Protein AF-A0AA96QR15-F1 (afdb_monomer_lite)

Structure (mmCIF, N/CA/C/O backbone):
data_AF-A0AA96QR15-F1
#
_entry.id   AF-A0AA96QR15-F1
#
loop_
_atom_site.group_PDB
_atom_site.id
_atom_site.type_symbol
_atom_site.label_atom_id
_atom_site.label_alt_id
_atom_site.label_comp_id
_atom_site.label_asym_id
_atom_site.label_entity_id
_atom_site.label_seq_id
_atom_site.pdbx_PDB_ins_code
_atom_site.Cartn_x
_atom_site.Cartn_y
_atom_site.Cartn_z
_atom_site.occupancy
_atom_site.B_iso_or_equiv
_atom_site.auth_seq_id
_atom_site.auth_comp_id
_atom_site.auth_asym_id
_atom_site.auth_atom_id
_atom_site.pdbx_PDB_model_num
ATOM 1 N N . MET A 1 1 ? -64.045 -25.469 -33.399 1.00 43.81 1 MET A N 1
ATOM 2 C CA . MET A 1 1 ? -62.619 -25.113 -33.548 1.00 43.81 1 MET A CA 1
ATOM 3 C C . MET A 1 1 ? -62.369 -23.952 -32.608 1.00 43.81 1 MET A C 1
ATOM 5 O O . MET A 1 1 ? -62.993 -22.914 -32.775 1.00 43.81 1 MET A O 1
ATOM 9 N N . SER A 1 2 ? -61.617 -24.225 -31.542 1.00 41.34 2 SER A N 1
ATOM 10 C CA . SER A 1 2 ? -61.449 -23.378 -30.359 1.00 41.34 2 SER A CA 1
ATOM 11 C C . SER A 1 2 ? -60.577 -22.158 -30.627 1.00 41.34 2 SER A C 1
ATOM 13 O O . SER A 1 2 ? -59.470 -22.295 -31.142 1.00 41.34 2 SER A O 1
ATOM 15 N N . THR A 1 3 ? -61.043 -20.997 -30.179 1.00 45.19 3 THR A N 1
ATOM 16 C CA . THR A 1 3 ? -60.231 -19.795 -29.979 1.00 45.19 3 THR A CA 1
ATOM 17 C C . THR A 1 3 ? -60.023 -19.659 -28.475 1.00 45.19 3 THR A C 1
ATOM 19 O O . THR A 1 3 ? -60.975 -19.420 -27.737 1.00 45.19 3 THR A O 1
ATOM 22 N N . ALA A 1 4 ? -58.798 -19.917 -28.018 1.00 49.50 4 ALA A N 1
ATOM 23 C CA . ALA A 1 4 ? -58.418 -19.807 -26.617 1.00 49.50 4 ALA A CA 1
ATOM 24 C C . ALA A 1 4 ? -58.207 -18.330 -26.252 1.00 49.50 4 ALA A C 1
ATOM 26 O O . ALA A 1 4 ? -57.402 -17.646 -26.884 1.00 49.50 4 ALA A O 1
ATOM 27 N N . MET A 1 5 ? -58.945 -17.859 -25.244 1.00 45.00 5 MET A N 1
ATOM 28 C CA . MET A 1 5 ? -58.654 -16.615 -24.536 1.00 45.00 5 MET A CA 1
ATOM 29 C C . MET A 1 5 ? -57.461 -16.846 -23.607 1.00 45.00 5 MET A C 1
ATOM 31 O O . MET A 1 5 ? -57.441 -17.823 -22.861 1.00 45.00 5 MET A O 1
ATOM 35 N N . ILE A 1 6 ? -56.475 -15.958 -23.684 1.00 54.94 6 ILE A N 1
ATOM 36 C CA . ILE A 1 6 ? -55.331 -15.893 -22.776 1.00 54.94 6 ILE A CA 1
ATOM 37 C C . ILE A 1 6 ? -55.622 -14.740 -21.813 1.00 54.94 6 ILE A C 1
ATOM 39 O O . ILE A 1 6 ? -55.658 -13.585 -22.236 1.00 54.94 6 ILE A O 1
ATOM 43 N N . GLU A 1 7 ? -55.876 -15.069 -20.548 1.00 52.03 7 GLU A N 1
ATOM 44 C CA . GLU A 1 7 ? -55.855 -14.118 -19.430 1.00 52.03 7 GLU A CA 1
ATOM 45 C C . GLU A 1 7 ? -54.404 -13.690 -19.146 1.00 52.03 7 GLU A C 1
ATOM 47 O O . GLU A 1 7 ? -53.515 -14.548 -19.127 1.00 52.03 7 GLU A O 1
ATOM 52 N N . PRO A 1 8 ? -54.131 -12.393 -18.921 1.00 57.28 8 PRO A N 1
ATOM 53 C CA . PRO A 1 8 ? -52.851 -11.955 -18.392 1.00 57.28 8 PRO A CA 1
ATOM 54 C C . PRO A 1 8 ? -52.806 -12.209 -16.878 1.00 57.28 8 PRO A C 1
ATOM 56 O O . PRO A 1 8 ? -53.729 -11.854 -16.152 1.00 57.28 8 PRO A O 1
ATOM 59 N N . ALA A 1 9 ? -51.730 -12.845 -16.420 1.00 51.06 9 ALA A N 1
ATOM 60 C CA . ALA A 1 9 ? -51.421 -12.986 -15.005 1.00 51.06 9 ALA A CA 1
ATOM 61 C C . ALA A 1 9 ? -50.842 -11.664 -14.483 1.00 51.06 9 ALA A C 1
ATOM 63 O O . ALA A 1 9 ? -49.773 -11.240 -14.926 1.00 51.06 9 ALA A O 1
ATOM 64 N N . ASP A 1 10 ? -51.559 -11.035 -13.556 1.00 51.72 10 ASP A N 1
ATOM 65 C CA . ASP A 1 10 ? -51.067 -9.933 -12.737 1.00 51.72 10 ASP A CA 1
ATOM 66 C C . ASP A 1 10 ? -50.041 -10.487 -11.734 1.00 51.72 10 ASP A C 1
ATOM 68 O O . ASP A 1 10 ? -50.391 -11.003 -10.674 1.00 51.72 10 ASP A O 1
ATOM 72 N N . ASP A 1 11 ? -48.763 -10.428 -12.109 1.00 50.53 11 ASP A N 1
ATOM 73 C CA . ASP A 1 11 ? -47.623 -10.677 -11.224 1.00 50.53 11 ASP A CA 1
ATOM 74 C C . ASP A 1 11 ? -47.085 -9.314 -10.756 1.00 50.53 11 ASP A C 1
ATOM 76 O O . ASP A 1 11 ? -46.098 -8.784 -11.275 1.00 50.53 11 ASP A O 1
ATOM 80 N N . GLU A 1 12 ? -47.805 -8.687 -9.817 1.00 45.00 12 GLU A N 1
ATOM 81 C CA . GLU A 1 12 ? -47.299 -7.559 -9.027 1.00 45.00 12 GLU A CA 1
ATOM 82 C C . GLU A 1 12 ? -46.214 -8.087 -8.080 1.00 45.00 12 GLU A C 1
ATOM 84 O O . GLU A 1 12 ? -46.440 -8.388 -6.909 1.00 45.00 12 GLU A O 1
ATOM 89 N N . GLY A 1 13 ? -45.010 -8.234 -8.633 1.00 45.34 13 GLY A N 1
ATOM 90 C CA . GLY A 1 13 ? -43.799 -8.478 -7.873 1.00 45.34 13 GLY A CA 1
ATOM 91 C C . GLY A 1 13 ? -43.554 -7.329 -6.898 1.00 45.34 13 GLY A C 1
ATOM 92 O O . GLY A 1 13 ? -43.353 -6.183 -7.293 1.00 45.34 13 GLY A O 1
ATOM 93 N N . ASP A 1 14 ? -43.567 -7.675 -5.621 1.00 48.81 14 ASP A N 1
ATOM 94 C CA . ASP A 1 14 ? -43.223 -6.859 -4.466 1.00 48.81 14 ASP A CA 1
ATOM 95 C C . ASP A 1 14 ? -41.731 -6.442 -4.531 1.00 48.81 14 ASP A C 1
ATOM 97 O O . ASP A 1 14 ? -40.835 -7.192 -4.138 1.00 48.81 14 ASP A O 1
ATOM 101 N N . ILE A 1 15 ? -41.440 -5.266 -5.112 1.00 52.59 15 ILE A N 1
ATOM 102 C CA . ILE A 1 15 ? -40.080 -4.686 -5.247 1.00 52.59 15 ILE A CA 1
ATOM 103 C C . ILE A 1 15 ? -39.716 -3.817 -4.020 1.00 52.59 15 ILE A C 1
ATOM 105 O O . ILE A 1 15 ? -38.732 -3.085 -4.050 1.00 52.59 15 ILE A O 1
ATOM 109 N N . ASP A 1 16 ? -40.458 -3.900 -2.913 1.00 45.34 16 ASP A N 1
ATOM 110 C CA . ASP A 1 16 ? -40.247 -3.039 -1.736 1.00 45.34 16 ASP A CA 1
ATOM 111 C C . ASP A 1 16 ? -39.676 -3.789 -0.521 1.00 45.34 16 ASP A C 1
ATOM 113 O O . ASP A 1 16 ? -39.853 -3.393 0.630 1.00 45.34 16 ASP A O 1
ATOM 117 N N . SER A 1 17 ? -38.910 -4.860 -0.760 1.00 48.03 17 SER A N 1
ATOM 118 C CA . SER A 1 17 ? -37.979 -5.357 0.258 1.00 48.03 17 SER A CA 1
ATOM 119 C C . SER A 1 17 ? -36.866 -4.319 0.438 1.00 48.03 17 SER A C 1
ATOM 121 O O . SER A 1 17 ? -36.048 -4.161 -0.476 1.00 48.03 17 SER A O 1
ATOM 123 N N . PRO A 1 18 ? -36.780 -3.608 1.582 1.00 46.84 18 PRO A N 1
ATOM 124 C CA . PRO A 1 18 ? -35.690 -2.678 1.811 1.00 46.84 18 PRO A CA 1
ATOM 125 C C . PRO A 1 18 ? -34.397 -3.480 1.729 1.00 46.84 18 PRO A C 1
ATOM 127 O O . PRO A 1 18 ? -34.187 -4.408 2.511 1.00 46.84 18 PRO A O 1
ATOM 130 N N . MET A 1 19 ? -33.547 -3.143 0.755 1.00 35.56 19 MET A N 1
ATOM 131 C CA . MET A 1 19 ? -32.158 -3.585 0.712 1.00 35.56 19 MET A CA 1
ATOM 132 C C . MET A 1 19 ? -31.576 -3.320 2.099 1.00 35.56 19 MET A C 1
ATOM 134 O O . MET A 1 19 ? -31.261 -2.176 2.431 1.00 35.56 19 MET A O 1
ATOM 138 N N . ALA A 1 20 ? -31.483 -4.365 2.926 1.00 39.91 20 ALA A N 1
ATOM 139 C CA . ALA A 1 20 ? -30.780 -4.286 4.188 1.00 39.91 20 ALA A CA 1
ATOM 140 C C . ALA A 1 20 ? -29.396 -3.737 3.837 1.00 39.91 20 ALA A C 1
ATOM 142 O O . ALA A 1 20 ? -28.738 -4.308 2.955 1.00 39.91 20 ALA A O 1
ATOM 143 N N . PRO A 1 21 ? -28.979 -2.595 4.412 1.00 44.75 21 PRO A N 1
ATOM 144 C CA . PRO A 1 21 ? -27.665 -2.074 4.116 1.00 44.75 21 PRO A CA 1
ATOM 145 C C . PRO A 1 21 ? -26.697 -3.199 4.449 1.00 44.75 21 PRO A C 1
ATOM 147 O O . PRO A 1 21 ? -26.709 -3.728 5.561 1.00 44.75 21 PRO A O 1
ATOM 150 N N . ILE A 1 22 ? -25.899 -3.605 3.462 1.00 45.91 22 ILE A N 1
ATOM 151 C CA . ILE A 1 22 ? -24.750 -4.482 3.672 1.00 45.91 22 ILE A CA 1
ATOM 152 C C . ILE A 1 22 ? -23.745 -3.625 4.450 1.00 45.91 22 ILE A C 1
ATOM 154 O O . ILE A 1 22 ? -22.787 -3.085 3.905 1.00 45.91 22 ILE A O 1
ATOM 158 N N . GLY A 1 23 ? -24.063 -3.370 5.717 1.00 57.09 23 GLY A N 1
ATOM 159 C CA . GLY A 1 23 ? -23.261 -2.599 6.637 1.00 57.09 23 GLY A CA 1
ATOM 160 C C . GLY A 1 23 ? -22.073 -3.466 6.980 1.00 57.09 23 GLY A C 1
ATOM 161 O O . GLY A 1 23 ? -22.205 -4.475 7.668 1.00 57.09 23 GLY A O 1
ATOM 162 N N . HIS A 1 24 ? -20.915 -3.118 6.435 1.00 72.25 24 HIS A N 1
ATOM 163 C CA . HIS A 1 24 ? -19.677 -3.756 6.839 1.00 72.25 24 HIS A CA 1
ATOM 164 C C . HIS A 1 24 ? -19.451 -3.463 8.323 1.00 72.25 24 HIS A C 1
ATOM 166 O O . HIS A 1 24 ? -19.281 -2.309 8.707 1.00 72.25 24 HIS A O 1
ATOM 172 N N . LEU A 1 25 ? -19.467 -4.513 9.144 1.00 84.25 25 LEU A N 1
ATOM 173 C CA . LEU A 1 25 ? -19.167 -4.412 10.567 1.00 84.25 25 LEU A CA 1
ATOM 174 C C . LEU A 1 25 ? -17.692 -4.034 10.732 1.00 84.25 25 LEU A C 1
ATOM 176 O O . LEU A 1 25 ? -16.810 -4.726 10.220 1.00 84.25 25 LEU A O 1
ATOM 180 N N . VAL A 1 26 ? -17.437 -2.920 11.415 1.00 87.88 26 VAL A N 1
ATOM 181 C CA . VAL A 1 26 ? -16.088 -2.406 11.671 1.00 87.88 26 VAL A CA 1
ATOM 182 C C . VAL A 1 26 ? -15.587 -3.002 12.979 1.00 87.88 26 VAL A C 1
ATOM 184 O O . VAL A 1 26 ? -16.239 -2.870 14.008 1.00 87.88 26 VAL A O 1
ATOM 187 N N . THR A 1 27 ? -14.428 -3.650 12.966 1.00 90.38 27 THR A N 1
ATOM 188 C CA . THR A 1 27 ? -13.789 -4.183 14.177 1.00 90.38 27 THR A CA 1
ATOM 189 C C . THR A 1 27 ? -12.746 -3.218 14.742 1.00 90.38 27 THR A C 1
ATOM 191 O O . THR A 1 27 ? -12.292 -2.281 14.085 1.00 90.38 27 THR A O 1
ATOM 194 N N . ILE A 1 28 ? -12.277 -3.452 15.965 1.00 89.44 28 ILE A N 1
ATOM 195 C CA . ILE A 1 28 ? -11.157 -2.672 16.526 1.00 89.44 28 ILE A CA 1
ATOM 196 C C . ILE A 1 28 ? -9.883 -2.866 15.697 1.00 89.44 28 ILE A C 1
ATOM 198 O O . ILE A 1 28 ? -9.112 -1.924 15.497 1.00 89.44 28 ILE A O 1
ATOM 202 N N . ARG A 1 29 ? -9.672 -4.078 15.177 1.00 86.56 29 ARG A N 1
ATOM 203 C CA . ARG A 1 29 ? -8.572 -4.393 14.268 1.00 86.56 29 ARG A CA 1
ATOM 204 C C . ARG A 1 29 ? -8.642 -3.547 12.995 1.00 86.56 29 ARG A C 1
ATOM 206 O O . ARG A 1 29 ? -7.602 -3.037 12.583 1.00 86.56 29 ARG A O 1
ATOM 213 N N . ASP A 1 30 ? -9.834 -3.348 12.422 1.00 84.12 30 ASP A N 1
ATOM 214 C CA . ASP A 1 30 ? -10.054 -2.434 11.286 1.00 84.12 30 ASP A CA 1
ATOM 215 C C . ASP A 1 30 ? -9.619 -1.004 11.614 1.00 84.12 30 ASP A C 1
ATOM 217 O O . ASP A 1 30 ? -8.902 -0.358 10.844 1.00 84.12 30 ASP A O 1
ATOM 221 N N . LEU A 1 31 ? -10.045 -0.504 12.777 1.00 87.25 31 LEU A N 1
ATOM 222 C CA . LEU A 1 31 ? -9.738 0.858 13.198 1.00 87.25 31 LEU A CA 1
ATOM 223 C C . LEU A 1 31 ? -8.225 1.041 13.343 1.00 87.25 31 LEU A C 1
ATOM 225 O O . LEU A 1 31 ? -7.659 1.922 12.708 1.00 87.25 31 LEU A O 1
ATOM 229 N N . ILE A 1 32 ? -7.532 0.168 14.072 1.00 87.00 32 ILE A N 1
ATOM 230 C CA . ILE A 1 32 ? -6.074 0.287 14.268 1.00 87.00 32 ILE A CA 1
ATOM 231 C C . ILE A 1 32 ? -5.307 0.182 12.937 1.00 87.00 32 ILE A C 1
ATOM 233 O O . ILE A 1 32 ? -4.270 0.821 12.762 1.00 87.00 32 ILE A O 1
ATOM 237 N N . ALA A 1 33 ? -5.817 -0.594 11.976 1.00 79.69 33 ALA A N 1
ATOM 238 C CA . ALA A 1 33 ? -5.214 -0.722 10.651 1.00 79.69 33 ALA A CA 1
ATOM 239 C C . ALA A 1 33 ? -5.336 0.550 9.795 1.00 79.69 33 ALA A C 1
ATOM 241 O O . ALA A 1 33 ? -4.602 0.714 8.817 1.00 79.69 33 ALA A O 1
ATOM 242 N N . THR A 1 34 ? -6.257 1.454 10.135 1.00 79.19 34 THR A N 1
ATOM 243 C CA . THR A 1 34 ? -6.535 2.637 9.324 1.00 79.19 34 THR A CA 1
ATOM 244 C C . THR A 1 34 ? -5.449 3.704 9.537 1.00 79.19 34 THR A C 1
ATOM 246 O O . THR A 1 34 ? -5.151 4.058 10.677 1.00 79.19 34 THR A O 1
ATOM 249 N N . PRO A 1 35 ? -4.902 4.325 8.473 1.00 74.44 35 PRO A N 1
ATOM 250 C CA . PRO A 1 35 ? -3.808 5.299 8.581 1.00 74.44 35 PRO A CA 1
ATOM 251 C C . PRO A 1 35 ? -4.074 6.484 9.515 1.00 74.44 35 PRO A C 1
ATOM 253 O O . PRO A 1 35 ? -3.149 7.000 10.133 1.00 74.44 35 PRO A O 1
ATOM 256 N N . GLN A 1 36 ? -5.334 6.907 9.634 1.00 77.25 36 GLN A N 1
ATOM 257 C CA . GLN A 1 36 ? -5.750 8.002 10.518 1.00 77.25 36 GLN A CA 1
ATOM 258 C C . GLN A 1 36 ? -5.653 7.656 12.016 1.00 77.25 36 GLN A C 1
ATOM 260 O O . GLN A 1 36 ? -5.742 8.541 12.858 1.00 77.25 36 GLN A O 1
ATOM 265 N N . PHE A 1 37 ? -5.464 6.375 12.337 1.00 82.94 37 PHE A N 1
ATOM 266 C CA . PHE A 1 37 ? -5.372 5.830 13.688 1.00 82.94 37 PHE A CA 1
ATOM 267 C C . PHE A 1 37 ? -4.008 5.175 13.949 1.00 82.94 37 PHE A C 1
ATOM 269 O O . PHE A 1 37 ? -3.857 4.406 14.892 1.00 82.94 37 PHE A O 1
ATOM 276 N N . ARG A 1 38 ? -2.988 5.499 13.140 1.00 77.06 38 ARG A N 1
ATOM 277 C CA . ARG A 1 38 ? -1.636 4.928 13.251 1.00 77.06 38 ARG A CA 1
ATOM 278 C C . ARG A 1 38 ? -0.976 5.168 14.611 1.00 77.06 38 ARG A C 1
ATOM 280 O O . ARG A 1 38 ? -0.174 4.349 15.047 1.00 77.06 38 ARG A O 1
ATOM 287 N N . ASP A 1 39 ? -1.318 6.278 15.255 1.00 86.25 39 ASP A N 1
ATOM 288 C CA . ASP A 1 39 ? -0.763 6.669 16.551 1.00 86.25 39 ASP A CA 1
ATOM 289 C C . ASP A 1 39 ? -1.523 6.039 17.734 1.00 86.25 39 ASP A C 1
ATOM 291 O O . ASP A 1 39 ? -1.179 6.276 18.892 1.00 86.25 39 ASP A O 1
ATOM 295 N N . VAL A 1 40 ? -2.548 5.218 17.463 1.00 90.00 40 VAL A N 1
ATOM 296 C CA . VAL A 1 40 ? -3.265 4.464 18.494 1.00 90.00 40 VAL A CA 1
ATOM 297 C C . VAL A 1 40 ? -2.386 3.318 18.990 1.00 90.00 40 VAL A C 1
ATOM 299 O O . VAL A 1 40 ? -2.000 2.419 18.243 1.00 90.00 40 VAL A O 1
ATOM 302 N N . VAL A 1 41 ? -2.113 3.317 20.290 1.00 91.06 41 VAL A N 1
ATOM 303 C CA . VAL A 1 41 ? -1.384 2.258 20.985 1.00 91.06 41 VAL A CA 1
ATOM 304 C C . VAL A 1 41 ? -2.376 1.349 21.700 1.00 91.06 41 VAL A C 1
ATOM 306 O O . VAL A 1 41 ? -3.221 1.815 22.464 1.00 91.06 41 VAL A O 1
ATOM 309 N N . VAL A 1 42 ? -2.250 0.039 21.489 1.00 91.88 42 VAL A N 1
ATOM 310 C CA . VAL A 1 42 ? -2.995 -0.977 22.245 1.00 91.88 42 VAL A CA 1
ATOM 311 C C . VAL A 1 42 ? -2.204 -1.326 23.501 1.00 91.88 42 VAL A C 1
ATOM 313 O O . VAL A 1 42 ? -1.073 -1.801 23.405 1.00 91.88 42 VAL A O 1
ATOM 316 N N . PHE A 1 43 ? -2.785 -1.101 24.675 1.00 92.19 43 PHE A N 1
ATOM 317 C CA . PHE A 1 43 ? -2.176 -1.472 25.952 1.00 92.19 43 PHE A CA 1
ATOM 318 C C . PHE A 1 43 ? -2.638 -2.841 26.451 1.00 92.19 43 PHE A C 1
ATOM 320 O O . PHE A 1 43 ? -1.828 -3.560 27.027 1.00 92.19 43 PHE A O 1
ATOM 327 N N . ALA A 1 44 ? -3.907 -3.192 26.238 1.00 92.06 44 ALA A N 1
ATOM 328 C CA . ALA A 1 44 ? -4.517 -4.432 26.723 1.00 92.06 44 ALA A CA 1
ATOM 329 C C . ALA A 1 44 ? -5.568 -4.968 25.741 1.00 92.06 44 ALA A C 1
ATOM 331 O O . ALA A 1 44 ? -6.022 -4.246 24.851 1.00 92.06 44 ALA A O 1
ATOM 332 N N . GLY A 1 45 ? -5.990 -6.215 25.942 1.00 86.06 45 GLY A N 1
ATOM 333 C CA . GLY A 1 45 ? -7.136 -6.847 25.290 1.00 86.06 45 GLY A CA 1
ATOM 334 C C . GLY A 1 45 ? -6.903 -7.194 23.824 1.00 86.06 45 GLY A C 1
ATOM 335 O O . GLY A 1 45 ? -7.841 -7.228 23.037 1.00 86.06 45 GLY A O 1
ATOM 336 N N . GLN A 1 46 ? -5.662 -7.464 23.426 1.00 83.62 46 GLN A N 1
ATOM 337 C CA . GLN A 1 46 ? -5.304 -7.694 22.021 1.00 83.62 46 GLN A CA 1
ATOM 338 C C . GLN A 1 46 ? -6.016 -8.915 21.402 1.00 83.62 46 GLN A C 1
ATOM 340 O O . GLN A 1 46 ? -6.306 -8.929 20.202 1.00 83.62 46 GLN A O 1
ATOM 345 N N . SER A 1 47 ? -6.374 -9.897 22.237 1.00 84.00 47 SER A N 1
ATOM 346 C CA . SER A 1 47 ? -7.211 -11.054 21.889 1.00 84.00 47 SER A CA 1
ATOM 347 C C . SER A 1 47 ? -8.649 -10.691 21.508 1.00 84.00 47 SER A C 1
ATOM 349 O O . SER A 1 47 ? -9.300 -11.464 20.818 1.00 84.00 47 SER A O 1
ATOM 351 N N . CYS A 1 48 ? -9.135 -9.517 21.916 1.00 85.69 48 CYS A N 1
ATOM 352 C CA . CYS A 1 48 ? -10.484 -9.017 21.644 1.00 85.6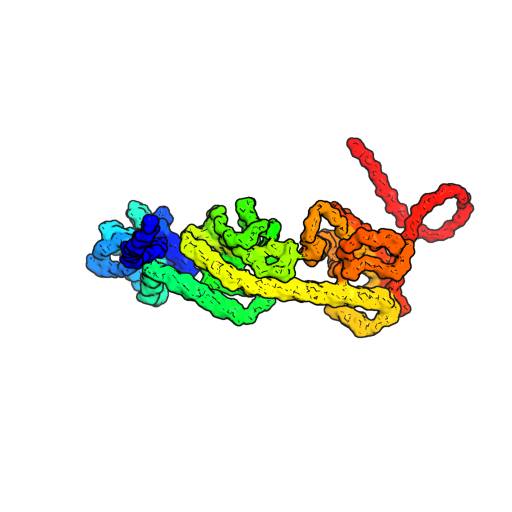9 48 CYS A CA 1
ATOM 353 C C . CYS A 1 48 ? -10.482 -7.939 20.543 1.00 85.69 48 CYS A C 1
ATOM 355 O O . CYS A 1 48 ? -11.390 -7.119 20.451 1.00 85.69 48 CYS A O 1
ATOM 357 N N . SER A 1 49 ? -9.447 -7.921 19.695 1.00 84.69 49 SER A N 1
ATOM 358 C CA . SER A 1 49 ? -9.337 -6.977 18.572 1.00 84.69 49 SER A CA 1
ATOM 359 C C . SER A 1 49 ? -10.388 -7.197 17.476 1.00 84.69 49 SER A C 1
ATOM 361 O O . SER A 1 49 ? -10.620 -6.296 16.675 1.00 84.69 49 SER A O 1
ATOM 363 N N . ASP A 1 50 ? -11.047 -8.355 17.466 1.00 88.44 50 ASP A N 1
ATOM 364 C CA . ASP A 1 50 ? -12.124 -8.688 16.528 1.00 88.44 50 ASP A CA 1
ATOM 365 C C . ASP A 1 50 ? -13.517 -8.254 17.023 1.00 88.44 50 ASP A C 1
ATOM 367 O O . ASP A 1 50 ? -14.509 -8.499 16.340 1.00 88.44 50 ASP A O 1
ATOM 371 N N . ASN A 1 51 ? -13.612 -7.587 18.183 1.00 91.06 51 ASN A N 1
ATOM 372 C CA . ASN A 1 51 ? -14.878 -7.016 18.643 1.00 91.06 51 ASN A CA 1
ATOM 373 C C . ASN A 1 51 ? -15.377 -5.975 17.636 1.00 91.06 51 ASN A C 1
ATOM 375 O O . ASN A 1 51 ? -14.622 -5.090 17.213 1.00 91.06 51 ASN A O 1
ATOM 379 N N . VAL A 1 52 ? -16.657 -6.084 17.288 1.00 91.75 52 VAL A N 1
ATOM 380 C CA . VAL A 1 52 ? -17.352 -5.128 16.430 1.00 91.75 52 VAL A CA 1
ATOM 381 C C . VAL A 1 52 ? -17.594 -3.844 17.211 1.00 91.75 52 VAL A C 1
ATOM 383 O O . VAL A 1 52 ? -17.996 -3.878 18.372 1.00 91.75 52 VAL A O 1
ATOM 386 N N . VAL A 1 53 ? -17.319 -2.720 16.562 1.00 93.19 53 VAL A N 1
ATOM 387 C CA . VAL A 1 53 ? -17.576 -1.379 17.063 1.00 93.19 53 VAL A CA 1
ATOM 388 C C . VAL A 1 53 ? -18.686 -0.776 16.219 1.00 93.19 53 VAL A C 1
ATOM 390 O O . VAL A 1 53 ? -18.522 -0.599 15.014 1.00 93.19 53 VAL A O 1
ATOM 393 N N . GLU A 1 54 ? -19.801 -0.441 16.853 1.00 92.69 54 GLU A N 1
ATOM 394 C CA . GLU A 1 54 ? -20.977 0.113 16.170 1.00 92.69 54 GLU A CA 1
ATOM 395 C C . GLU A 1 54 ? -21.087 1.627 16.354 1.00 92.69 54 GLU A C 1
ATOM 397 O O . GLU A 1 54 ? -21.575 2.359 15.487 1.00 92.69 54 GLU A O 1
ATOM 402 N N . GLU A 1 55 ? -20.582 2.130 17.478 1.00 93.06 55 GLU A N 1
ATOM 403 C CA . GLU A 1 55 ? -20.651 3.544 17.793 1.00 93.06 55 GLU A CA 1
ATOM 404 C C . GLU A 1 55 ? -19.543 4.026 18.725 1.00 93.06 55 GLU A C 1
ATOM 406 O O . GLU A 1 55 ? -18.677 3.278 19.178 1.00 93.06 55 GLU A O 1
ATOM 411 N N . VAL A 1 56 ? -19.574 5.330 18.983 1.00 94.00 56 VAL A N 1
ATOM 412 C CA . VAL A 1 56 ? -18.606 6.046 19.802 1.00 94.00 56 VAL A CA 1
ATOM 413 C C . VAL A 1 56 ? -19.362 6.748 20.907 1.00 94.00 56 VAL A C 1
ATOM 415 O O . VAL A 1 56 ? -20.208 7.599 20.628 1.00 94.00 56 VAL A O 1
ATOM 418 N N . VAL A 1 57 ? -19.027 6.427 22.151 1.00 94.50 57 VAL A N 1
ATOM 419 C CA . VAL A 1 57 ? -19.693 6.994 23.325 1.00 94.50 57 VAL A CA 1
ATOM 420 C C . VAL A 1 57 ? -18.664 7.678 24.202 1.00 94.50 57 VAL A C 1
ATOM 422 O O . VAL A 1 57 ? -17.598 7.140 24.476 1.00 94.50 57 VAL A O 1
ATOM 425 N N . TRP A 1 58 ? -18.977 8.886 24.651 1.00 92.62 58 TRP A N 1
ATOM 426 C CA . TRP A 1 58 ? -18.124 9.620 25.573 1.00 92.62 58 TRP A CA 1
ATOM 427 C C . TRP A 1 58 ? -18.424 9.221 27.011 1.00 92.62 58 TRP A C 1
ATOM 429 O O . TRP A 1 58 ? -19.579 9.227 27.440 1.00 92.62 58 TRP A O 1
ATOM 439 N N . TRP A 1 59 ? -17.372 8.923 27.764 1.00 89.38 59 TRP A N 1
ATOM 440 C CA . TRP A 1 59 ? -17.468 8.778 29.204 1.00 89.38 59 TRP A CA 1
ATOM 441 C C . TRP A 1 59 ? -17.788 10.129 29.848 1.00 89.38 59 TRP A C 1
ATOM 443 O O . TRP A 1 59 ? -17.150 11.138 29.540 1.00 89.38 59 TRP A O 1
ATOM 453 N N . ASN A 1 60 ? -18.752 10.150 30.768 1.00 84.62 60 ASN A N 1
ATOM 454 C CA . ASN A 1 60 ? -19.093 11.336 31.548 1.00 84.62 60 ASN A CA 1
ATOM 455 C C . ASN A 1 60 ? -18.930 11.074 33.059 1.00 84.62 60 ASN A C 1
ATOM 457 O O . ASN A 1 60 ? -18.719 9.945 33.494 1.00 84.62 60 ASN A O 1
ATOM 461 N N . GLU A 1 61 ? -19.007 12.120 33.884 1.00 74.12 61 GLU A N 1
ATOM 462 C CA . GLU A 1 61 ? -18.815 12.003 35.343 1.00 74.12 61 GLU A CA 1
ATOM 463 C C . GLU A 1 61 ? -19.843 11.092 36.038 1.00 74.12 61 GLU A C 1
ATOM 465 O O . GLU A 1 61 ? -19.563 10.558 37.108 1.00 74.12 61 GLU A O 1
ATOM 470 N N . HIS A 1 62 ? -21.000 10.868 35.412 1.00 75.75 62 HIS A N 1
ATOM 471 C CA . HIS A 1 62 ? -22.059 9.979 35.893 1.00 75.75 62 HIS A CA 1
ATOM 472 C C . HIS A 1 62 ? -21.895 8.536 35.381 1.00 75.75 62 HIS A C 1
ATOM 474 O O . HIS A 1 62 ? -22.737 7.684 35.661 1.00 75.75 62 HIS A O 1
ATOM 480 N N . GLY A 1 63 ? -20.813 8.250 34.652 1.00 76.56 63 GLY A N 1
ATOM 481 C CA . GLY A 1 63 ? -20.516 6.954 34.060 1.00 76.56 63 GLY A CA 1
ATOM 482 C C . GLY A 1 63 ? -20.832 6.882 32.567 1.00 76.56 63 GLY A C 1
ATOM 483 O O . GLY A 1 63 ? -20.921 7.885 31.860 1.00 76.56 63 GLY A O 1
ATOM 484 N N . VAL A 1 64 ? -20.986 5.656 32.077 1.00 79.56 64 VAL A N 1
ATOM 485 C CA . VAL A 1 64 ? -21.489 5.365 30.732 1.00 79.56 64 VAL A CA 1
ATOM 486 C C . VAL A 1 64 ? -22.760 4.549 30.906 1.00 79.56 64 VAL A C 1
ATOM 488 O O . VAL A 1 64 ? -22.801 3.643 31.738 1.00 79.56 64 VAL A O 1
ATOM 491 N N . GLY A 1 65 ? -23.814 4.920 30.177 1.00 80.00 65 GLY A N 1
ATOM 492 C CA . GLY A 1 65 ? -25.057 4.152 30.146 1.00 80.00 65 GLY A CA 1
ATOM 493 C C . GLY A 1 65 ? -24.879 2.800 29.445 1.00 80.00 65 GLY A C 1
ATOM 494 O O . GLY A 1 65 ? -23.768 2.292 29.298 1.00 80.00 65 GLY A O 1
ATOM 495 N N . ALA A 1 66 ? -25.981 2.221 28.968 1.00 84.94 66 ALA A N 1
ATOM 496 C CA . ALA A 1 66 ? -25.890 1.098 28.038 1.00 84.94 66 ALA A CA 1
ATOM 497 C C . ALA A 1 66 ? -25.073 1.528 26.805 1.00 84.94 66 ALA A C 1
ATOM 499 O O . ALA A 1 66 ? -25.335 2.583 26.229 1.00 84.94 66 ALA A O 1
ATOM 500 N N . CYS A 1 67 ? -24.050 0.749 26.465 1.00 89.75 67 CYS A N 1
ATOM 501 C CA . CYS A 1 67 ? -23.064 1.050 25.428 1.00 89.75 67 CYS A CA 1
ATOM 502 C C . CYS A 1 67 ? -22.651 -0.237 24.700 1.00 89.75 67 CYS A C 1
ATOM 504 O O . CYS A 1 67 ? -21.468 -0.475 24.451 1.00 89.75 67 CYS A O 1
ATOM 506 N N . ASP A 1 68 ? -23.639 -1.086 24.409 1.00 92.19 68 ASP A N 1
ATOM 507 C CA . ASP A 1 68 ? -23.436 -2.373 23.750 1.00 92.19 68 ASP A CA 1
ATOM 508 C C . ASP A 1 68 ? -22.747 -2.168 22.395 1.00 92.19 68 ASP A C 1
ATOM 510 O O . ASP A 1 68 ? -23.190 -1.360 21.580 1.00 92.19 68 ASP A O 1
ATOM 514 N N . GLY A 1 69 ? -21.596 -2.810 22.195 1.00 91.62 69 GLY A N 1
ATOM 515 C CA . GLY A 1 69 ? -20.809 -2.660 20.968 1.00 91.62 69 GLY A CA 1
ATOM 516 C C . GLY A 1 69 ? -20.136 -1.289 20.778 1.00 91.62 69 GLY A C 1
ATOM 517 O O . GLY A 1 69 ? -19.582 -1.021 19.710 1.00 91.62 69 GLY A O 1
ATOM 518 N N . ALA A 1 70 ? -20.136 -0.399 21.775 1.00 94.81 70 ALA A N 1
ATOM 519 C CA . ALA A 1 70 ? -19.556 0.938 21.633 1.00 94.81 70 ALA A CA 1
ATOM 520 C C . ALA A 1 70 ? -18.048 0.985 21.938 1.00 94.81 70 ALA A C 1
ATOM 522 O O . ALA A 1 70 ? -17.538 0.288 22.821 1.00 94.81 70 ALA A O 1
ATOM 523 N N . LEU A 1 71 ? -17.337 1.895 21.268 1.00 95.56 71 LEU A N 1
ATOM 524 C CA . LEU A 1 71 ? -16.012 2.354 21.676 1.00 95.56 71 LEU A CA 1
ATOM 525 C C . LEU A 1 71 ? -16.161 3.538 22.636 1.00 95.56 71 LEU A C 1
ATOM 527 O O . LEU A 1 71 ? -16.535 4.645 22.238 1.00 95.56 71 LEU A O 1
ATOM 531 N N . VAL A 1 72 ? -15.856 3.301 23.910 1.00 95.06 72 VAL A N 1
ATOM 532 C CA . VAL A 1 72 ? -15.982 4.304 24.970 1.00 95.06 72 VAL A CA 1
ATOM 533 C C . VAL A 1 72 ? -14.740 5.193 25.009 1.00 95.06 72 VAL A C 1
ATOM 535 O O . VAL A 1 72 ? -13.631 4.708 25.223 1.00 95.06 72 VAL A O 1
ATOM 538 N N . ILE A 1 73 ? -14.919 6.501 24.837 1.00 93.69 73 ILE A N 1
ATOM 539 C CA . ILE A 1 73 ? -13.854 7.505 24.892 1.00 93.69 73 ILE A CA 1
ATOM 540 C C . ILE A 1 73 ? -13.761 8.091 26.297 1.00 93.69 73 ILE A C 1
ATOM 542 O O . ILE A 1 73 ? -14.699 8.718 26.789 1.00 93.69 73 ILE A O 1
ATOM 546 N N . LEU A 1 74 ? -12.588 7.951 26.903 1.00 90.38 74 LEU A N 1
ATOM 547 C CA . LEU A 1 74 ? -12.174 8.650 28.113 1.00 90.38 74 LEU A CA 1
ATOM 548 C C . LEU A 1 74 ? -11.219 9.777 27.701 1.00 90.38 74 LEU A C 1
ATOM 550 O O . LEU A 1 74 ? -10.042 9.524 27.436 1.00 90.38 74 LEU A O 1
ATOM 554 N N . GLU A 1 75 ? -11.713 11.016 27.620 1.00 87.38 75 GLU A N 1
ATOM 555 C CA . GLU A 1 75 ? -10.829 12.176 27.443 1.00 87.38 75 GLU A CA 1
ATOM 556 C C . GLU A 1 75 ? -10.078 12.444 28.738 1.00 87.38 75 GLU A C 1
ATOM 558 O O . GLU A 1 75 ? -10.670 12.522 29.817 1.00 87.38 75 GLU A O 1
ATOM 563 N N . SER A 1 76 ? -8.768 12.628 28.617 1.00 77.81 76 SER A N 1
ATOM 564 C CA . SER A 1 76 ? -7.950 13.029 29.741 1.00 77.81 76 SER A CA 1
ATOM 565 C C . SER A 1 76 ? -6.943 14.098 29.368 1.00 77.81 76 SER A C 1
ATOM 567 O O . SER A 1 76 ? -6.045 13.886 28.556 1.00 77.81 76 SER A O 1
ATOM 569 N N . ARG A 1 77 ? -7.088 15.257 30.011 1.00 69.69 77 ARG A N 1
ATOM 570 C CA . ARG A 1 77 ? -6.166 16.396 29.887 1.00 69.69 77 ARG A CA 1
ATOM 571 C C . ARG A 1 77 ? -5.042 16.369 30.925 1.00 69.69 77 ARG A C 1
ATOM 573 O O . ARG A 1 77 ? -4.039 17.048 30.759 1.00 69.69 77 ARG A O 1
ATOM 580 N N . GLU A 1 78 ? -5.210 15.560 31.966 1.00 72.69 78 GLU A N 1
ATOM 581 C CA . GLU A 1 78 ? -4.261 15.326 33.059 1.00 72.69 78 GLU A CA 1
ATOM 582 C C . GLU A 1 78 ? -4.014 13.813 33.201 1.00 72.69 78 GLU A C 1
ATOM 584 O O . GLU A 1 78 ? -4.737 13.022 32.597 1.00 72.69 78 GLU A O 1
ATOM 589 N N . PRO A 1 79 ? -3.010 13.330 33.948 1.00 72.00 79 PRO A N 1
ATOM 590 C CA . PRO A 1 79 ? -2.917 11.899 34.234 1.00 72.00 79 PRO A CA 1
ATOM 591 C C . PRO A 1 79 ? -4.150 11.428 35.030 1.00 72.00 79 PRO A C 1
ATOM 593 O O . PRO A 1 79 ? -4.326 11.806 36.189 1.00 72.00 79 PRO A O 1
ATOM 596 N N . VAL A 1 80 ? -5.003 10.591 34.417 1.00 74.25 80 VAL A N 1
ATOM 597 C CA . VAL A 1 80 ? -6.167 9.997 35.101 1.00 74.25 80 VAL A CA 1
ATOM 598 C C . VAL A 1 80 ? -5.667 9.178 36.295 1.00 74.25 80 VAL A C 1
ATOM 600 O O . VAL A 1 80 ? -4.854 8.268 36.103 1.00 74.25 80 VAL A O 1
ATOM 603 N N . PRO A 1 81 ? -6.162 9.424 37.520 1.00 83.62 81 PRO A N 1
ATOM 604 C CA . PRO A 1 81 ? -5.873 8.550 38.647 1.00 83.62 81 PRO A CA 1
ATOM 605 C C . PRO A 1 81 ? -6.294 7.109 38.334 1.00 83.62 81 PRO A C 1
ATOM 607 O O . PRO A 1 81 ? -7.416 6.884 37.878 1.00 83.62 81 PRO A O 1
ATOM 610 N N . ALA A 1 82 ? -5.433 6.130 38.627 1.00 86.62 82 ALA A N 1
ATOM 611 C CA . ALA A 1 82 ? -5.657 4.723 38.274 1.00 86.62 82 ALA A CA 1
ATOM 612 C C . ALA A 1 82 ? -7.043 4.198 38.694 1.00 86.62 82 ALA A C 1
ATOM 614 O O . ALA A 1 82 ? -7.716 3.541 37.908 1.00 86.62 82 ALA A O 1
ATOM 615 N N . TYR A 1 83 ? -7.525 4.573 39.884 1.00 88.25 83 TYR A N 1
ATOM 616 C CA . TYR A 1 83 ? -8.836 4.137 40.374 1.00 88.25 83 TYR A CA 1
ATOM 617 C C . TYR A 1 83 ? -10.010 4.611 39.495 1.00 88.25 83 TYR A C 1
ATOM 619 O O . TYR A 1 83 ? -10.996 3.890 39.360 1.00 88.25 83 TYR A O 1
ATOM 627 N N . ARG A 1 84 ? -9.925 5.801 38.876 1.00 86.75 84 ARG A N 1
ATOM 628 C CA . ARG A 1 84 ? -10.973 6.303 37.965 1.00 86.75 84 ARG A CA 1
ATOM 629 C C . ARG A 1 84 ? -10.964 5.537 36.653 1.00 86.75 84 ARG A C 1
ATOM 631 O O . ARG A 1 84 ? -12.025 5.221 36.129 1.00 86.75 84 ARG A O 1
ATOM 638 N N . LEU A 1 85 ? -9.771 5.223 36.153 1.00 89.19 85 LEU A N 1
ATOM 639 C CA . LEU A 1 85 ? -9.589 4.409 34.957 1.00 89.19 85 LEU A CA 1
ATOM 640 C C . LEU A 1 85 ? -10.169 3.002 35.168 1.00 89.19 85 LEU A C 1
ATOM 642 O O . LEU A 1 85 ? -10.921 2.507 34.336 1.00 89.19 85 LEU A O 1
ATOM 646 N N . GLU A 1 86 ? -9.873 2.385 36.312 1.00 92.12 86 GLU A N 1
ATOM 647 C CA . GLU A 1 86 ? -10.362 1.052 36.680 1.00 92.12 86 GLU A CA 1
ATOM 648 C C . GLU A 1 86 ? -11.885 1.028 36.881 1.00 92.12 86 GLU A C 1
ATOM 650 O O . GLU A 1 86 ? -12.557 0.139 36.354 1.00 92.12 86 GLU A O 1
ATOM 655 N N . ALA A 1 87 ? -12.454 2.035 37.553 1.00 90.75 87 ALA A N 1
ATOM 656 C CA . ALA A 1 87 ? -13.907 2.203 37.639 1.00 90.75 87 ALA A CA 1
ATOM 657 C C . ALA A 1 87 ? -14.543 2.387 36.248 1.00 90.75 87 ALA A C 1
ATOM 659 O O . ALA A 1 87 ? -15.577 1.785 35.954 1.00 90.75 87 ALA A O 1
ATOM 660 N N . GLY A 1 88 ? -13.882 3.157 35.377 1.00 91.00 88 GLY A N 1
ATOM 661 C CA . GLY A 1 88 ? -14.268 3.356 33.983 1.00 91.00 88 GLY A CA 1
ATOM 662 C C . GLY A 1 88 ? -14.346 2.053 33.194 1.00 91.00 88 GLY A C 1
ATOM 663 O O . GLY A 1 88 ? -15.351 1.773 32.543 1.00 91.00 88 GLY A O 1
ATOM 664 N N . LEU A 1 89 ? -13.319 1.209 33.313 1.00 93.56 89 LEU A N 1
ATOM 665 C CA . LEU A 1 89 ? -13.276 -0.108 32.675 1.00 93.56 89 LEU A CA 1
ATOM 666 C C . LEU A 1 89 ? -14.402 -1.028 33.158 1.00 93.56 89 LEU A C 1
ATOM 668 O O . LEU A 1 89 ? -15.027 -1.705 32.344 1.00 93.56 89 LEU A O 1
ATOM 672 N N . HIS A 1 90 ? -14.680 -1.053 34.464 1.00 94.25 90 HIS A N 1
ATOM 673 C CA . HIS A 1 90 ? -15.759 -1.874 35.016 1.00 94.25 90 HIS A CA 1
ATOM 674 C C . HIS A 1 90 ? -17.134 -1.449 34.506 1.00 94.25 90 HIS A C 1
ATOM 676 O O . HIS A 1 90 ? -17.939 -2.299 34.122 1.00 94.25 90 HIS A O 1
ATOM 682 N N . ALA A 1 91 ? -17.401 -0.148 34.478 1.00 93.25 91 ALA A N 1
ATOM 683 C CA . ALA A 1 91 ? -18.658 0.381 33.972 1.00 93.25 91 ALA A CA 1
ATOM 684 C C . ALA A 1 91 ? -18.799 0.182 32.459 1.00 93.25 91 ALA A C 1
ATOM 686 O O . ALA A 1 91 ? -19.845 -0.283 32.019 1.00 93.25 91 ALA A O 1
ATOM 687 N N . ALA A 1 92 ? -17.742 0.425 31.675 1.00 94.25 92 ALA A N 1
ATOM 688 C CA . ALA A 1 92 ? -17.738 0.142 30.240 1.00 94.25 92 ALA A CA 1
ATOM 689 C C . ALA A 1 92 ? -18.016 -1.346 29.971 1.00 94.25 92 ALA A C 1
ATOM 691 O O . ALA A 1 92 ? -18.878 -1.680 29.162 1.00 94.25 92 ALA A O 1
ATOM 692 N N . LYS A 1 93 ? -17.368 -2.254 30.716 1.00 94.75 93 LYS A N 1
ATOM 693 C CA . LYS A 1 93 ? -17.634 -3.693 30.603 1.00 94.75 93 LYS A CA 1
ATOM 694 C C . LYS A 1 93 ? -19.075 -4.051 30.970 1.00 94.75 93 LYS A C 1
ATOM 696 O O . LYS A 1 93 ? -19.684 -4.864 30.284 1.00 94.75 93 LYS A O 1
ATOM 701 N N . SER A 1 94 ? -19.605 -3.461 32.039 1.00 93.94 94 SER A N 1
ATOM 702 C CA . SER A 1 94 ? -20.978 -3.711 32.499 1.00 93.94 94 SER A CA 1
ATOM 703 C C . SER A 1 94 ? -22.023 -3.172 31.521 1.00 93.94 94 SER A C 1
ATOM 705 O O . SER A 1 94 ? -23.100 -3.744 31.407 1.00 93.94 94 SER A O 1
ATOM 707 N N . GLY A 1 95 ? -21.697 -2.094 30.805 1.00 92.75 95 GLY A N 1
ATOM 708 C CA . GLY A 1 95 ? -22.541 -1.499 29.774 1.00 92.75 95 GLY A CA 1
ATOM 709 C C . GLY A 1 95 ? -22.463 -2.182 28.406 1.00 92.75 95 GLY A C 1
ATOM 710 O O . GLY A 1 95 ? -23.233 -1.798 27.533 1.00 92.75 95 GLY A O 1
ATOM 711 N N . GLY A 1 96 ? -21.580 -3.172 28.218 1.00 94.25 96 GLY A N 1
ATOM 712 C CA . GLY A 1 96 ? -21.429 -3.906 26.954 1.00 94.25 96 GLY A CA 1
ATOM 713 C C . GLY A 1 96 ? -20.421 -3.308 25.965 1.00 94.25 96 GLY A C 1
ATOM 714 O O . GLY A 1 96 ? -20.425 -3.686 24.797 1.00 94.25 96 GLY A O 1
ATOM 715 N N . ALA A 1 97 ? -19.538 -2.405 26.404 1.00 96.00 97 ALA A N 1
ATOM 716 C CA . ALA A 1 97 ? -18.573 -1.756 25.519 1.00 96.00 97 ALA A CA 1
ATOM 717 C C . ALA A 1 97 ? -17.697 -2.763 24.756 1.00 96.00 97 ALA A C 1
ATOM 719 O O . ALA A 1 97 ? -17.177 -3.729 25.327 1.00 96.00 97 ALA A O 1
ATOM 720 N N . ALA A 1 98 ? -17.456 -2.475 23.477 1.00 95.69 98 ALA A N 1
ATOM 721 C CA . ALA A 1 98 ? -16.537 -3.229 22.633 1.00 95.69 98 ALA A CA 1
ATOM 722 C C . ALA A 1 98 ? -15.074 -2.959 23.005 1.00 95.69 98 ALA A C 1
ATOM 724 O O . ALA A 1 98 ? -14.250 -3.876 22.953 1.00 95.69 98 ALA A O 1
ATOM 725 N N . ALA A 1 99 ? -14.756 -1.711 23.375 1.00 96.06 99 ALA A N 1
ATOM 726 C CA . ALA A 1 99 ? -13.433 -1.269 23.810 1.00 96.06 99 ALA A CA 1
ATOM 727 C C . ALA A 1 99 ? -13.458 0.095 24.504 1.00 96.06 99 ALA A C 1
ATOM 729 O O . ALA A 1 99 ? -14.465 0.804 24.511 1.00 96.06 99 ALA A O 1
ATOM 730 N N . VAL A 1 100 ? -12.308 0.468 25.068 1.00 94.94 100 VAL A N 1
ATOM 731 C CA . VAL A 1 100 ? -12.082 1.750 25.736 1.00 94.94 100 VAL A CA 1
ATOM 732 C C . VAL A 1 100 ? -10.879 2.456 25.114 1.00 94.94 100 VAL A C 1
ATOM 734 O O . VAL A 1 100 ? -9.801 1.876 25.000 1.00 94.94 100 VAL A O 1
ATOM 737 N N . LEU A 1 101 ? -11.054 3.722 24.734 1.00 94.31 101 LEU A N 1
ATOM 738 C CA . LEU A 1 101 ? -10.020 4.594 24.185 1.00 94.31 101 LEU A CA 1
ATOM 739 C C . LEU A 1 101 ? -9.695 5.729 25.157 1.00 94.31 101 LEU A C 1
ATOM 741 O O . LEU A 1 101 ? -10.558 6.536 25.496 1.00 94.31 101 LEU A O 1
ATOM 745 N N . LEU A 1 102 ? -8.425 5.836 25.534 1.00 92.19 102 LEU A N 1
ATOM 746 C CA . LEU A 1 102 ? -7.877 6.967 26.277 1.00 92.19 102 LEU A CA 1
ATOM 747 C C . LEU A 1 102 ? -7.424 8.041 25.292 1.00 92.19 102 LEU A C 1
ATOM 749 O O . LEU A 1 102 ? -6.493 7.818 24.517 1.00 92.19 102 LEU A O 1
ATOM 753 N N . LEU A 1 103 ? -8.090 9.191 25.313 1.00 89.62 103 LEU A N 1
ATOM 754 C CA . LEU A 1 103 ? -7.873 10.267 24.354 1.00 89.62 103 LEU A CA 1
ATOM 755 C C . LEU A 1 103 ? -7.232 11.479 25.040 1.00 89.62 103 LEU A C 1
ATOM 757 O O . LEU A 1 103 ? -7.850 12.109 25.899 1.00 89.62 103 LEU A O 1
ATOM 761 N N . GLY A 1 104 ? -6.005 11.812 24.641 1.00 82.12 104 GLY A N 1
ATOM 762 C CA . GLY A 1 104 ? -5.224 12.930 25.181 1.00 82.12 104 GLY A CA 1
ATOM 763 C C . GLY A 1 104 ? -3.904 12.497 25.823 1.00 82.12 104 GLY A C 1
ATOM 764 O O . GLY A 1 104 ? -3.598 11.310 25.911 1.00 82.12 104 GLY A O 1
ATOM 765 N N . SER A 1 105 ? -3.121 13.471 26.295 1.00 65.38 105 SER A N 1
ATOM 766 C CA . SER A 1 105 ? -1.742 13.280 26.777 1.00 65.38 105 SER A CA 1
ATOM 767 C C . SER A 1 105 ? -1.636 12.647 28.173 1.00 65.38 105 SER A C 1
ATOM 769 O O . SER A 1 105 ? -0.657 12.860 28.895 1.00 65.38 105 SER A O 1
ATOM 771 N N . ALA A 1 106 ? -2.635 11.865 28.589 1.00 61.72 106 ALA A N 1
ATOM 772 C CA . ALA A 1 106 ? -2.499 11.034 29.773 1.00 61.72 106 ALA A CA 1
ATOM 773 C C . ALA A 1 106 ? -1.401 10.006 29.496 1.00 61.72 106 ALA A C 1
ATOM 775 O O . ALA A 1 106 ? -1.493 9.209 28.565 1.00 61.72 106 ALA A O 1
ATOM 776 N N . GLY A 1 107 ? -0.328 10.058 30.287 1.00 67.44 107 GLY A N 1
ATOM 777 C CA . GLY A 1 107 ? 0.772 9.106 30.190 1.00 67.44 107 GLY A CA 1
ATOM 778 C C . GLY A 1 107 ? 0.296 7.649 30.233 1.00 67.44 107 GLY A C 1
ATOM 779 O O . GLY A 1 107 ? -0.854 7.352 30.555 1.00 67.44 107 GLY A O 1
ATOM 780 N N . ARG A 1 108 ? 1.206 6.722 29.909 1.00 81.62 108 ARG A N 1
ATOM 781 C CA . ARG A 1 108 ? 0.895 5.285 29.849 1.00 81.62 108 ARG A CA 1
ATOM 782 C C . ARG A 1 108 ? 0.092 4.831 31.081 1.00 81.62 108 ARG A C 1
ATOM 784 O O . ARG A 1 108 ? 0.522 5.128 32.200 1.00 81.62 108 ARG A O 1
ATOM 791 N N . PRO A 1 109 ? -1.019 4.089 30.899 1.00 86.44 109 PRO A N 1
ATOM 792 C CA . PRO A 1 109 ? -1.775 3.556 32.020 1.00 86.44 109 PRO A CA 1
ATOM 793 C C . PRO A 1 109 ? -0.875 2.674 32.888 1.00 86.44 109 PRO A C 1
ATOM 795 O O . PRO A 1 109 ? 0.050 2.014 32.401 1.00 86.44 109 PRO A O 1
ATOM 798 N N . VAL A 1 110 ? -1.134 2.681 34.195 1.00 90.25 110 VAL A N 1
ATOM 799 C CA . VAL A 1 110 ? -0.386 1.845 35.137 1.00 90.25 110 VAL A CA 1
ATOM 800 C C . VAL A 1 110 ? -0.625 0.363 34.841 1.00 90.25 110 VAL A C 1
ATOM 802 O O . VAL A 1 110 ? -1.702 -0.044 34.405 1.00 90.25 110 VAL A O 1
ATOM 805 N N . VAL A 1 111 ? 0.381 -0.470 35.123 1.00 92.38 111 VAL A N 1
ATOM 806 C CA . VAL A 1 111 ? 0.366 -1.909 34.799 1.00 92.38 111 VAL A CA 1
ATOM 807 C C . VAL A 1 111 ? -0.822 -2.645 35.434 1.00 92.38 111 VAL A C 1
ATOM 809 O O . VAL A 1 111 ? -1.333 -3.598 34.844 1.00 92.38 111 VAL A O 1
ATOM 812 N N . SER A 1 112 ? -1.282 -2.218 36.619 1.00 94.19 112 SER A N 1
ATOM 813 C CA . SER A 1 112 ? -2.468 -2.798 37.266 1.00 94.19 112 SER A CA 1
ATOM 814 C C . SER A 1 112 ? -3.714 -2.639 36.401 1.00 94.19 112 SER A C 1
ATOM 816 O O . SER A 1 112 ? -4.449 -3.606 36.209 1.00 94.19 112 SER A O 1
ATOM 818 N N . THR A 1 113 ? -3.903 -1.460 35.810 1.00 93.06 113 THR A N 1
ATOM 819 C CA . THR A 1 113 ? -5.078 -1.167 34.999 1.00 93.06 113 THR A CA 1
ATOM 820 C C . THR A 1 113 ? -5.035 -1.881 33.653 1.00 93.06 113 THR A C 1
ATOM 822 O O . THR A 1 113 ? -6.053 -2.406 33.211 1.00 93.06 113 THR A O 1
ATOM 825 N N . THR A 1 114 ? -3.854 -2.009 33.041 1.00 94.31 114 THR A N 1
ATOM 826 C CA . THR A 1 114 ? -3.666 -2.841 31.842 1.00 94.31 114 THR A CA 1
ATOM 827 C C . THR A 1 114 ? -4.073 -4.295 32.103 1.00 94.31 114 THR A C 1
ATOM 829 O O . THR A 1 114 ? -4.854 -4.869 31.349 1.00 94.31 114 THR A O 1
ATOM 832 N N . ARG A 1 115 ? -3.621 -4.878 33.224 1.00 95.00 115 ARG A N 1
ATOM 833 C CA . ARG A 1 115 ? -3.992 -6.249 33.620 1.00 95.00 115 ARG A CA 1
ATOM 834 C C . ARG A 1 115 ? -5.480 -6.397 33.926 1.00 95.00 115 ARG A C 1
ATOM 836 O O . ARG A 1 115 ? -6.043 -7.464 33.687 1.00 95.00 115 ARG A O 1
ATOM 843 N N . LEU A 1 116 ? -6.108 -5.363 34.486 1.00 95.69 116 LEU A N 1
ATOM 844 C CA . LEU A 1 116 ? -7.550 -5.357 34.708 1.00 95.69 116 LEU A CA 1
ATOM 845 C C . LEU A 1 116 ? -8.303 -5.387 33.375 1.00 95.69 116 LEU A C 1
ATOM 847 O O . LEU A 1 116 ? -9.190 -6.219 33.212 1.00 95.69 116 LEU A O 1
ATOM 851 N N . ALA A 1 117 ? -7.922 -4.537 32.419 1.00 95.38 117 ALA A N 1
ATOM 852 C CA . ALA A 1 117 ? -8.515 -4.511 31.084 1.00 95.38 117 ALA A CA 1
ATOM 853 C C . ALA A 1 117 ? -8.392 -5.875 30.375 1.00 95.38 117 ALA A C 1
ATOM 855 O O . ALA A 1 117 ? -9.390 -6.392 29.870 1.00 95.38 117 ALA A O 1
ATOM 856 N N . ASP A 1 118 ? -7.219 -6.520 30.446 1.00 95.19 118 ASP A N 1
ATOM 857 C CA . ASP A 1 118 ? -7.019 -7.889 29.942 1.00 95.19 118 ASP A CA 1
ATOM 858 C C . ASP A 1 118 ? -7.963 -8.897 30.607 1.00 95.19 118 ASP A C 1
ATOM 860 O O . ASP A 1 118 ? -8.605 -9.696 29.928 1.00 95.19 118 ASP A O 1
ATOM 864 N N . ARG A 1 119 ? -8.088 -8.852 31.941 1.00 95.75 119 ARG A N 1
ATOM 865 C CA . ARG A 1 119 ? -8.971 -9.756 32.694 1.00 95.75 119 ARG A CA 1
ATOM 866 C C . ARG A 1 119 ? -10.445 -9.560 32.339 1.00 95.75 119 ARG A C 1
ATOM 868 O O . ARG A 1 119 ? -11.198 -10.529 32.336 1.00 95.75 119 ARG A O 1
ATOM 875 N N . LEU A 1 120 ? -10.856 -8.327 32.054 1.00 95.50 120 LEU A N 1
ATOM 876 C CA . LEU A 1 120 ? -12.213 -8.009 31.608 1.00 95.50 120 LEU A CA 1
ATOM 877 C C . LEU A 1 120 ? -12.447 -8.368 30.129 1.00 95.50 120 LEU A C 1
ATOM 879 O O . LEU A 1 120 ? -13.593 -8.323 29.668 1.00 95.50 120 LEU A O 1
ATOM 883 N N . GLY A 1 121 ? -11.391 -8.725 29.389 1.00 94.56 121 GLY A N 1
ATOM 884 C CA . GLY A 1 121 ? -11.446 -8.941 27.945 1.00 94.56 121 GLY A CA 1
ATOM 885 C C . GLY A 1 121 ? -11.877 -7.675 27.207 1.00 94.56 121 GLY A C 1
ATOM 886 O O . GLY A 1 121 ? -12.695 -7.750 26.296 1.00 94.56 121 GLY A O 1
ATOM 887 N N . LEU A 1 122 ? -11.411 -6.510 27.663 1.00 95.12 122 LEU A N 1
ATOM 888 C CA . LEU A 1 122 ? -11.787 -5.213 27.112 1.00 95.12 122 LEU A CA 1
ATOM 889 C C . LEU A 1 122 ? -10.536 -4.529 26.545 1.00 95.12 122 LEU A C 1
ATOM 891 O O . LEU A 1 122 ? -9.639 -4.185 27.319 1.00 95.12 122 LEU A O 1
ATOM 895 N N . PRO A 1 123 ? -10.439 -4.338 25.218 1.00 95.69 123 PRO A N 1
ATOM 896 C CA . PRO A 1 123 ? -9.306 -3.653 24.614 1.00 95.69 123 PRO A CA 1
ATOM 897 C C . PRO A 1 123 ? -9.153 -2.239 25.168 1.00 95.69 123 PRO A C 1
ATOM 899 O O . PRO A 1 123 ? -10.098 -1.447 25.148 1.00 95.69 123 PRO A O 1
ATOM 902 N N . LEU A 1 124 ? -7.949 -1.939 25.654 1.00 94.44 124 LEU A N 1
ATOM 903 C CA . LEU A 1 124 ? -7.578 -0.619 26.148 1.00 94.44 124 LEU A CA 1
ATOM 904 C C . LEU A 1 124 ? -6.638 0.031 25.143 1.00 94.44 124 LEU A C 1
ATOM 906 O O . LEU A 1 124 ? -5.488 -0.386 24.988 1.00 94.44 124 LEU A O 1
ATOM 910 N N . LEU A 1 125 ? -7.148 1.047 24.464 1.00 93.94 125 LEU A N 1
ATOM 911 C CA . LEU A 1 125 ? -6.458 1.822 23.447 1.00 93.94 125 LEU A CA 1
ATOM 912 C C . LEU A 1 125 ? -6.066 3.180 24.018 1.00 93.94 125 LEU A C 1
ATOM 914 O O . LEU A 1 125 ? -6.718 3.696 24.924 1.00 93.94 125 LEU A O 1
ATOM 918 N N . SER A 1 126 ? -5.039 3.802 23.461 1.00 92.19 126 SER A N 1
ATOM 919 C CA . SER A 1 126 ? -4.684 5.178 23.790 1.00 92.19 126 SER A CA 1
ATOM 920 C C . SER A 1 126 ? -4.146 5.900 22.579 1.00 92.19 126 SER A C 1
ATOM 922 O O . SER A 1 126 ? -3.426 5.315 21.773 1.00 92.19 126 SER A O 1
ATOM 924 N N . VAL A 1 127 ? -4.486 7.176 22.469 1.00 91.69 127 VAL A N 1
ATOM 925 C CA . VAL A 1 127 ? -3.962 8.052 21.433 1.00 91.69 127 VAL A CA 1
ATOM 926 C C . VAL A 1 127 ? -3.783 9.452 21.993 1.00 91.69 127 VAL A C 1
ATOM 928 O O . VAL A 1 127 ? -4.677 10.010 22.636 1.00 91.69 127 VAL A O 1
ATOM 931 N N . ASP A 1 128 ? -2.612 10.017 21.729 1.00 89.69 128 ASP A N 1
ATOM 932 C CA . ASP A 1 128 ? -2.339 11.418 22.004 1.00 89.69 128 ASP A CA 1
ATOM 933 C C . ASP A 1 128 ? -2.700 12.222 20.753 1.00 89.69 128 ASP A C 1
ATOM 935 O O . ASP A 1 128 ? -2.057 12.093 19.711 1.00 89.69 128 ASP A O 1
ATOM 939 N N . HIS A 1 129 ? -3.787 12.993 20.825 1.00 88.31 129 HIS A N 1
ATOM 940 C CA . HIS A 1 129 ? -4.274 13.788 19.703 1.00 88.31 129 HIS A CA 1
ATOM 941 C C . HIS A 1 129 ? -4.568 15.223 20.162 1.00 88.31 129 HIS A C 1
ATOM 943 O O . HIS A 1 129 ? -5.288 15.403 21.148 1.00 88.31 129 HIS A O 1
ATOM 949 N N . PRO A 1 130 ? -4.073 16.255 19.448 1.00 86.38 130 PRO A N 1
ATOM 950 C CA . PRO A 1 130 ? -4.187 17.653 19.879 1.00 86.38 130 PRO A CA 1
ATOM 951 C C . PRO A 1 130 ? -5.632 18.168 19.916 1.00 86.38 130 PRO A C 1
ATOM 953 O O . PRO A 1 130 ? -5.933 19.111 20.642 1.00 86.38 130 PRO A O 1
ATOM 956 N N . ASP A 1 131 ? -6.530 17.551 19.144 1.00 89.00 131 ASP A N 1
ATOM 957 C CA . ASP A 1 131 ? -7.964 17.851 19.146 1.00 89.00 131 ASP A CA 1
ATOM 958 C C . ASP A 1 131 ? -8.792 16.571 19.377 1.00 89.00 131 ASP A C 1
ATOM 960 O O . ASP A 1 131 ? -9.105 15.854 18.417 1.00 89.00 131 ASP A O 1
ATOM 964 N N . PRO A 1 132 ? -9.139 16.256 20.639 1.00 87.69 132 PRO A N 1
ATOM 965 C CA . PRO A 1 132 ? -9.953 15.095 20.997 1.00 87.69 132 PRO A CA 1
ATOM 966 C C . PRO A 1 132 ? -11.324 15.064 20.309 1.00 87.69 132 PRO A C 1
ATOM 968 O O . PRO A 1 132 ? -11.821 14.009 19.911 1.00 87.69 132 PRO A O 1
ATOM 971 N N . ARG A 1 133 ? -11.960 16.225 20.128 1.00 89.38 133 ARG A N 1
ATOM 972 C CA . ARG A 1 133 ? -13.320 16.290 19.579 1.00 89.38 133 ARG A CA 1
ATOM 973 C C . ARG A 1 133 ? -13.314 15.982 18.092 1.00 89.38 133 ARG A C 1
ATOM 975 O O . ARG A 1 133 ? -14.080 15.123 17.654 1.00 89.38 133 ARG A O 1
ATOM 982 N N . SER A 1 134 ? -12.414 16.608 17.336 1.00 90.31 134 SER A N 1
ATOM 983 C CA . SER A 1 134 ? -12.239 16.313 15.908 1.00 90.31 134 SER A CA 1
ATOM 984 C C . SER A 1 134 ? -11.841 14.853 15.668 1.00 90.31 134 SER A C 1
ATOM 986 O O . SER A 1 134 ? -12.377 14.202 14.764 1.00 90.31 134 SER A O 1
ATOM 988 N N . PHE A 1 135 ? -10.984 14.294 16.530 1.00 90.31 135 PHE A N 1
ATOM 989 C CA . PHE A 1 135 ? -10.627 12.877 16.479 1.00 90.31 135 PHE A CA 1
ATOM 990 C C . PHE A 1 135 ? -11.843 11.969 16.707 1.00 90.31 135 PHE A C 1
ATOM 992 O O . PHE A 1 135 ? -12.108 11.088 15.892 1.00 90.31 135 PHE A O 1
ATOM 999 N N . SER A 1 136 ? -12.636 12.221 17.755 1.00 90.81 136 SER A N 1
ATOM 1000 C CA . SER A 1 136 ? -13.845 11.434 18.046 1.00 90.81 136 SER A CA 1
ATOM 1001 C C . SER A 1 136 ? -14.876 11.490 16.919 1.00 90.81 136 SER A C 1
ATOM 1003 O O . SER A 1 136 ? -15.491 10.479 16.591 1.00 90.81 136 SER A O 1
ATOM 1005 N N . HIS A 1 137 ? -15.034 12.654 16.282 1.00 90.69 137 HIS A N 1
ATOM 1006 C CA . HIS A 1 137 ? -15.931 12.813 15.146 1.00 90.69 137 HIS A CA 1
ATOM 1007 C C . HIS A 1 137 ? -15.430 12.012 13.941 1.00 90.69 137 HIS A C 1
ATOM 1009 O O . HIS A 1 137 ? -16.203 11.307 13.296 1.00 90.69 137 HIS A O 1
ATOM 1015 N N . SER A 1 138 ? -14.124 12.061 13.673 1.00 89.12 138 SER A N 1
ATOM 1016 C CA . SER A 1 138 ? -13.495 11.268 12.612 1.00 89.12 138 SER A CA 1
ATOM 1017 C C . SER A 1 138 ? -13.649 9.765 12.858 1.00 89.12 138 SER A C 1
ATOM 1019 O O . SER A 1 138 ? -13.917 9.018 11.919 1.00 89.12 138 SER A O 1
ATOM 1021 N N . LEU A 1 139 ? -13.548 9.335 14.117 1.00 90.69 139 LEU A N 1
ATOM 1022 C CA . LEU A 1 139 ? -13.766 7.959 14.555 1.00 90.69 139 LEU A CA 1
ATOM 1023 C C . LEU A 1 139 ? -15.228 7.527 14.385 1.00 90.69 139 LEU A C 1
ATOM 1025 O O . LEU A 1 139 ? -15.481 6.486 13.785 1.00 90.69 139 LEU A O 1
ATOM 1029 N N . ALA A 1 140 ? -16.190 8.364 14.777 1.00 91.25 140 ALA A N 1
ATOM 1030 C CA . ALA A 1 140 ? -17.610 8.092 14.561 1.00 91.25 140 ALA A CA 1
ATOM 1031 C C . ALA A 1 140 ? -17.959 7.958 13.070 1.00 91.25 140 ALA A C 1
ATOM 1033 O O . ALA A 1 140 ? -18.702 7.056 12.691 1.00 91.25 140 ALA A O 1
ATOM 1034 N N . VAL A 1 141 ? -17.386 8.809 12.210 1.00 89.38 141 VAL A N 1
ATOM 1035 C CA . VAL A 1 141 ? -17.551 8.704 10.750 1.00 89.38 141 VAL A CA 1
ATOM 1036 C C . VAL A 1 141 ? -16.892 7.438 10.204 1.00 89.38 141 VAL A C 1
ATOM 1038 O O . VAL A 1 141 ? -17.463 6.794 9.334 1.00 89.38 141 VAL A O 1
ATOM 1041 N N . ALA A 1 142 ? -15.711 7.063 10.699 1.00 86.62 142 ALA A N 1
ATOM 1042 C CA . ALA A 1 142 ? -15.021 5.853 10.257 1.00 86.62 142 ALA A CA 1
ATOM 1043 C C . ALA A 1 142 ? -15.795 4.572 10.602 1.00 86.62 142 ALA A C 1
ATOM 1045 O O . ALA A 1 142 ? -15.777 3.630 9.818 1.00 86.62 142 ALA A O 1
ATOM 1046 N N . ILE A 1 143 ? -16.477 4.565 11.750 1.00 89.25 143 ILE A N 1
ATOM 1047 C CA . ILE A 1 143 ? -17.295 3.442 12.216 1.00 89.25 143 ILE A CA 1
ATOM 1048 C C . ILE A 1 143 ? -18.628 3.380 11.463 1.00 89.25 143 ILE A C 1
ATOM 1050 O O . ILE A 1 143 ? -18.981 2.337 10.926 1.00 89.25 143 ILE A O 1
ATOM 1054 N N . ARG A 1 144 ? -19.361 4.499 11.384 1.00 89.00 144 ARG A N 1
ATOM 1055 C CA . ARG A 1 144 ? -20.712 4.527 10.792 1.00 89.00 144 ARG A CA 1
ATOM 1056 C C . ARG A 1 144 ? -20.726 4.592 9.266 1.00 89.00 144 ARG A C 1
ATOM 1058 O O . ARG A 1 144 ? -21.745 4.282 8.658 1.00 89.00 144 ARG A O 1
ATOM 1065 N N . SER A 1 145 ? -19.641 5.056 8.653 1.00 88.00 145 SER A N 1
ATOM 1066 C CA . SER A 1 145 ? -19.558 5.307 7.209 1.00 88.00 145 SER A CA 1
ATOM 1067 C C . SER A 1 145 ? -18.154 4.990 6.665 1.00 88.00 145 SER A C 1
ATOM 1069 O O . SER A 1 145 ? -17.449 5.889 6.176 1.00 88.00 145 SER A O 1
ATOM 1071 N N . PRO A 1 146 ? -17.694 3.726 6.760 1.00 83.06 146 PRO A N 1
ATOM 1072 C CA . PRO A 1 146 ? -16.354 3.321 6.324 1.00 83.06 146 PRO A CA 1
ATOM 1073 C C . PRO A 1 146 ? -16.084 3.623 4.838 1.00 83.06 146 PRO A C 1
ATOM 1075 O O . PRO A 1 146 ? -14.961 3.969 4.451 1.00 83.06 146 PRO A O 1
ATOM 1078 N N . GLU A 1 147 ? -17.115 3.593 3.994 1.00 85.12 147 GLU A N 1
ATOM 1079 C CA . GLU A 1 147 ? -17.062 3.952 2.576 1.00 85.12 147 GLU A CA 1
ATOM 1080 C C . GLU A 1 147 ? -16.625 5.403 2.340 1.00 85.12 147 GLU A C 1
ATOM 1082 O O . GLU A 1 147 ? -15.932 5.691 1.360 1.00 85.12 147 GLU A O 1
ATOM 1087 N N . VAL A 1 148 ? -16.935 6.321 3.262 1.00 87.44 148 VAL A N 1
ATOM 1088 C CA . VAL A 1 148 ? -16.482 7.716 3.187 1.00 87.44 148 VAL A CA 1
ATOM 1089 C C . VAL A 1 148 ? -14.971 7.797 3.410 1.00 87.44 148 VAL A C 1
ATOM 1091 O O . VAL A 1 148 ? -14.285 8.566 2.728 1.00 87.44 148 VAL A O 1
ATOM 1094 N N . GLY A 1 149 ? -14.428 6.989 4.325 1.00 82.25 149 GLY A N 1
ATOM 1095 C CA . GLY A 1 149 ? -12.985 6.847 4.537 1.00 82.25 149 GLY A CA 1
ATOM 1096 C C . GLY A 1 149 ? -12.276 6.345 3.278 1.00 82.25 149 GLY A C 1
ATOM 1097 O O . GLY A 1 149 ? -11.350 7.000 2.787 1.00 82.25 149 GLY A O 1
ATOM 1098 N N . ARG A 1 150 ? -12.785 5.254 2.689 1.00 85.88 150 ARG A N 1
ATOM 1099 C CA . ARG A 1 150 ? -12.297 4.691 1.415 1.00 85.88 150 ARG A CA 1
ATOM 1100 C C . ARG A 1 150 ? -12.345 5.725 0.290 1.00 85.88 150 ARG A C 1
ATOM 1102 O O . ARG A 1 150 ? -11.332 5.977 -0.360 1.00 85.88 150 ARG A O 1
ATOM 1109 N N . ALA A 1 151 ? -13.473 6.409 0.100 1.00 90.50 151 ALA A N 1
ATOM 1110 C CA . ALA A 1 151 ? -13.627 7.434 -0.933 1.00 90.50 151 ALA A CA 1
ATOM 1111 C C . ALA A 1 151 ? -12.639 8.602 -0.759 1.00 90.50 151 ALA A C 1
ATOM 1113 O O . ALA A 1 151 ? -12.072 9.098 -1.738 1.00 90.50 151 ALA A O 1
ATOM 1114 N N . ARG A 1 152 ? -12.384 9.038 0.484 1.00 89.62 152 ARG A N 1
ATOM 1115 C CA . ARG A 1 152 ? -11.372 10.065 0.777 1.00 89.62 152 ARG A CA 1
ATOM 1116 C C . ARG A 1 152 ? -9.967 9.585 0.424 1.00 89.62 152 ARG A C 1
ATOM 1118 O O . ARG A 1 152 ? -9.236 10.356 -0.193 1.00 89.62 152 ARG A O 1
ATOM 1125 N N . GLN A 1 153 ? -9.602 8.347 0.758 1.00 88.25 153 GLN A N 1
ATOM 1126 C CA . GLN A 1 153 ? -8.298 7.770 0.407 1.00 88.25 153 GLN A CA 1
ATOM 1127 C C . GLN A 1 153 ? -8.110 7.659 -1.108 1.00 88.25 153 GLN A C 1
ATOM 1129 O O . GLN A 1 153 ? -7.106 8.150 -1.625 1.00 88.25 153 GLN A O 1
ATOM 1134 N N . LEU A 1 154 ? -9.098 7.118 -1.830 1.00 93.38 154 LEU A N 1
ATOM 1135 C CA . LEU A 1 154 ? -9.078 7.038 -3.296 1.00 93.38 154 LEU A CA 1
ATOM 1136 C C . LEU A 1 154 ? -8.904 8.435 -3.909 1.00 93.38 154 LEU A C 1
ATOM 1138 O O . LEU A 1 154 ? -8.031 8.655 -4.750 1.00 93.38 154 LEU A O 1
ATOM 1142 N N . ARG A 1 155 ? -9.670 9.425 -3.433 1.00 94.75 155 ARG A N 1
ATOM 1143 C CA . ARG A 1 155 ? -9.565 10.817 -3.895 1.00 94.75 155 ARG A CA 1
ATOM 1144 C C . ARG A 1 155 ? -8.193 11.427 -3.603 1.00 94.75 155 ARG A C 1
ATOM 1146 O O . ARG A 1 155 ? -7.663 12.146 -4.452 1.00 94.75 155 ARG A O 1
ATOM 1153 N N . SER A 1 156 ? -7.629 11.178 -2.423 1.00 93.38 156 SER A N 1
ATOM 1154 C CA . SER A 1 156 ? -6.291 11.646 -2.047 1.00 93.38 156 SER A CA 1
ATOM 1155 C C . SER A 1 156 ? -5.214 11.024 -2.930 1.00 93.38 156 SER A C 1
ATOM 1157 O O . SER A 1 156 ? -4.354 11.755 -3.420 1.00 93.38 156 SER A O 1
ATOM 1159 N N . LEU A 1 157 ? -5.303 9.722 -3.218 1.00 95.38 157 LEU A N 1
ATOM 1160 C CA . LEU A 1 157 ? -4.373 9.036 -4.112 1.00 95.38 157 LEU A CA 1
ATOM 1161 C C . LEU A 1 157 ? -4.453 9.611 -5.527 1.00 95.38 157 LEU A C 1
ATOM 1163 O O . LEU A 1 157 ? -3.433 10.024 -6.067 1.00 95.38 157 LEU A O 1
ATOM 1167 N N . VAL A 1 158 ? -5.655 9.746 -6.097 1.00 95.88 158 VAL A N 1
ATOM 1168 C CA . VAL A 1 158 ? -5.844 10.346 -7.431 1.00 95.88 158 VAL A CA 1
ATOM 1169 C C . VAL A 1 158 ? -5.264 11.761 -7.489 1.00 95.88 158 VAL A C 1
ATOM 1171 O O . VAL A 1 158 ? -4.582 12.112 -8.451 1.00 95.88 158 VAL A O 1
ATOM 1174 N N . ARG A 1 159 ? -5.495 12.591 -6.464 1.00 95.00 159 ARG A N 1
ATOM 1175 C CA . ARG A 1 159 ? -4.920 13.945 -6.398 1.00 95.00 159 ARG A CA 1
ATOM 1176 C C . ARG A 1 159 ? -3.395 13.918 -6.335 1.00 95.00 159 ARG A C 1
ATOM 1178 O O . ARG A 1 159 ? -2.763 14.716 -7.019 1.00 95.00 159 ARG A O 1
ATOM 1185 N N . ALA A 1 160 ? -2.815 13.010 -5.557 1.00 94.38 160 ALA A N 1
ATOM 1186 C CA . ALA A 1 160 ? -1.370 12.891 -5.421 1.00 94.38 160 ALA A CA 1
ATOM 1187 C C . ALA A 1 160 ? -0.703 12.324 -6.692 1.00 94.38 160 ALA A C 1
ATOM 1189 O O . ALA A 1 160 ? 0.382 12.761 -7.073 1.00 94.38 160 ALA A O 1
ATOM 1190 N N . LEU A 1 161 ? -1.372 11.415 -7.408 1.00 94.25 161 LEU A N 1
ATOM 1191 C CA . LEU A 1 161 ? -0.900 10.857 -8.680 1.00 94.25 161 LEU A CA 1
ATOM 1192 C C . LEU A 1 161 ? -0.979 11.848 -9.849 1.00 94.25 161 LEU A C 1
ATOM 1194 O O . LEU A 1 161 ? -0.236 11.702 -10.812 1.00 94.25 161 LEU A O 1
ATOM 1198 N N . ARG A 1 162 ? -1.819 12.890 -9.766 1.00 91.62 162 ARG A N 1
ATOM 1199 C CA . ARG A 1 162 ? -1.848 13.976 -10.768 1.00 91.62 162 ARG A CA 1
ATOM 1200 C C . ARG A 1 162 ? -0.571 14.820 -10.790 1.00 91.62 162 ARG A C 1
ATOM 1202 O O . ARG A 1 162 ? -0.340 15.531 -11.768 1.00 91.62 162 ARG A O 1
ATOM 1209 N N . ALA A 1 163 ? 0.240 14.787 -9.732 1.00 86.50 163 ALA A N 1
ATOM 1210 C CA . ALA A 1 163 ? 1.559 15.406 -9.764 1.00 86.50 163 ALA A CA 1
ATOM 1211 C C . ALA A 1 163 ? 2.445 14.710 -10.815 1.00 86.50 163 ALA A C 1
ATOM 1213 O O . ALA A 1 163 ? 2.316 13.515 -11.062 1.00 86.50 163 ALA A O 1
ATOM 1214 N N . ARG A 1 164 ? 3.362 15.449 -11.455 1.00 79.25 164 ARG A N 1
ATOM 1215 C CA . ARG A 1 164 ? 4.292 14.848 -12.424 1.00 79.25 164 ARG A CA 1
ATOM 1216 C C . ARG A 1 164 ? 5.301 13.948 -11.710 1.00 79.25 164 ARG A C 1
ATOM 1218 O O . ARG A 1 164 ? 6.303 14.435 -11.187 1.00 79.25 164 ARG A O 1
ATOM 1225 N N . HIS A 1 165 ? 5.056 12.645 -11.760 1.00 83.25 165 HIS A N 1
ATOM 1226 C CA . HIS A 1 165 ? 5.990 11.611 -11.325 1.00 83.25 165 HIS A CA 1
ATOM 1227 C C . HIS A 1 165 ? 6.967 11.281 -12.450 1.00 83.25 165 HIS A C 1
ATOM 1229 O O . HIS A 1 165 ? 6.570 11.164 -13.607 1.00 83.25 165 HIS A O 1
ATOM 1235 N N . ARG A 1 166 ? 8.259 11.184 -12.123 1.00 81.25 166 ARG A N 1
ATOM 1236 C CA . ARG A 1 166 ? 9.315 10.894 -13.113 1.00 81.25 166 ARG A CA 1
ATOM 1237 C C . ARG A 1 166 ? 9.816 9.456 -13.058 1.00 81.25 166 ARG A C 1
ATOM 1239 O O . ARG A 1 166 ? 10.465 9.032 -14.003 1.00 81.25 166 ARG A O 1
ATOM 1246 N N . THR A 1 167 ? 9.558 8.737 -11.966 1.00 91.88 167 THR A N 1
ATOM 1247 C CA . THR A 1 167 ? 10.051 7.366 -11.767 1.00 91.88 167 THR A CA 1
ATOM 1248 C C . THR A 1 167 ? 8.996 6.494 -11.090 1.00 91.88 167 THR A C 1
ATOM 1250 O O . THR A 1 167 ? 8.159 7.005 -10.336 1.00 91.88 167 THR A O 1
ATOM 1253 N N . GLY A 1 168 ? 9.055 5.179 -11.296 1.00 91.75 168 GLY A N 1
ATOM 1254 C CA . GLY A 1 168 ? 8.163 4.232 -10.624 1.00 91.75 168 GLY A CA 1
ATOM 1255 C C . GLY A 1 168 ? 8.280 4.285 -9.094 1.00 91.75 168 GLY A C 1
ATOM 1256 O O . GLY A 1 168 ? 7.268 4.251 -8.400 1.00 91.75 168 GLY A O 1
ATOM 1257 N N . GLU A 1 169 ? 9.478 4.496 -8.539 1.00 94.38 169 GLU A N 1
ATOM 1258 C CA . GLU A 1 169 ? 9.682 4.648 -7.090 1.00 94.38 169 GLU A CA 1
ATOM 1259 C C . GLU A 1 169 ? 8.947 5.864 -6.526 1.00 94.38 169 GLU A C 1
ATOM 1261 O O . GLU A 1 169 ? 8.457 5.815 -5.399 1.00 94.38 169 GLU A O 1
ATOM 1266 N N . SER A 1 170 ? 8.875 6.966 -7.284 1.00 95.06 170 SER A N 1
ATOM 1267 C CA . SER A 1 170 ? 8.129 8.151 -6.847 1.00 95.06 170 SER A CA 1
ATOM 1268 C C . SER A 1 170 ? 6.628 7.867 -6.748 1.00 95.06 170 SER A C 1
ATOM 1270 O O . SER A 1 170 ? 6.005 8.248 -5.758 1.00 95.06 170 SER A O 1
ATOM 1272 N N . VAL A 1 171 ? 6.089 7.084 -7.688 1.00 96.06 171 VAL A N 1
ATOM 1273 C CA . VAL A 1 171 ? 4.690 6.639 -7.697 1.00 96.06 171 VAL A CA 1
ATOM 1274 C C . VAL A 1 171 ? 4.393 5.724 -6.502 1.00 96.06 171 VAL A C 1
ATOM 1276 O O . VAL A 1 171 ? 3.448 5.979 -5.753 1.00 96.06 171 VAL A O 1
ATOM 1279 N N . LEU A 1 172 ? 5.231 4.708 -6.254 1.00 96.94 172 LEU A N 1
ATOM 1280 C CA . LEU A 1 172 ? 5.073 3.795 -5.109 1.00 96.94 172 LEU A CA 1
ATOM 1281 C C . LEU A 1 172 ? 5.230 4.517 -3.763 1.00 96.94 172 LEU A C 1
ATOM 1283 O O . LEU A 1 172 ? 4.521 4.219 -2.802 1.00 96.94 172 LEU A O 1
ATOM 1287 N N . ARG A 1 173 ? 6.120 5.512 -3.684 1.00 95.75 173 ARG A N 1
ATOM 1288 C CA . ARG A 1 173 ? 6.278 6.348 -2.487 1.00 95.75 173 ARG A CA 1
ATOM 1289 C C . ARG A 1 173 ? 5.032 7.182 -2.219 1.00 95.75 173 ARG A C 1
ATOM 1291 O O . ARG A 1 173 ? 4.613 7.272 -1.070 1.00 95.75 173 ARG A O 1
ATOM 1298 N N . THR A 1 174 ? 4.431 7.771 -3.251 1.00 95.69 174 THR A N 1
ATOM 1299 C CA . THR A 1 174 ? 3.161 8.495 -3.120 1.00 95.69 174 THR A CA 1
ATOM 1300 C C . THR A 1 174 ? 2.039 7.573 -2.651 1.00 95.69 174 THR A C 1
ATOM 1302 O O . THR A 1 174 ? 1.300 7.944 -1.741 1.00 95.69 174 THR A O 1
ATOM 1305 N N . PHE A 1 175 ? 1.951 6.356 -3.195 1.00 95.81 175 PHE A N 1
ATOM 1306 C CA . PHE A 1 175 ? 1.020 5.345 -2.696 1.00 95.81 175 PHE A CA 1
ATOM 1307 C C . PHE A 1 175 ? 1.238 5.072 -1.201 1.00 95.81 175 PHE A C 1
ATOM 1309 O O . PHE A 1 175 ? 0.287 5.148 -0.423 1.00 95.81 175 PHE A O 1
ATOM 1316 N N . ALA A 1 176 ? 2.484 4.855 -0.776 1.00 94.81 176 ALA A N 1
ATOM 1317 C CA . ALA A 1 176 ? 2.805 4.600 0.626 1.00 94.81 176 ALA A CA 1
ATOM 1318 C C . ALA A 1 176 ? 2.517 5.783 1.555 1.00 94.81 176 ALA A C 1
ATOM 1320 O O . ALA A 1 176 ? 2.085 5.584 2.687 1.00 94.81 176 ALA A O 1
ATOM 1321 N N . GLN A 1 177 ? 2.701 7.016 1.086 1.00 92.50 177 GLN A N 1
ATOM 1322 C CA . GLN A 1 177 ? 2.365 8.217 1.853 1.00 92.50 177 GLN A CA 1
ATOM 1323 C C . GLN A 1 177 ? 0.857 8.372 2.068 1.00 92.50 177 GLN A C 1
ATOM 1325 O O . GLN A 1 177 ? 0.441 8.792 3.143 1.00 92.50 177 GLN A O 1
ATOM 1330 N N . VAL A 1 178 ? 0.042 8.040 1.064 1.00 91.50 178 VAL A N 1
ATOM 1331 C CA . VAL A 1 178 ? -1.421 8.178 1.147 1.00 91.50 178 VAL A CA 1
ATOM 1332 C C . VAL A 1 178 ? -2.057 7.033 1.932 1.00 91.50 178 VAL A C 1
ATOM 1334 O O . VAL A 1 178 ? -3.003 7.254 2.684 1.00 91.50 178 VAL A O 1
ATOM 1337 N N . THR A 1 179 ? -1.563 5.812 1.741 1.00 89.94 179 THR A N 1
ATOM 1338 C CA . THR A 1 179 ? -2.209 4.594 2.254 1.00 89.94 179 THR A CA 1
ATOM 1339 C C . THR A 1 179 ? -1.551 4.041 3.512 1.00 89.94 179 THR A C 1
ATOM 1341 O O . THR A 1 179 ? -2.134 3.195 4.176 1.00 89.94 179 THR A O 1
ATOM 1344 N N . GLY A 1 180 ? -0.324 4.464 3.831 1.00 89.50 180 GLY A N 1
ATOM 1345 C CA . GLY A 1 180 ? 0.504 3.826 4.856 1.00 89.50 180 GLY A CA 1
ATOM 1346 C C . GLY A 1 180 ? 1.036 2.441 4.461 1.00 89.50 180 GLY A C 1
ATOM 1347 O O . GLY A 1 180 ? 1.820 1.867 5.216 1.00 89.50 180 GLY A O 1
ATOM 1348 N N . LEU A 1 181 ? 0.657 1.915 3.290 1.00 91.94 181 LEU A N 1
ATOM 1349 C CA . LEU A 1 181 ? 1.028 0.590 2.801 1.00 91.94 181 LEU A CA 1
ATOM 1350 C C . LEU A 1 181 ? 2.148 0.678 1.772 1.00 91.94 181 LEU A C 1
ATOM 1352 O O . LEU A 1 181 ? 2.184 1.566 0.925 1.00 91.94 181 LEU A O 1
ATOM 1356 N N . ARG A 1 182 ? 3.065 -0.284 1.804 1.00 94.00 182 ARG A N 1
ATOM 1357 C CA . ARG A 1 182 ? 4.108 -0.389 0.783 1.00 94.00 182 ARG A CA 1
ATOM 1358 C C . ARG A 1 182 ? 3.593 -1.232 -0.374 1.00 94.00 182 ARG A C 1
ATOM 1360 O O . ARG A 1 182 ? 3.008 -2.291 -0.157 1.00 94.00 182 ARG A O 1
ATOM 1367 N N . ALA A 1 183 ? 3.830 -0.742 -1.586 1.00 96.88 183 ALA A N 1
ATOM 1368 C CA . ALA A 1 183 ? 3.583 -1.477 -2.812 1.00 96.88 183 ALA A CA 1
ATOM 1369 C C . ALA A 1 183 ? 4.901 -1.711 -3.553 1.00 96.88 183 ALA A C 1
ATOM 1371 O O . ALA A 1 183 ? 5.808 -0.876 -3.516 1.00 96.88 183 ALA A O 1
ATOM 1372 N N . THR A 1 184 ? 4.963 -2.838 -4.245 1.00 97.69 184 THR A N 1
ATOM 1373 C CA . THR A 1 184 ? 6.112 -3.322 -5.003 1.00 97.69 184 THR A CA 1
ATOM 1374 C C . THR A 1 184 ? 5.647 -3.742 -6.394 1.00 97.69 184 THR A C 1
ATOM 1376 O O . THR A 1 184 ? 4.532 -4.233 -6.564 1.00 97.69 184 THR A O 1
ATOM 1379 N N . VAL A 1 185 ? 6.501 -3.545 -7.397 1.00 96.12 185 VAL A N 1
ATOM 1380 C CA . VAL A 1 185 ? 6.281 -4.009 -8.769 1.00 96.12 185 VAL A CA 1
ATOM 1381 C C . VAL A 1 185 ? 7.143 -5.241 -9.013 1.00 96.12 185 VAL A C 1
ATOM 1383 O O . VAL A 1 185 ? 8.364 -5.191 -8.835 1.00 96.12 185 VAL A O 1
ATOM 1386 N N . VAL A 1 186 ? 6.526 -6.331 -9.459 1.00 93.94 186 VAL A N 1
ATOM 1387 C CA . VAL A 1 186 ? 7.199 -7.601 -9.762 1.00 93.94 186 VAL A CA 1
ATOM 1388 C C . VAL A 1 186 ? 6.851 -8.082 -11.169 1.00 93.94 186 VAL A C 1
ATOM 1390 O O . VAL A 1 186 ? 5.808 -7.729 -11.718 1.00 93.94 186 VAL A O 1
ATOM 1393 N N . ALA A 1 187 ? 7.735 -8.864 -11.778 1.00 90.56 187 ALA A N 1
ATOM 1394 C CA . ALA A 1 187 ? 7.475 -9.528 -13.051 1.00 90.56 187 ALA A CA 1
ATOM 1395 C C . ALA A 1 187 ? 6.675 -10.832 -12.851 1.00 90.56 187 ALA A C 1
ATOM 1397 O O . ALA A 1 187 ? 6.478 -11.290 -11.728 1.00 90.56 187 ALA A O 1
ATOM 1398 N N . GLY A 1 188 ? 6.240 -11.458 -13.947 1.00 88.50 188 GLY A N 1
ATOM 1399 C CA . GLY A 1 188 ? 5.450 -12.696 -13.944 1.00 88.50 188 GLY A CA 1
ATOM 1400 C C . GLY A 1 188 ? 6.178 -13.919 -13.386 1.00 88.50 188 GLY A C 1
ATOM 1401 O O . GLY A 1 188 ? 5.545 -14.895 -13.008 1.00 88.50 188 GLY A O 1
ATOM 1402 N N . ASP A 1 189 ? 7.507 -13.868 -13.281 1.00 85.75 189 ASP A N 1
ATOM 1403 C CA . ASP A 1 189 ? 8.310 -14.879 -12.582 1.00 85.75 189 ASP A CA 1
ATOM 1404 C C . ASP A 1 189 ? 8.512 -14.562 -11.088 1.00 85.75 189 ASP A C 1
ATOM 1406 O O . ASP A 1 189 ? 9.252 -15.261 -10.398 1.00 85.75 189 ASP A O 1
ATOM 1410 N N . GLY A 1 190 ? 7.879 -13.495 -10.595 1.00 87.88 190 GLY A N 1
ATOM 1411 C CA . GLY A 1 190 ? 8.003 -12.992 -9.233 1.00 87.88 190 GLY A CA 1
ATOM 1412 C C . GLY A 1 190 ? 9.269 -12.177 -8.974 1.00 87.88 190 GLY A C 1
ATOM 1413 O O . GLY A 1 190 ? 9.499 -11.751 -7.842 1.00 87.88 190 GLY A O 1
ATOM 1414 N N . SER A 1 191 ? 10.106 -11.934 -9.988 1.00 87.56 191 SER A N 1
ATOM 1415 C CA . SER A 1 191 ? 11.304 -11.117 -9.807 1.00 87.56 191 SER A CA 1
ATOM 1416 C C . SER A 1 191 ? 10.955 -9.654 -9.528 1.00 87.56 191 SER A C 1
ATOM 1418 O O . SER A 1 191 ? 10.071 -9.064 -10.150 1.00 87.56 191 SER A O 1
ATOM 1420 N N . LEU A 1 192 ? 11.673 -9.061 -8.574 1.00 89.25 192 LEU A N 1
ATOM 1421 C CA . LEU A 1 192 ? 11.509 -7.662 -8.192 1.00 89.25 192 LEU A CA 1
ATOM 1422 C C . LEU A 1 192 ? 11.920 -6.733 -9.342 1.00 89.25 192 LEU A C 1
ATOM 1424 O O . LEU A 1 192 ? 13.063 -6.784 -9.801 1.00 89.25 192 LEU A O 1
ATOM 1428 N N . LEU A 1 193 ? 11.006 -5.851 -9.754 1.00 89.56 193 LEU A N 1
ATOM 1429 C CA . LEU A 1 193 ? 11.287 -4.766 -10.695 1.00 89.56 193 LEU A CA 1
ATOM 1430 C C . LEU A 1 193 ? 11.547 -3.452 -9.955 1.00 89.56 193 LEU A C 1
ATOM 1432 O O . LEU A 1 193 ? 12.552 -2.798 -10.221 1.00 89.56 193 LEU A O 1
ATOM 1436 N N . ILE A 1 194 ? 10.664 -3.075 -9.023 1.00 92.38 194 ILE A N 1
ATOM 1437 C CA . ILE A 1 194 ? 10.785 -1.851 -8.216 1.00 92.38 194 ILE A CA 1
ATOM 1438 C C . ILE A 1 194 ? 10.168 -2.066 -6.842 1.00 92.38 194 ILE A C 1
ATOM 1440 O O . ILE A 1 194 ? 9.130 -2.711 -6.727 1.00 92.38 194 ILE A O 1
ATOM 1444 N N . GLY A 1 195 ? 10.730 -1.416 -5.830 1.00 93.75 195 GLY A N 1
ATOM 1445 C CA . GLY A 1 195 ? 10.190 -1.394 -4.478 1.00 93.75 195 GLY A CA 1
ATOM 1446 C C . GLY A 1 195 ? 10.999 -2.290 -3.561 1.00 93.75 195 GLY A C 1
ATOM 1447 O O . GLY A 1 195 ? 12.182 -2.540 -3.794 1.00 93.75 195 GLY A O 1
ATOM 1448 N N . GLU A 1 196 ? 10.361 -2.745 -2.494 1.00 91.88 196 GLU A N 1
ATOM 1449 C CA . GLU A 1 196 ? 11.002 -3.623 -1.523 1.00 91.88 196 GLU A CA 1
ATOM 1450 C C . GLU A 1 196 ? 10.750 -5.088 -1.892 1.00 91.88 196 GLU A C 1
ATOM 1452 O O . GLU A 1 196 ? 9.667 -5.404 -2.393 1.00 91.88 196 GLU A O 1
ATOM 1457 N N . PRO A 1 197 ? 11.721 -5.993 -1.666 1.00 91.62 197 PRO A N 1
ATOM 1458 C CA . PRO A 1 197 ? 11.510 -7.417 -1.875 1.00 91.62 197 PRO A CA 1
ATOM 1459 C C . PRO A 1 197 ? 10.320 -7.916 -1.052 1.00 91.62 197 PRO A C 1
ATOM 1461 O O . PRO A 1 197 ? 10.261 -7.694 0.156 1.00 91.62 197 PRO A O 1
ATOM 1464 N N . VAL A 1 198 ? 9.398 -8.610 -1.712 1.00 92.94 198 VAL A N 1
ATOM 1465 C CA . VAL A 1 198 ? 8.258 -9.283 -1.085 1.00 92.94 198 VAL A CA 1
ATOM 1466 C C . VAL A 1 198 ? 8.346 -10.757 -1.447 1.00 92.94 198 VAL A C 1
ATOM 1468 O O . VAL A 1 198 ? 8.603 -11.087 -2.605 1.00 92.94 198 VAL A O 1
ATOM 1471 N N . ASP A 1 199 ? 8.163 -11.634 -0.462 1.00 92.75 199 ASP A N 1
ATOM 1472 C CA . ASP A 1 199 ? 8.095 -13.069 -0.719 1.00 92.75 199 ASP A CA 1
ATOM 1473 C C . ASP A 1 199 ? 6.741 -13.407 -1.349 1.00 92.75 199 ASP A C 1
ATOM 1475 O O . ASP A 1 199 ? 5.689 -13.110 -0.779 1.00 92.75 199 ASP A O 1
ATOM 1479 N N . ILE A 1 200 ? 6.764 -13.974 -2.555 1.00 93.38 200 ILE A N 1
ATOM 1480 C CA . ILE A 1 200 ? 5.553 -14.317 -3.302 1.00 93.38 200 ILE A CA 1
ATOM 1481 C C . ILE A 1 200 ? 5.283 -15.811 -3.104 1.00 93.38 200 ILE A C 1
ATOM 1483 O O . ILE A 1 200 ? 6.048 -16.643 -3.604 1.00 93.38 200 ILE A O 1
ATOM 1487 N N . PRO A 1 201 ? 4.186 -16.185 -2.420 1.00 93.62 201 PRO A N 1
ATOM 1488 C CA . PRO A 1 201 ? 3.849 -17.583 -2.202 1.00 93.62 201 PRO A CA 1
ATOM 1489 C C . PRO A 1 201 ? 3.629 -18.323 -3.520 1.00 93.62 201 PRO A C 1
ATOM 1491 O O . PRO A 1 201 ? 3.069 -17.779 -4.468 1.00 93.62 201 PRO A O 1
ATOM 1494 N N . ARG A 1 202 ? 3.934 -19.624 -3.546 1.00 90.00 202 ARG A N 1
ATOM 1495 C CA . ARG A 1 202 ? 3.664 -20.494 -4.711 1.00 90.00 202 ARG A CA 1
ATOM 1496 C C . ARG A 1 202 ? 2.183 -20.590 -5.090 1.00 90.00 202 ARG A C 1
ATOM 1498 O O . ARG A 1 202 ? 1.870 -21.010 -6.197 1.00 90.00 202 ARG A O 1
ATOM 1505 N N . ALA A 1 203 ? 1.286 -20.244 -4.166 1.00 92.38 203 ALA A N 1
ATOM 1506 C CA . ALA A 1 203 ? -0.145 -20.158 -4.431 1.00 92.38 203 ALA A CA 1
ATOM 1507 C C . ALA A 1 203 ? -0.504 -18.996 -5.378 1.00 92.38 203 ALA A C 1
ATOM 1509 O O . ALA A 1 203 ? -1.571 -19.030 -5.986 1.00 92.38 203 ALA A O 1
ATOM 1510 N N . ALA A 1 204 ? 0.373 -17.993 -5.524 1.00 93.25 204 ALA A N 1
ATOM 1511 C CA . ALA A 1 204 ? 0.169 -16.880 -6.439 1.00 93.25 204 ALA A CA 1
ATOM 1512 C C . ALA A 1 204 ? 0.291 -17.335 -7.893 1.00 93.25 204 ALA A C 1
ATOM 1514 O O . ALA A 1 204 ? 1.328 -17.838 -8.329 1.00 93.25 204 ALA A O 1
ATOM 1515 N N . ARG A 1 205 ? -0.782 -17.131 -8.655 1.00 93.44 205 ARG A N 1
ATOM 1516 C CA . ARG A 1 205 ? -0.867 -17.460 -10.078 1.00 93.44 205 ARG A CA 1
ATOM 1517 C C . ARG A 1 205 ? -0.535 -16.229 -10.901 1.00 93.44 205 ARG A C 1
ATOM 1519 O O . ARG A 1 205 ? -1.429 -15.548 -11.394 1.00 93.44 205 ARG A O 1
ATOM 1526 N N . LEU A 1 206 ? 0.753 -15.905 -10.999 1.00 90.81 206 LEU A N 1
ATOM 1527 C CA . LEU A 1 206 ? 1.216 -14.743 -11.771 1.00 90.81 206 LEU A CA 1
ATOM 1528 C C . LEU A 1 206 ? 0.966 -14.892 -13.283 1.00 90.81 206 LEU A C 1
ATOM 1530 O O . LEU A 1 206 ? 0.920 -13.885 -13.983 1.00 90.81 206 LEU A O 1
ATOM 1534 N N . ASP A 1 207 ? 0.718 -16.125 -13.734 1.00 88.69 207 ASP A N 1
ATOM 1535 C CA . ASP A 1 207 ? 0.303 -16.512 -15.086 1.00 88.69 207 ASP A CA 1
ATOM 1536 C C . ASP A 1 207 ? -1.158 -16.157 -15.415 1.00 88.69 207 ASP A C 1
ATOM 1538 O O . ASP A 1 207 ? -1.588 -16.220 -16.566 1.00 88.69 207 ASP A O 1
ATOM 1542 N N . HIS A 1 208 ? -1.963 -15.806 -14.409 1.00 89.50 208 HIS A N 1
ATOM 1543 C CA . HIS A 1 208 ? -3.368 -15.449 -14.576 1.00 89.50 208 HIS A CA 1
ATOM 1544 C C . HIS A 1 208 ? -3.558 -13.970 -14.263 1.00 89.50 208 HIS A C 1
ATOM 1546 O O . HIS A 1 208 ? -3.599 -13.613 -13.095 1.00 89.50 208 HIS A O 1
ATOM 1552 N N . GLN A 1 209 ? -3.727 -13.113 -15.276 1.00 89.31 209 GLN A N 1
ATOM 1553 C CA . GLN A 1 209 ? -3.856 -11.653 -15.120 1.00 89.31 209 GLN A CA 1
ATOM 1554 C C . GLN A 1 209 ? -5.199 -11.197 -14.515 1.00 89.31 209 GLN A C 1
ATOM 1556 O O . GLN A 1 209 ? -5.953 -10.431 -15.116 1.00 89.31 209 GLN A O 1
ATOM 1561 N N . VAL A 1 210 ? -5.489 -11.656 -13.303 1.00 92.50 210 VAL A N 1
ATOM 1562 C CA . VAL A 1 210 ? -6.674 -11.326 -12.511 1.00 92.50 210 VAL A CA 1
ATOM 1563 C C . VAL A 1 210 ? -6.211 -10.909 -11.113 1.00 92.50 210 VAL A C 1
ATOM 1565 O O . VAL A 1 210 ? -5.278 -11.527 -10.591 1.00 92.50 210 VAL A O 1
ATOM 1568 N N . PRO A 1 211 ? -6.822 -9.885 -10.486 1.00 95.94 211 PRO A N 1
ATOM 1569 C CA . PRO A 1 211 ? -6.518 -9.539 -9.104 1.00 95.94 211 PRO A CA 1
ATOM 1570 C C . PRO A 1 211 ? -6.632 -10.751 -8.172 1.00 95.94 211 PRO A C 1
ATOM 1572 O O . PRO A 1 211 ? -7.580 -11.531 -8.263 1.00 95.94 211 PRO A O 1
ATOM 1575 N N . GLN A 1 212 ? -5.661 -10.908 -7.276 1.00 96.00 212 GLN A N 1
ATOM 1576 C CA . GLN A 1 212 ? -5.574 -12.028 -6.339 1.00 96.00 212 GLN A CA 1
ATOM 1577 C C . GLN A 1 212 ? -5.385 -11.510 -4.916 1.00 96.00 212 GLN A C 1
ATOM 1579 O O . GLN A 1 212 ? -4.721 -10.502 -4.683 1.00 96.00 212 GLN A O 1
ATOM 1584 N N . GLN A 1 213 ? -5.971 -12.220 -3.957 1.00 95.81 213 GLN A N 1
ATOM 1585 C CA . GLN A 1 213 ? -5.835 -11.954 -2.530 1.00 95.81 213 GLN A CA 1
ATOM 1586 C C . GLN A 1 213 ? -5.380 -13.258 -1.878 1.00 95.81 213 GLN A C 1
ATOM 1588 O O . GLN A 1 213 ? -6.087 -14.263 -1.956 1.00 95.81 213 GLN A O 1
ATOM 1593 N N . ILE A 1 214 ? -4.185 -13.267 -1.296 1.00 95.06 214 ILE A N 1
ATOM 1594 C CA . ILE A 1 214 ? -3.544 -14.489 -0.805 1.00 95.06 214 ILE A CA 1
ATOM 1595 C C . ILE A 1 214 ? -3.163 -14.294 0.662 1.00 95.06 214 ILE A C 1
ATOM 1597 O O . ILE A 1 214 ? -2.374 -13.397 0.960 1.00 95.06 214 ILE A O 1
ATOM 1601 N N . PRO A 1 215 ? -3.691 -15.112 1.586 1.00 93.12 215 PRO A N 1
ATOM 1602 C CA . PRO A 1 215 ? -3.247 -15.102 2.974 1.00 93.12 215 PRO A CA 1
ATOM 1603 C C . PRO A 1 215 ? -1.754 -15.436 3.085 1.00 93.12 215 PRO A C 1
ATOM 1605 O O . PRO A 1 215 ? -1.274 -16.389 2.471 1.00 93.12 215 PRO A O 1
ATOM 1608 N N . VAL A 1 216 ? -1.030 -14.655 3.880 1.00 93.00 216 VAL A N 1
ATOM 1609 C CA . VAL A 1 216 ? 0.394 -14.820 4.200 1.00 93.00 216 VAL A CA 1
ATOM 1610 C C . VAL A 1 216 ? 0.606 -14.619 5.702 1.00 93.00 216 VAL A C 1
ATOM 1612 O O . VAL A 1 216 ? -0.257 -14.078 6.388 1.00 93.00 216 VAL A O 1
ATOM 1615 N N . GLU A 1 217 ? 1.758 -15.019 6.244 1.00 87.19 217 GLU A N 1
ATOM 1616 C CA . GLU A 1 217 ? 2.037 -14.871 7.687 1.00 87.19 217 GLU A CA 1
ATOM 1617 C C . GLU A 1 217 ? 1.920 -13.417 8.169 1.00 87.19 217 GLU A C 1
ATOM 1619 O O . GLU A 1 217 ? 1.477 -13.148 9.281 1.00 87.19 217 GLU A O 1
ATOM 1624 N N . GLN A 1 218 ? 2.284 -12.470 7.303 1.00 84.75 218 GLN A N 1
ATOM 1625 C CA . GLN A 1 218 ? 2.266 -11.036 7.580 1.00 84.75 218 GLN A CA 1
ATOM 1626 C C . GLN A 1 218 ? 0.931 -10.365 7.218 1.00 84.75 218 GLN A C 1
ATOM 1628 O O . GLN A 1 218 ? 0.902 -9.145 7.117 1.00 84.75 218 GLN A O 1
ATOM 1633 N N . GLY A 1 219 ? -0.148 -11.120 6.974 1.00 90.50 219 GLY A N 1
ATOM 1634 C CA . GLY A 1 219 ? -1.475 -10.589 6.648 1.00 90.50 219 GLY A CA 1
ATOM 1635 C C . GLY A 1 219 ? -2.022 -11.105 5.315 1.00 90.50 219 GLY A C 1
ATOM 1636 O O . GLY A 1 219 ? -2.063 -12.308 5.082 1.00 90.50 219 GLY A O 1
ATOM 1637 N N . VAL A 1 220 ? -2.481 -10.224 4.426 1.00 94.06 220 VAL A N 1
ATOM 1638 C CA . VAL A 1 220 ? -2.951 -10.623 3.085 1.00 94.06 220 VAL A CA 1
ATOM 1639 C C . VAL A 1 220 ? -2.150 -9.915 2.008 1.00 94.06 220 VAL A C 1
ATOM 1641 O O . VAL A 1 220 ? -2.034 -8.691 1.991 1.00 94.06 220 VAL A O 1
ATOM 1644 N N . LEU A 1 221 ? -1.609 -10.708 1.091 1.00 96.06 221 LEU A N 1
ATOM 1645 C CA . LEU A 1 221 ? -0.954 -10.251 -0.119 1.00 96.06 221 LEU A CA 1
ATOM 1646 C C . LEU A 1 221 ? -2.025 -9.923 -1.162 1.00 96.06 221 LEU A C 1
ATOM 1648 O O . LEU A 1 221 ? -2.751 -10.809 -1.613 1.00 96.06 221 LEU A O 1
ATOM 1652 N N . VAL A 1 222 ? -2.125 -8.654 -1.545 1.00 97.31 222 VAL A N 1
ATOM 1653 C CA . VAL A 1 222 ? -3.009 -8.194 -2.618 1.00 97.31 222 VAL A CA 1
ATOM 1654 C C . VAL A 1 222 ? -2.170 -8.007 -3.871 1.00 97.31 222 VAL A C 1
ATOM 1656 O O . VAL A 1 222 ? -1.268 -7.167 -3.902 1.00 97.31 222 VAL A O 1
ATOM 1659 N N . LEU A 1 223 ? -2.466 -8.801 -4.896 1.00 97.50 223 LEU A N 1
ATOM 1660 C CA . LEU A 1 223 ? -1.828 -8.729 -6.202 1.00 97.50 223 LEU A CA 1
ATOM 1661 C C . LEU A 1 223 ? -2.802 -8.121 -7.206 1.00 97.50 223 LEU A C 1
ATOM 1663 O O . LEU A 1 223 ? -3.948 -8.559 -7.318 1.00 97.50 223 LEU A O 1
ATOM 1667 N N . HIS A 1 224 ? -2.332 -7.139 -7.964 1.00 97.50 224 HIS A N 1
ATOM 1668 C CA . HIS A 1 224 ? -3.089 -6.498 -9.027 1.00 97.50 224 HIS A CA 1
ATOM 1669 C C . HIS A 1 224 ? -2.277 -6.522 -10.332 1.00 97.50 224 HIS A C 1
ATOM 1671 O O . HIS A 1 224 ? -1.147 -6.024 -10.348 1.00 97.50 224 HIS A O 1
ATOM 1677 N N . PRO A 1 225 ? -2.799 -7.112 -11.420 1.00 96.06 225 PRO A N 1
ATOM 1678 C CA . PRO A 1 225 ? -2.074 -7.199 -12.681 1.00 96.06 225 PRO A CA 1
ATOM 1679 C C . PRO A 1 225 ? -1.966 -5.819 -13.336 1.00 96.06 225 PRO A C 1
ATOM 1681 O O . PRO A 1 225 ? -2.935 -5.067 -13.365 1.00 96.06 225 PRO A O 1
ATOM 1684 N N . VAL A 1 226 ? -0.806 -5.505 -13.907 1.00 94.94 226 VAL A N 1
ATOM 1685 C CA . VAL A 1 226 ? -0.599 -4.291 -14.704 1.00 94.94 226 VAL A CA 1
ATOM 1686 C C . VAL A 1 226 ? -0.946 -4.591 -16.159 1.00 94.94 226 VAL A C 1
ATOM 1688 O O . VAL A 1 226 ? -0.255 -5.342 -16.853 1.00 94.94 226 VAL A O 1
ATOM 1691 N N . GLN A 1 227 ? -2.047 -4.010 -16.621 1.00 88.44 227 GLN A N 1
ATOM 1692 C CA . GLN A 1 227 ? -2.690 -4.287 -17.895 1.00 88.44 227 GLN A CA 1
ATOM 1693 C C . GLN A 1 227 ? -2.111 -3.385 -18.981 1.00 88.44 227 GLN A C 1
ATOM 1695 O O . GLN A 1 227 ? -2.662 -2.347 -19.344 1.00 88.44 227 GLN A O 1
ATOM 1700 N N . THR A 1 228 ? -0.993 -3.7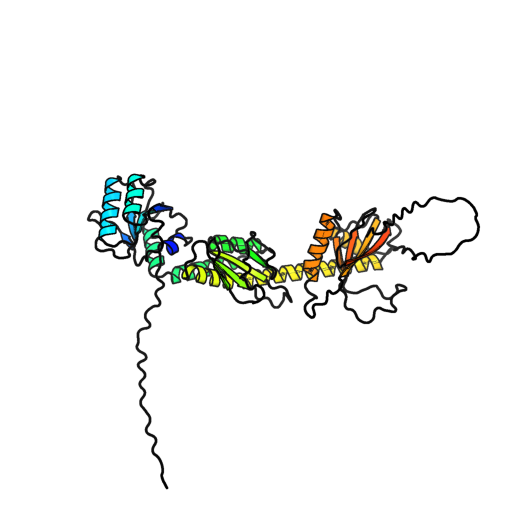99 -19.573 1.00 81.56 228 THR A N 1
ATOM 1701 C CA . THR A 1 228 ? -0.386 -3.053 -20.681 1.00 81.56 228 THR A CA 1
ATOM 1702 C C . THR A 1 228 ? -0.131 -3.931 -21.896 1.00 81.56 228 THR A C 1
ATOM 1704 O O . THR A 1 228 ? 0.782 -4.750 -21.951 1.00 81.56 228 THR A O 1
ATOM 1707 N N . LYS A 1 229 ? -0.921 -3.693 -22.951 1.00 78.00 229 LYS A N 1
ATOM 1708 C CA . LYS A 1 229 ? -0.759 -4.349 -24.262 1.00 78.00 229 LYS A CA 1
ATOM 1709 C C . LYS A 1 229 ? 0.582 -4.022 -24.933 1.00 78.00 229 LYS A C 1
ATOM 1711 O O . LYS A 1 229 ? 0.986 -4.716 -25.866 1.00 78.00 229 LYS A O 1
ATOM 1716 N N . ALA A 1 230 ? 1.245 -2.950 -24.497 1.00 70.12 230 ALA A N 1
ATOM 1717 C CA . ALA A 1 230 ? 2.539 -2.532 -25.017 1.00 70.12 230 ALA A CA 1
ATOM 1718 C C . ALA A 1 230 ? 3.690 -3.403 -24.484 1.00 70.12 230 ALA A C 1
ATOM 1720 O O . ALA A 1 230 ? 4.687 -3.579 -25.186 1.00 70.12 230 ALA A O 1
ATOM 1721 N N . LEU A 1 231 ? 3.542 -4.008 -23.299 1.00 67.44 231 LEU A N 1
ATOM 1722 C CA . LEU A 1 231 ? 4.487 -4.999 -22.783 1.00 67.44 231 LEU A CA 1
ATOM 1723 C C . LEU A 1 231 ? 4.088 -6.389 -23.283 1.00 67.44 231 LEU A C 1
ATOM 1725 O O . LEU A 1 231 ? 3.480 -7.196 -22.585 1.00 67.44 231 LEU A O 1
ATOM 1729 N N . ARG A 1 232 ? 4.422 -6.686 -24.538 1.00 60.00 232 ARG A N 1
ATOM 1730 C CA . ARG A 1 232 ? 4.234 -8.034 -25.081 1.00 60.00 232 ARG A CA 1
ATOM 1731 C C . ARG A 1 232 ? 5.074 -9.037 -24.275 1.00 60.00 232 ARG A C 1
ATOM 1733 O O . ARG A 1 232 ? 6.290 -8.911 -24.209 1.00 60.00 232 ARG A O 1
ATOM 1740 N N . GLY A 1 233 ? 4.425 -10.034 -23.669 1.00 59.41 233 GLY A N 1
ATOM 1741 C CA . GLY A 1 233 ? 5.090 -11.186 -23.041 1.00 59.41 233 GLY A CA 1
ATOM 1742 C C . GLY A 1 233 ? 5.745 -10.942 -21.676 1.00 59.41 233 GLY A C 1
ATOM 1743 O O . GLY A 1 233 ? 6.510 -11.795 -21.233 1.00 59.41 233 GLY A O 1
ATOM 1744 N N . GLY A 1 234 ? 5.470 -9.812 -21.019 1.00 65.50 234 GLY A N 1
ATOM 1745 C CA . GLY A 1 234 ? 5.882 -9.557 -19.639 1.00 65.50 234 GLY A CA 1
ATOM 1746 C C . GLY A 1 234 ? 4.662 -9.298 -18.770 1.00 65.50 234 GLY A C 1
ATOM 1747 O O . GLY A 1 234 ? 4.133 -8.192 -18.783 1.00 65.50 234 GLY A O 1
ATOM 1748 N N . GLU A 1 235 ? 4.215 -10.309 -18.030 1.00 85.94 235 GLU A N 1
ATOM 1749 C CA . GLU A 1 235 ? 3.250 -10.098 -16.952 1.00 85.94 235 GLU A CA 1
ATOM 1750 C C . GLU A 1 235 ? 3.936 -9.242 -15.886 1.00 85.94 235 GLU A C 1
ATOM 1752 O O . GLU A 1 235 ? 5.046 -9.550 -15.453 1.00 85.94 235 GLU A O 1
ATOM 1757 N N . VAL A 1 236 ? 3.322 -8.124 -15.522 1.00 92.88 236 VAL A N 1
ATOM 1758 C CA . VAL A 1 236 ? 3.809 -7.246 -14.460 1.00 92.88 236 VAL A CA 1
ATOM 1759 C C . VAL A 1 236 ? 2.699 -7.120 -13.436 1.00 92.88 236 VAL A C 1
ATOM 1761 O O . VAL A 1 236 ? 1.524 -7.051 -13.788 1.00 92.88 236 VAL A O 1
ATOM 1764 N N . TRP A 1 237 ? 3.080 -7.110 -12.170 1.00 96.69 237 TRP A N 1
ATOM 1765 C CA . TRP A 1 237 ? 2.172 -7.187 -11.043 1.00 96.69 237 TRP A CA 1
ATOM 1766 C C . TRP A 1 237 ? 2.510 -6.110 -10.026 1.00 96.69 237 TRP A C 1
ATOM 1768 O O . TRP A 1 237 ? 3.674 -5.906 -9.682 1.00 96.69 237 TRP A O 1
ATOM 1778 N N . LEU A 1 238 ? 1.478 -5.436 -9.535 1.00 97.81 238 LEU A N 1
ATOM 1779 C CA . LEU A 1 238 ? 1.532 -4.633 -8.326 1.00 97.81 238 LEU A CA 1
ATOM 1780 C C . LEU A 1 238 ? 1.198 -5.513 -7.135 1.00 97.81 238 LEU A C 1
ATOM 1782 O O . LEU A 1 238 ? 0.227 -6.265 -7.165 1.00 97.81 238 LEU A O 1
ATOM 1786 N N . VAL A 1 239 ? 2.000 -5.405 -6.089 1.00 97.75 239 VAL A N 1
ATOM 1787 C CA . VAL A 1 239 ? 1.906 -6.251 -4.905 1.00 97.75 239 VAL A CA 1
ATOM 1788 C C . VAL A 1 239 ? 1.941 -5.368 -3.671 1.00 97.75 239 VAL A C 1
ATOM 1790 O O . VAL A 1 239 ? 2.854 -4.559 -3.525 1.00 97.75 239 VAL A O 1
ATOM 1793 N N . ALA A 1 240 ? 0.971 -5.530 -2.776 1.00 96.75 240 ALA A N 1
ATOM 1794 C CA . ALA A 1 240 ? 0.964 -4.892 -1.464 1.00 96.75 240 ALA A CA 1
ATOM 1795 C C . ALA A 1 240 ? 0.634 -5.922 -0.379 1.00 96.75 240 ALA A C 1
ATOM 1797 O O . ALA A 1 240 ? -0.200 -6.803 -0.586 1.00 96.75 240 ALA A O 1
ATOM 1798 N N . VAL A 1 241 ? 1.283 -5.805 0.780 1.00 94.62 241 VAL A N 1
ATOM 1799 C CA . VAL A 1 241 ? 0.984 -6.628 1.961 1.00 94.62 241 VAL A CA 1
ATOM 1800 C C . VAL A 1 241 ? 0.111 -5.817 2.907 1.00 94.62 241 VAL A C 1
ATOM 1802 O O . VAL A 1 241 ? 0.452 -4.686 3.253 1.00 94.62 241 VAL A O 1
ATOM 1805 N N . VAL A 1 242 ? -1.007 -6.402 3.327 1.00 92.25 242 VAL A N 1
ATOM 1806 C CA . VAL A 1 242 ? -1.986 -5.798 4.231 1.00 92.25 242 VAL A CA 1
ATOM 1807 C C . VAL A 1 242 ? -1.864 -6.453 5.618 1.00 92.25 242 VAL A C 1
ATOM 1809 O O . VAL A 1 242 ? -2.361 -7.568 5.773 1.00 92.25 242 VAL A O 1
ATOM 1812 N N . PRO A 1 243 ? -1.236 -5.801 6.625 1.00 82.06 243 PRO A N 1
ATOM 1813 C CA . PRO A 1 243 ? -0.841 -6.443 7.892 1.00 82.06 243 PRO A CA 1
ATOM 1814 C C . PRO A 1 243 ? -1.980 -6.849 8.830 1.00 82.06 243 PRO A C 1
ATOM 1816 O O . PRO A 1 243 ? -1.819 -7.724 9.674 1.00 82.06 243 PRO A O 1
ATOM 1819 N N . ALA A 1 244 ? -3.137 -6.210 8.688 1.00 69.88 244 ALA A N 1
ATOM 1820 C CA . ALA A 1 244 ? -4.327 -6.429 9.500 1.00 69.88 244 ALA A CA 1
ATOM 1821 C C . ALA A 1 244 ? -5.507 -6.601 8.542 1.00 69.88 244 ALA A C 1
ATOM 1823 O O . ALA A 1 244 ? -6.202 -5.652 8.186 1.00 69.88 244 ALA A O 1
ATOM 1824 N N . ALA A 1 245 ? -5.617 -7.815 8.010 1.00 65.31 245 ALA A N 1
ATOM 1825 C CA . ALA A 1 245 ? -6.361 -8.110 6.797 1.00 65.31 245 ALA A CA 1
ATOM 1826 C C . ALA A 1 245 ? -7.855 -8.321 7.055 1.00 65.31 245 ALA A C 1
ATOM 1828 O O . ALA A 1 245 ? -8.387 -9.425 6.945 1.00 65.31 245 ALA A O 1
ATOM 1829 N N . THR A 1 246 ? -8.544 -7.248 7.401 1.00 77.12 246 THR A N 1
ATOM 1830 C CA . THR A 1 246 ? -10.000 -7.237 7.386 1.00 77.12 246 THR A CA 1
ATOM 1831 C C . THR A 1 246 ? -10.497 -7.086 5.956 1.00 77.12 246 THR A C 1
ATOM 1833 O O . THR A 1 246 ? -9.850 -6.466 5.103 1.00 77.12 246 THR A O 1
ATOM 1836 N N . ARG A 1 247 ? -11.654 -7.682 5.658 1.00 82.19 247 ARG A N 1
ATOM 1837 C CA . ARG A 1 247 ? -12.176 -7.712 4.288 1.00 82.19 247 ARG A CA 1
ATOM 1838 C C . ARG A 1 247 ? -12.303 -6.314 3.656 1.00 82.19 247 ARG A C 1
ATOM 1840 O O . ARG A 1 247 ? -11.808 -6.149 2.540 1.00 82.19 247 ARG A O 1
ATOM 1847 N N . PRO A 1 248 ? -12.843 -5.293 4.351 1.00 81.62 248 PRO A N 1
ATOM 1848 C CA . PRO A 1 248 ? -12.955 -3.949 3.789 1.00 81.62 248 PRO A CA 1
ATOM 1849 C C . PRO A 1 248 ? -11.600 -3.320 3.456 1.00 81.62 248 PRO A C 1
ATOM 1851 O O . PRO A 1 248 ? -11.481 -2.598 2.464 1.00 81.62 248 PRO A O 1
ATOM 1854 N N . TRP A 1 249 ? -10.568 -3.601 4.254 1.00 83.56 249 TRP A N 1
ATOM 1855 C CA . TRP A 1 249 ? -9.232 -3.051 4.047 1.00 83.56 249 TRP A CA 1
ATOM 1856 C C . TRP A 1 249 ? -8.502 -3.723 2.882 1.00 83.56 249 TRP A C 1
ATOM 1858 O O . TRP A 1 249 ? -7.865 -3.046 2.070 1.00 83.56 249 TRP A O 1
ATOM 1868 N N . ILE A 1 250 ? -8.665 -5.040 2.731 1.00 90.12 250 ILE A N 1
ATOM 1869 C CA . ILE A 1 250 ? -8.181 -5.785 1.562 1.00 90.12 250 ILE A CA 1
ATOM 1870 C C . ILE A 1 250 ? -8.849 -5.254 0.286 1.00 90.12 250 ILE A C 1
ATOM 1872 O O . ILE A 1 250 ? -8.160 -4.947 -0.688 1.00 90.12 250 ILE A O 1
ATOM 1876 N N . ASP A 1 251 ? -10.175 -5.103 0.296 1.00 89.62 251 ASP A N 1
ATOM 1877 C CA . ASP A 1 251 ? -10.932 -4.639 -0.870 1.00 89.62 251 ASP A CA 1
ATOM 1878 C C . ASP A 1 251 ? -10.591 -3.176 -1.210 1.00 89.62 251 ASP A C 1
ATOM 1880 O O . ASP A 1 251 ? -10.358 -2.847 -2.372 1.00 89.62 251 ASP A O 1
ATOM 1884 N N . SER A 1 252 ? -10.431 -2.311 -0.201 1.00 89.75 252 SER A N 1
ATOM 1885 C CA . SER A 1 252 ? -9.958 -0.930 -0.393 1.00 89.75 252 SER A CA 1
ATOM 1886 C C . SER A 1 252 ? -8.547 -0.882 -0.979 1.00 89.75 252 SER A C 1
ATOM 1888 O O . SER A 1 252 ? -8.272 -0.081 -1.871 1.00 89.75 252 SER A O 1
ATOM 1890 N N . THR A 1 253 ? -7.648 -1.757 -0.521 1.00 93.44 253 THR A N 1
ATOM 1891 C CA . THR A 1 253 ? -6.294 -1.874 -1.080 1.00 93.44 253 THR A CA 1
ATOM 1892 C C . THR A 1 253 ? -6.345 -2.318 -2.540 1.00 93.44 253 THR A C 1
ATOM 1894 O O . THR A 1 253 ? -5.619 -1.772 -3.369 1.00 93.44 253 THR A O 1
ATOM 1897 N N . SER A 1 254 ? -7.233 -3.254 -2.885 1.00 95.19 254 SER A N 1
ATOM 1898 C CA . SER A 1 254 ? -7.436 -3.701 -4.267 1.00 95.19 254 SER A CA 1
ATOM 1899 C C . SER A 1 254 ? -7.885 -2.558 -5.186 1.00 95.19 254 SER A C 1
ATOM 1901 O O . SER A 1 254 ? -7.310 -2.374 -6.263 1.00 95.19 254 SER A O 1
ATOM 1903 N N . ASP A 1 255 ? -8.824 -1.717 -4.743 1.00 95.25 255 ASP A N 1
ATOM 1904 C CA . ASP A 1 255 ? -9.229 -0.514 -5.482 1.00 95.25 255 ASP A CA 1
ATOM 1905 C C . ASP A 1 255 ? -8.082 0.483 -5.645 1.00 95.25 255 ASP A C 1
ATOM 1907 O O . ASP A 1 255 ? -7.873 1.039 -6.723 1.00 95.25 255 ASP A O 1
ATOM 1911 N N . LEU A 1 256 ? -7.326 0.729 -4.572 1.00 95.94 256 LEU A N 1
ATOM 1912 C CA . LEU A 1 256 ? -6.204 1.664 -4.597 1.00 95.94 256 LEU A CA 1
ATOM 1913 C C . LEU A 1 256 ? -5.124 1.192 -5.581 1.00 95.94 256 LEU A C 1
ATOM 1915 O O . LEU A 1 256 ? -4.584 2.012 -6.325 1.00 95.94 256 LEU A O 1
ATOM 1919 N N . LEU A 1 257 ? -4.844 -0.115 -5.637 1.00 97.38 257 LEU A N 1
ATOM 1920 C CA . LEU A 1 257 ? -3.948 -0.699 -6.638 1.00 97.38 257 LEU A CA 1
ATOM 1921 C C . LEU A 1 257 ? -4.516 -0.586 -8.056 1.00 97.38 257 LEU A C 1
ATOM 1923 O O . LEU A 1 257 ? -3.758 -0.286 -8.973 1.00 97.38 257 LEU A O 1
ATOM 1927 N N . THR A 1 258 ? -5.832 -0.730 -8.227 1.00 96.88 258 THR A N 1
ATOM 1928 C CA . THR A 1 258 ? -6.515 -0.513 -9.516 1.00 96.88 258 THR A CA 1
ATOM 1929 C C . THR A 1 258 ? -6.341 0.927 -10.013 1.00 96.88 258 THR A C 1
ATOM 1931 O O . THR A 1 258 ? -6.124 1.162 -11.197 1.00 96.88 258 THR A O 1
ATOM 1934 N N . ILE A 1 259 ? -6.377 1.915 -9.114 1.00 96.62 259 ILE A N 1
ATOM 1935 C CA . ILE A 1 259 ? -6.112 3.325 -9.455 1.00 96.62 259 ILE A CA 1
ATOM 1936 C C . ILE A 1 259 ? -4.627 3.575 -9.753 1.00 96.62 259 ILE A C 1
ATOM 1938 O O . ILE A 1 259 ? -4.291 4.418 -10.589 1.00 96.62 259 ILE A O 1
ATOM 1942 N N . LEU A 1 260 ? -3.731 2.878 -9.053 1.00 96.62 260 LEU A N 1
ATOM 1943 C CA . LEU A 1 260 ? -2.284 3.009 -9.220 1.00 96.62 260 LEU A CA 1
ATOM 1944 C C . LEU A 1 260 ? -1.798 2.416 -10.551 1.00 96.62 260 LEU A C 1
ATOM 1946 O O . LEU A 1 260 ? -0.890 2.968 -11.181 1.00 96.62 260 LEU A O 1
ATOM 1950 N N . GLU A 1 261 ? -2.420 1.314 -10.966 1.00 95.94 261 GLU A N 1
ATOM 1951 C CA . GLU A 1 261 ? -2.115 0.521 -12.157 1.00 95.94 261 GLU A CA 1
ATOM 1952 C C . GLU A 1 261 ? -1.812 1.356 -13.409 1.00 95.94 261 GLU A C 1
ATOM 1954 O O . GLU A 1 261 ? -0.683 1.254 -13.897 1.00 95.94 261 GLU A O 1
ATOM 1959 N N . PRO A 1 262 ? -2.695 2.252 -13.893 1.00 94.81 262 PRO A N 1
ATOM 1960 C CA . PRO A 1 262 ? -2.463 2.962 -15.150 1.00 94.81 262 PRO A CA 1
ATOM 1961 C C . PRO A 1 262 ? -1.250 3.894 -15.092 1.00 94.81 262 PRO A C 1
ATOM 1963 O O . PRO A 1 262 ? -0.601 4.144 -16.108 1.00 94.81 262 PRO A O 1
ATOM 1966 N N . THR A 1 263 ? -0.909 4.403 -13.904 1.00 95.44 263 THR A N 1
ATOM 1967 C CA . THR A 1 263 ? 0.262 5.272 -13.719 1.00 95.44 263 THR A CA 1
ATOM 1968 C C . THR A 1 263 ? 1.553 4.461 -13.821 1.00 95.44 263 THR A C 1
ATOM 1970 O O . THR A 1 263 ? 2.513 4.889 -14.462 1.00 95.44 263 THR A O 1
ATOM 1973 N N . ILE A 1 264 ? 1.569 3.263 -13.233 1.00 94.75 264 ILE A N 1
ATOM 1974 C CA . ILE A 1 264 ? 2.694 2.327 -13.332 1.00 94.75 264 ILE A CA 1
ATOM 1975 C C . ILE A 1 264 ? 2.808 1.770 -14.752 1.00 94.75 264 ILE A C 1
ATOM 1977 O O . ILE A 1 264 ? 3.913 1.708 -15.287 1.00 94.75 264 ILE A O 1
ATOM 1981 N N . ALA A 1 265 ? 1.687 1.437 -15.394 1.00 93.31 265 ALA A N 1
ATOM 1982 C CA . ALA A 1 265 ? 1.644 1.015 -16.788 1.00 93.31 265 ALA A CA 1
ATOM 1983 C C . ALA A 1 265 ? 2.232 2.086 -17.718 1.00 93.31 265 ALA A C 1
ATOM 1985 O O . ALA A 1 265 ? 3.085 1.770 -18.547 1.00 93.31 265 ALA A O 1
ATOM 1986 N N . ALA A 1 266 ? 1.829 3.351 -17.559 1.00 92.12 266 ALA A N 1
ATOM 1987 C CA . ALA A 1 266 ? 2.364 4.466 -18.338 1.00 92.12 266 ALA A CA 1
ATOM 1988 C C . ALA A 1 266 ? 3.876 4.633 -18.130 1.00 92.12 266 ALA A C 1
ATOM 1990 O O . ALA A 1 266 ? 4.621 4.708 -19.106 1.00 92.12 266 ALA A O 1
ATOM 1991 N N . TRP A 1 267 ? 4.340 4.600 -16.877 1.00 92.31 267 TRP A N 1
ATOM 1992 C CA . TRP A 1 267 ? 5.770 4.661 -16.572 1.00 92.31 267 TRP A CA 1
ATOM 1993 C C . TRP A 1 267 ? 6.546 3.491 -17.205 1.00 92.31 267 TRP A C 1
ATOM 1995 O O . TRP A 1 267 ? 7.565 3.719 -17.851 1.00 92.31 267 TRP A O 1
ATOM 2005 N N . LEU A 1 268 ? 6.048 2.252 -17.115 1.00 90.56 268 LEU A N 1
ATOM 2006 C CA . LEU A 1 268 ? 6.680 1.083 -17.746 1.00 90.56 268 LEU A CA 1
ATOM 2007 C C . LEU A 1 268 ? 6.769 1.218 -19.271 1.00 90.56 268 LEU A C 1
ATOM 2009 O O . LEU A 1 268 ? 7.756 0.796 -19.878 1.00 90.56 268 LEU A O 1
ATOM 2013 N N . VAL A 1 269 ? 5.738 1.783 -19.903 1.00 89.88 269 VAL A N 1
ATOM 2014 C CA . VAL A 1 269 ? 5.735 2.055 -21.345 1.00 89.88 269 VAL A CA 1
ATOM 2015 C C . VAL A 1 269 ? 6.781 3.106 -21.697 1.00 89.88 269 VAL A C 1
ATOM 2017 O O . VAL A 1 269 ? 7.528 2.907 -22.655 1.00 89.88 269 VAL A O 1
ATOM 2020 N N . ASP A 1 270 ? 6.889 4.177 -20.916 1.00 89.38 270 ASP A N 1
ATOM 2021 C CA . ASP A 1 270 ? 7.896 5.217 -21.122 1.00 89.38 270 ASP A CA 1
ATOM 2022 C C . ASP A 1 270 ? 9.321 4.678 -20.946 1.00 89.38 270 ASP A C 1
ATOM 2024 O O . ASP A 1 270 ? 10.173 4.925 -21.803 1.00 89.38 270 ASP A O 1
ATOM 2028 N N . GLU A 1 271 ? 9.574 3.867 -19.914 1.00 87.12 271 GLU A N 1
ATOM 2029 C CA . GLU A 1 271 ? 10.859 3.180 -19.726 1.00 87.12 271 GLU A CA 1
ATOM 2030 C C . GLU A 1 271 ? 11.175 2.261 -20.904 1.00 87.12 271 GLU A C 1
ATOM 2032 O O . GLU A 1 271 ? 12.288 2.270 -21.436 1.00 87.12 271 GLU A O 1
ATOM 2037 N N . ARG A 1 272 ? 10.186 1.491 -21.374 1.00 85.56 272 ARG A N 1
ATOM 2038 C CA . ARG A 1 272 ? 10.365 0.598 -22.521 1.00 85.56 272 ARG A CA 1
ATOM 2039 C C . ARG A 1 272 ? 10.675 1.378 -23.795 1.00 85.56 272 ARG A C 1
ATOM 2041 O O . ARG A 1 272 ? 11.595 1.001 -24.520 1.00 85.56 272 ARG A O 1
ATOM 2048 N N . LEU A 1 273 ? 9.945 2.455 -24.071 1.00 87.19 273 LEU A N 1
ATOM 2049 C CA . LEU A 1 273 ? 10.181 3.317 -25.230 1.00 87.19 273 LEU A CA 1
ATOM 2050 C C . LEU A 1 273 ? 11.534 4.024 -25.133 1.00 87.19 273 LEU A C 1
ATOM 2052 O O . LEU A 1 273 ? 12.233 4.148 -26.140 1.00 87.19 273 LEU A O 1
ATOM 2056 N N . GLY A 1 274 ? 11.924 4.464 -23.938 1.00 86.94 274 GLY A N 1
ATOM 2057 C CA . GLY A 1 274 ? 13.241 5.026 -23.655 1.00 86.94 274 GLY A CA 1
ATOM 2058 C C . GLY A 1 274 ? 14.351 4.018 -23.941 1.00 86.94 274 GLY A C 1
ATOM 2059 O O . GLY A 1 274 ? 15.279 4.320 -24.696 1.00 86.94 274 GLY A O 1
ATOM 2060 N N . ALA A 1 275 ? 14.216 2.795 -23.429 1.00 83.31 275 ALA A N 1
ATOM 2061 C CA . ALA A 1 275 ? 15.152 1.701 -23.659 1.00 83.31 275 ALA A CA 1
ATOM 2062 C C . ALA A 1 275 ? 15.240 1.316 -25.145 1.00 83.31 275 ALA A C 1
ATOM 2064 O O . ALA A 1 275 ? 16.339 1.147 -25.672 1.00 83.31 275 ALA A O 1
ATOM 2065 N N . GLU A 1 276 ? 14.111 1.237 -25.852 1.00 84.38 276 GLU A N 1
ATOM 2066 C CA . GLU A 1 276 ? 14.070 0.918 -27.282 1.00 84.38 276 GLU A CA 1
ATOM 2067 C C . GLU A 1 276 ? 14.703 2.024 -28.136 1.00 84.38 276 GLU A C 1
ATOM 2069 O O . GLU A 1 276 ? 15.509 1.737 -29.024 1.00 84.38 276 GLU A O 1
ATOM 2074 N N . ARG A 1 277 ? 14.390 3.296 -27.857 1.00 88.88 277 ARG A N 1
ATOM 2075 C CA . ARG A 1 277 ? 15.002 4.447 -28.540 1.00 88.88 277 ARG A CA 1
ATOM 2076 C C . ARG A 1 277 ? 16.506 4.496 -28.300 1.00 88.88 277 ARG A C 1
ATOM 2078 O O . ARG A 1 277 ? 17.255 4.683 -29.257 1.00 88.88 277 ARG A O 1
ATOM 2085 N N . ASN A 1 278 ? 16.944 4.288 -27.059 1.00 86.00 278 ASN A N 1
ATOM 2086 C CA . ASN A 1 278 ? 18.361 4.239 -26.713 1.00 86.00 278 ASN A CA 1
ATOM 2087 C C . ASN A 1 278 ? 19.069 3.061 -27.399 1.00 86.00 278 ASN A C 1
ATOM 2089 O O . ASN A 1 278 ? 20.154 3.238 -27.950 1.00 86.00 278 ASN A O 1
ATOM 2093 N N . SER A 1 279 ? 18.433 1.885 -27.435 1.00 82.62 279 SER A N 1
ATOM 2094 C CA . SER A 1 279 ? 18.944 0.714 -28.151 1.00 82.62 279 SER A CA 1
ATOM 2095 C C . SER A 1 279 ? 19.127 1.029 -29.636 1.00 82.62 279 SER A C 1
ATOM 2097 O O . SER A 1 279 ? 20.249 0.974 -30.126 1.00 82.62 279 SER A O 1
ATOM 2099 N N . ARG A 1 280 ? 18.082 1.509 -30.328 1.00 87.62 280 ARG A N 1
ATOM 2100 C CA . ARG A 1 280 ? 18.152 1.886 -31.754 1.00 87.62 280 ARG A CA 1
ATOM 2101 C C . ARG A 1 280 ? 19.197 2.957 -32.045 1.00 87.62 280 ARG A C 1
ATOM 2103 O O . ARG A 1 280 ? 19.907 2.855 -33.045 1.00 87.62 280 ARG A O 1
ATOM 2110 N N . PHE A 1 281 ? 19.289 3.978 -31.192 1.00 89.19 281 PHE A N 1
ATOM 2111 C CA . PHE A 1 281 ? 20.305 5.021 -31.308 1.00 89.19 281 PHE A CA 1
ATOM 2112 C C . PHE A 1 281 ? 21.709 4.412 -31.265 1.00 89.19 281 PHE A C 1
ATOM 2114 O O . PHE A 1 281 ? 22.513 4.663 -32.162 1.00 89.19 281 PHE A O 1
ATOM 2121 N N . ARG A 1 282 ? 21.974 3.537 -30.289 1.00 88.25 282 ARG A N 1
ATOM 2122 C CA . ARG A 1 282 ? 23.254 2.836 -30.148 1.00 88.25 282 ARG A CA 1
ATOM 2123 C C . ARG A 1 282 ? 23.517 1.862 -31.299 1.00 88.25 282 ARG A C 1
ATOM 2125 O O . ARG A 1 282 ? 24.616 1.866 -31.839 1.00 88.25 282 ARG A O 1
ATOM 2132 N N . SER A 1 283 ? 22.540 1.080 -31.755 1.00 86.88 283 SER A N 1
ATOM 2133 C CA . SER A 1 283 ? 22.716 0.171 -32.902 1.00 86.88 283 SER A CA 1
ATOM 2134 C C . SER A 1 283 ? 23.098 0.931 -34.170 1.00 86.88 283 SER A C 1
ATOM 2136 O O . SER A 1 283 ? 24.014 0.531 -34.894 1.00 86.88 283 SER A O 1
ATOM 2138 N N . ARG A 1 284 ? 22.410 2.049 -34.431 1.00 91.12 284 ARG A N 1
ATOM 2139 C CA . ARG A 1 284 ? 22.686 2.918 -35.576 1.00 91.12 284 ARG A CA 1
ATOM 2140 C C . ARG A 1 284 ? 24.083 3.518 -35.476 1.00 91.12 284 ARG A C 1
ATOM 2142 O O . ARG A 1 284 ? 24.847 3.413 -36.427 1.00 91.12 284 ARG A O 1
ATOM 2149 N N . LEU A 1 285 ? 24.426 4.078 -34.319 1.00 91.75 285 LEU A N 1
ATOM 2150 C CA . LEU A 1 285 ? 25.726 4.694 -34.070 1.00 91.75 285 LEU A CA 1
ATOM 2151 C C . LEU A 1 285 ? 26.878 3.695 -34.245 1.00 91.75 285 LEU A C 1
ATOM 2153 O O . LEU A 1 285 ? 27.889 4.011 -34.866 1.00 91.75 285 LEU A O 1
ATOM 2157 N N . LEU A 1 286 ? 26.701 2.458 -33.769 1.00 89.12 286 LEU A N 1
ATOM 2158 C CA . LEU A 1 286 ? 27.675 1.382 -33.955 1.00 89.12 286 LEU A CA 1
ATOM 2159 C C . LEU A 1 286 ? 27.809 0.992 -35.432 1.00 89.12 286 LEU A C 1
ATOM 2161 O O . LEU A 1 286 ? 28.919 0.795 -35.921 1.00 89.12 286 LEU A O 1
ATOM 2165 N N . THR A 1 287 ? 26.692 0.899 -36.152 1.00 89.50 287 THR A N 1
ATOM 2166 C CA . THR A 1 287 ? 26.688 0.576 -37.586 1.00 89.50 287 THR A CA 1
ATOM 2167 C C . THR A 1 287 ? 27.386 1.661 -38.400 1.00 89.50 287 THR A C 1
ATOM 2169 O O . THR A 1 287 ? 28.185 1.344 -39.280 1.00 89.50 287 THR A O 1
ATOM 2172 N N . GLU A 1 288 ? 27.134 2.931 -38.082 1.00 91.75 288 GLU A N 1
ATOM 2173 C CA . GLU A 1 288 ? 27.782 4.078 -38.717 1.00 91.75 288 GLU A CA 1
ATOM 2174 C C . GLU A 1 288 ? 29.296 4.099 -38.437 1.00 91.75 288 GLU A C 1
ATOM 2176 O O . GLU A 1 288 ? 30.070 4.287 -39.372 1.00 91.75 2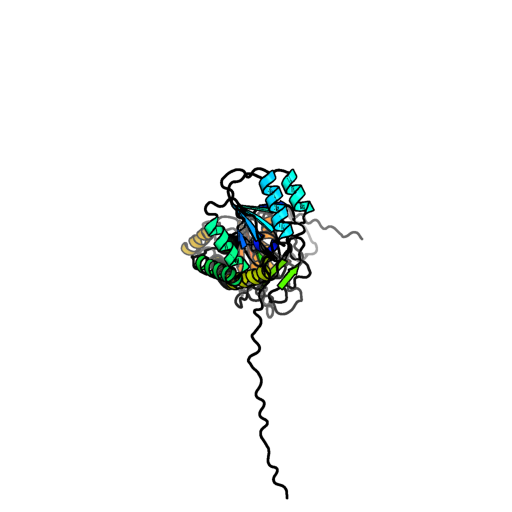88 GLU A O 1
ATOM 2181 N N . LEU A 1 289 ? 29.743 3.798 -37.209 1.00 90.12 289 LEU A N 1
ATOM 2182 C CA . LEU A 1 289 ? 31.175 3.662 -36.885 1.00 90.12 289 LEU A CA 1
ATOM 2183 C C . LEU A 1 289 ? 31.850 2.507 -37.635 1.00 90.12 289 LEU A C 1
ATOM 2185 O O . LEU A 1 289 ? 32.961 2.652 -38.143 1.00 90.12 289 LEU A O 1
ATOM 2189 N N . ILE A 1 290 ? 31.195 1.345 -37.698 1.00 88.25 290 ILE A N 1
ATOM 2190 C CA . ILE A 1 290 ? 31.730 0.166 -38.392 1.00 88.25 290 ILE A CA 1
ATOM 2191 C C . ILE A 1 290 ? 31.812 0.416 -39.901 1.00 88.25 290 ILE A C 1
ATOM 2193 O O . ILE A 1 290 ? 32.783 0.004 -40.533 1.00 88.25 290 ILE A O 1
ATOM 2197 N N . SER A 1 291 ? 30.801 1.073 -40.470 1.00 89.00 291 SER A N 1
ATOM 2198 C CA . SER A 1 291 ? 30.719 1.334 -41.910 1.00 89.00 291 SER A CA 1
ATOM 2199 C C . SER A 1 291 ? 31.643 2.469 -42.342 1.00 89.00 291 SER A C 1
ATOM 2201 O O . SER A 1 291 ? 32.234 2.386 -43.413 1.00 89.00 291 SER A O 1
ATOM 2203 N N . GLY A 1 292 ? 31.784 3.507 -41.510 1.00 89.38 292 GLY A N 1
ATOM 2204 C CA . GLY A 1 292 ? 32.669 4.640 -41.770 1.00 89.38 292 GLY A CA 1
ATOM 2205 C C . GLY A 1 292 ? 34.147 4.268 -41.696 1.00 89.38 292 GLY A C 1
ATOM 2206 O O . GLY A 1 292 ? 34.947 4.811 -42.451 1.00 89.38 292 GLY A O 1
ATOM 2207 N N . GLY A 1 293 ? 34.522 3.319 -40.829 1.00 86.62 293 GLY A N 1
ATOM 2208 C CA . GLY A 1 293 ? 35.912 2.893 -40.685 1.00 86.62 293 GLY A CA 1
ATOM 2209 C C . GLY A 1 293 ? 36.829 4.088 -40.411 1.00 86.62 293 GLY A C 1
ATOM 2210 O O . GLY A 1 293 ? 36.648 4.800 -39.421 1.00 86.62 293 GLY A O 1
ATOM 2211 N N . ASP A 1 294 ? 37.815 4.290 -41.285 1.00 82.25 294 ASP A N 1
ATOM 2212 C CA . ASP A 1 294 ? 38.815 5.367 -41.219 1.00 82.25 294 ASP A CA 1
ATOM 2213 C C . ASP A 1 294 ? 38.190 6.746 -41.495 1.00 82.25 294 ASP A C 1
ATOM 2215 O O . ASP A 1 294 ? 38.642 7.742 -40.935 1.00 82.25 294 ASP A O 1
ATOM 2219 N N . ASP A 1 295 ? 37.103 6.784 -42.269 1.00 87.44 295 ASP A N 1
ATOM 2220 C CA . ASP A 1 295 ? 36.440 7.998 -42.756 1.00 87.44 295 ASP A CA 1
ATOM 2221 C C . ASP A 1 295 ? 35.208 8.372 -41.913 1.00 87.44 295 ASP A C 1
ATOM 2223 O O . ASP A 1 295 ? 34.267 9.024 -42.377 1.00 87.44 295 ASP A O 1
ATOM 2227 N N . THR A 1 296 ? 35.169 7.945 -40.648 1.00 87.81 296 THR A N 1
ATOM 2228 C CA . THR A 1 296 ? 34.045 8.269 -39.765 1.00 87.81 296 THR A CA 1
ATOM 2229 C C . THR A 1 296 ? 33.963 9.781 -39.530 1.00 87.81 296 THR A C 1
ATOM 2231 O O . THR A 1 296 ? 34.902 10.401 -39.034 1.00 87.81 296 THR A O 1
ATOM 2234 N N . SER A 1 297 ? 32.796 10.373 -39.806 1.00 93.06 297 SER A N 1
ATOM 2235 C CA . SER A 1 297 ? 32.541 11.794 -39.543 1.00 93.06 297 SER A CA 1
ATOM 2236 C C . SER A 1 297 ? 32.774 12.166 -38.073 1.00 93.06 297 SER A C 1
ATOM 2238 O O . SER A 1 297 ? 32.326 11.469 -37.158 1.00 93.06 297 SER A O 1
ATOM 2240 N N . GLN A 1 298 ? 33.370 13.339 -37.840 1.00 92.62 298 GLN A N 1
ATOM 2241 C CA . GLN A 1 298 ? 33.568 13.909 -36.504 1.00 92.62 298 GLN A CA 1
ATOM 2242 C C . GLN A 1 298 ? 32.266 13.976 -35.687 1.00 92.62 298 GLN A C 1
ATOM 2244 O O . GLN A 1 298 ? 32.288 13.756 -34.478 1.00 92.62 298 GLN A O 1
ATOM 2249 N N . LYS A 1 299 ? 31.120 14.215 -36.339 1.00 94.81 299 LYS A N 1
ATOM 2250 C CA . LYS A 1 299 ? 29.807 14.263 -35.678 1.00 94.81 299 LYS A CA 1
ATOM 2251 C C . LYS A 1 299 ? 29.415 12.912 -35.067 1.00 94.81 299 LYS A C 1
ATOM 2253 O O . LYS A 1 299 ? 28.937 12.870 -33.938 1.00 94.81 299 LYS A O 1
ATOM 2258 N N . ILE A 1 300 ? 29.650 11.818 -35.791 1.00 93.81 300 ILE A N 1
ATOM 2259 C CA . ILE A 1 300 ? 29.364 10.446 -35.339 1.00 93.81 300 ILE A CA 1
ATOM 2260 C C . ILE A 1 300 ? 30.309 10.083 -34.188 1.00 93.81 300 ILE A C 1
ATOM 2262 O O . ILE A 1 300 ? 29.876 9.549 -33.168 1.00 93.81 300 ILE A O 1
ATOM 2266 N N . ALA A 1 301 ? 31.589 10.456 -34.299 1.00 92.12 301 ALA A N 1
ATOM 2267 C CA . ALA A 1 301 ? 32.557 10.265 -33.223 1.00 92.12 301 ALA A CA 1
ATOM 2268 C C . ALA A 1 301 ? 32.153 11.018 -31.937 1.00 92.12 301 ALA A C 1
ATOM 2270 O O . ALA A 1 301 ? 32.187 10.447 -30.849 1.00 92.12 301 ALA A O 1
ATOM 2271 N N . GLN A 1 302 ? 31.699 12.271 -32.049 1.00 93.62 302 GLN A N 1
ATOM 2272 C CA . GLN A 1 302 ? 31.198 13.050 -30.910 1.00 93.62 302 GLN A CA 1
ATOM 2273 C C . GLN A 1 302 ? 29.948 12.426 -30.280 1.00 93.62 302 GLN A C 1
ATOM 2275 O O . GLN A 1 302 ? 29.857 12.351 -29.057 1.00 93.62 302 GLN A O 1
ATOM 2280 N N . GLN A 1 303 ? 29.005 11.939 -31.092 1.00 94.69 303 GLN A N 1
ATOM 2281 C CA . GLN A 1 303 ? 27.809 11.250 -30.600 1.00 94.69 303 GLN A CA 1
ATOM 2282 C C . GLN A 1 303 ? 28.155 9.959 -29.849 1.00 94.69 303 GLN A C 1
ATOM 2284 O O . GLN A 1 303 ? 27.564 9.687 -28.807 1.00 94.69 303 GLN A O 1
ATOM 2289 N N . ALA A 1 304 ? 29.134 9.192 -30.332 1.00 91.44 304 ALA A N 1
ATOM 2290 C CA . ALA A 1 304 ? 29.619 7.990 -29.657 1.00 91.44 304 ALA A CA 1
ATOM 2291 C C . ALA A 1 304 ? 30.278 8.307 -28.312 1.00 91.44 304 ALA A C 1
ATOM 2293 O O . ALA A 1 304 ? 29.960 7.671 -27.310 1.00 91.44 304 ALA A O 1
ATOM 2294 N N . VAL A 1 305 ? 31.122 9.340 -28.257 1.00 91.75 305 VAL A N 1
ATOM 2295 C CA . VAL A 1 305 ? 31.722 9.801 -26.996 1.00 91.75 305 VAL A CA 1
ATOM 2296 C C . VAL A 1 305 ? 30.648 10.282 -26.017 1.00 91.75 305 VAL A C 1
ATOM 2298 O O . VAL A 1 305 ? 30.685 9.909 -24.847 1.00 91.75 305 VAL A O 1
ATOM 2301 N N . ALA A 1 306 ? 29.651 11.038 -26.485 1.00 91.06 306 ALA A N 1
ATOM 2302 C CA . ALA A 1 306 ? 28.528 11.486 -25.659 1.00 91.06 306 ALA A CA 1
ATOM 2303 C C . ALA A 1 306 ? 27.658 10.324 -25.144 1.00 91.06 306 ALA A C 1
ATOM 2305 O O . ALA A 1 306 ? 27.105 10.409 -24.051 1.00 91.06 306 ALA A O 1
ATOM 2306 N N . ALA A 1 307 ? 27.570 9.221 -25.895 1.00 87.94 307 ALA A N 1
ATOM 2307 C CA . ALA A 1 307 ? 26.912 7.988 -25.460 1.00 87.94 307 ALA A CA 1
ATOM 2308 C C . ALA A 1 307 ? 27.719 7.195 -24.410 1.00 87.94 307 ALA A C 1
ATOM 2310 O O . ALA A 1 307 ? 27.201 6.214 -23.873 1.00 87.94 307 ALA A O 1
ATOM 2311 N N . GLY A 1 308 ? 28.952 7.625 -24.113 1.00 88.38 308 GLY A N 1
ATOM 2312 C CA . GLY A 1 308 ? 29.869 6.996 -23.165 1.00 88.38 308 GLY A CA 1
ATOM 2313 C C . GLY A 1 308 ? 30.930 6.097 -23.808 1.00 88.38 308 GLY A C 1
ATOM 2314 O O . GLY A 1 308 ? 31.676 5.436 -23.085 1.00 88.38 308 GLY A O 1
ATOM 2315 N N . TRP A 1 309 ? 31.031 6.046 -25.142 1.00 89.12 309 TRP A N 1
ATOM 2316 C CA . TRP A 1 309 ? 31.965 5.142 -25.820 1.00 89.12 309 TRP A CA 1
ATOM 2317 C C . TRP A 1 309 ? 33.376 5.717 -25.864 1.00 89.12 309 TRP A C 1
ATOM 2319 O O . TRP A 1 309 ? 33.620 6.821 -26.351 1.00 89.12 309 TRP A O 1
ATOM 2329 N N . GLN A 1 310 ? 34.344 4.916 -25.427 1.00 86.81 310 GLN A N 1
ATOM 2330 C CA . GLN A 1 310 ? 35.757 5.223 -25.616 1.00 86.81 310 GLN A CA 1
ATOM 2331 C C . GLN A 1 310 ? 36.182 4.806 -27.025 1.00 86.81 310 GLN A C 1
ATOM 2333 O O . GLN A 1 310 ? 36.308 3.623 -27.305 1.00 86.81 310 GLN A O 1
ATOM 2338 N N . LEU A 1 311 ? 36.418 5.756 -27.931 1.00 85.62 311 LEU A N 1
ATOM 2339 C CA . LEU A 1 311 ? 36.779 5.431 -29.322 1.00 85.62 311 LEU A CA 1
ATOM 2340 C C . LEU A 1 311 ? 38.258 5.053 -29.505 1.00 85.62 311 LEU A C 1
ATOM 2342 O O . LEU A 1 311 ? 38.609 4.337 -30.447 1.00 85.62 311 LEU A O 1
ATOM 2346 N N . LEU A 1 312 ? 39.125 5.490 -28.592 1.00 83.69 312 LEU A N 1
ATOM 2347 C CA . LEU A 1 312 ? 40.558 5.204 -28.620 1.00 83.69 312 LEU A CA 1
ATOM 2348 C C . LEU A 1 312 ? 40.862 3.887 -27.900 1.00 83.69 312 LEU A C 1
ATOM 2350 O O . LEU A 1 312 ? 40.452 3.694 -26.759 1.00 83.69 312 LEU A O 1
ATOM 2354 N N . GLY A 1 313 ? 41.624 3.003 -28.546 1.00 82.38 313 GLY A N 1
ATOM 2355 C CA . GLY A 1 313 ? 42.113 1.771 -27.930 1.00 82.38 313 GLY A CA 1
ATOM 2356 C C . GLY A 1 313 ? 41.900 0.523 -28.780 1.00 82.38 313 GLY A C 1
ATOM 2357 O O . GLY A 1 313 ? 41.708 0.573 -29.994 1.00 82.38 313 GLY A O 1
ATOM 2358 N N . TRP A 1 314 ? 42.008 -0.631 -28.131 1.00 77.81 314 TRP A N 1
ATOM 2359 C CA . TRP A 1 314 ? 41.673 -1.914 -28.740 1.00 77.81 314 TRP A CA 1
ATOM 2360 C C . TRP A 1 314 ? 40.251 -2.279 -28.364 1.00 77.81 314 TRP A C 1
ATOM 2362 O O . TRP A 1 314 ? 39.948 -2.328 -27.178 1.00 77.81 314 TRP A O 1
ATOM 2372 N N . HIS A 1 315 ? 39.427 -2.593 -29.359 1.00 77.06 315 HIS A N 1
ATOM 2373 C CA . HIS A 1 315 ? 38.042 -2.992 -29.143 1.00 77.06 315 HIS A CA 1
ATOM 2374 C C . HIS A 1 315 ? 37.849 -4.438 -29.571 1.00 77.06 315 HIS A C 1
ATOM 2376 O O . HIS A 1 315 ? 38.186 -4.832 -30.693 1.00 77.06 315 HIS A O 1
ATOM 2382 N N . THR A 1 316 ? 37.300 -5.239 -28.665 1.00 76.94 316 THR A N 1
ATOM 2383 C CA . THR A 1 316 ? 36.852 -6.600 -28.951 1.00 76.94 316 THR A CA 1
ATOM 2384 C C . THR A 1 316 ? 35.337 -6.608 -29.017 1.00 76.94 316 THR A C 1
ATOM 2386 O O . THR A 1 316 ? 34.681 -6.265 -28.035 1.00 76.94 316 THR A O 1
ATOM 2389 N N . GLY A 1 317 ? 34.818 -7.010 -30.176 1.00 76.75 317 GLY A N 1
ATOM 2390 C CA . GLY A 1 317 ? 33.405 -7.282 -30.399 1.00 76.75 317 GLY A CA 1
ATOM 2391 C C . GLY A 1 317 ? 33.096 -8.740 -30.086 1.00 76.75 317 GLY A C 1
ATOM 2392 O O . GLY A 1 317 ? 33.754 -9.636 -30.630 1.00 76.75 317 GLY A O 1
ATOM 2393 N N . PHE A 1 318 ? 32.098 -8.993 -29.242 1.00 71.81 318 PHE A N 1
ATOM 2394 C CA . PHE A 1 318 ? 31.552 -10.338 -29.063 1.00 71.81 318 PHE A CA 1
ATOM 2395 C C . PHE A 1 318 ? 30.175 -10.434 -29.688 1.00 71.81 318 PHE A C 1
ATOM 2397 O O . PHE A 1 318 ? 29.345 -9.556 -29.506 1.00 71.81 318 PHE A O 1
ATOM 2404 N N . PHE A 1 319 ? 29.929 -11.538 -30.379 1.00 68.94 319 PHE A N 1
ATOM 2405 C CA . PHE A 1 319 ? 28.614 -11.904 -30.868 1.00 68.94 319 PHE A CA 1
ATOM 2406 C C . PHE A 1 319 ? 28.025 -12.952 -29.931 1.00 68.94 319 PHE A C 1
ATOM 2408 O O . PHE A 1 319 ? 28.578 -14.054 -29.805 1.00 68.94 319 PHE A O 1
ATOM 2415 N N . VAL A 1 320 ? 26.903 -12.617 -29.299 1.00 67.88 320 VAL A N 1
ATOM 2416 C CA . VAL A 1 320 ? 26.128 -13.553 -28.483 1.00 67.88 320 VAL A CA 1
ATOM 2417 C C . VAL A 1 320 ? 24.862 -13.915 -29.247 1.00 67.88 320 VAL A C 1
ATOM 2419 O O . VAL A 1 320 ? 23.962 -13.096 -29.403 1.00 67.88 320 VAL A O 1
ATOM 2422 N N . GLY A 1 321 ? 24.812 -15.152 -29.744 1.00 60.66 321 GLY A N 1
ATOM 2423 C CA . GLY A 1 321 ? 23.590 -15.727 -30.298 1.00 60.66 321 GLY A CA 1
ATOM 2424 C C . GLY A 1 321 ? 22.846 -16.494 -29.213 1.00 60.66 321 GLY A C 1
ATOM 2425 O O . GLY A 1 321 ? 23.421 -17.400 -28.599 1.00 60.66 321 GLY A O 1
ATOM 2426 N N . MET A 1 322 ? 21.578 -16.156 -28.991 1.00 59.56 322 MET A N 1
ATOM 2427 C CA . MET A 1 322 ? 20.708 -16.923 -28.102 1.00 59.56 322 MET A CA 1
ATOM 2428 C C . MET A 1 322 ? 20.162 -18.132 -28.862 1.00 59.56 322 MET A C 1
ATOM 2430 O O . MET A 1 322 ? 19.602 -17.992 -29.949 1.00 59.56 322 MET A O 1
ATOM 2434 N N . SER A 1 323 ? 20.401 -19.334 -28.333 1.00 51.34 323 SER A N 1
ATOM 2435 C CA . SER A 1 323 ? 19.851 -20.559 -28.916 1.00 51.34 323 SER A CA 1
ATOM 2436 C C . SER A 1 323 ? 18.400 -20.673 -28.472 1.00 51.34 323 SER A C 1
ATOM 2438 O O . SER A 1 323 ? 18.132 -20.669 -27.272 1.00 51.34 323 SER A O 1
ATOM 2440 N N . ASP A 1 324 ? 17.483 -20.748 -29.431 1.00 49.88 324 ASP A N 1
ATOM 2441 C CA . ASP A 1 324 ? 16.055 -20.868 -29.162 1.00 49.88 324 ASP A CA 1
ATOM 2442 C C . ASP A 1 324 ? 15.784 -22.200 -28.450 1.00 49.88 324 ASP A C 1
ATOM 2444 O O . ASP A 1 324 ? 15.871 -23.278 -29.040 1.00 49.88 324 ASP A O 1
ATOM 2448 N N . SER A 1 325 ? 15.561 -22.147 -27.138 1.00 41.91 325 SER A N 1
ATOM 2449 C CA . SER A 1 325 ? 15.210 -23.320 -26.346 1.00 41.91 325 SER A CA 1
ATOM 2450 C C . SER A 1 325 ? 13.721 -23.616 -26.511 1.00 41.91 325 SER A C 1
ATOM 2452 O O . SER A 1 325 ? 12.937 -23.255 -25.645 1.00 41.91 325 SER A O 1
ATOM 2454 N N . GLY A 1 326 ? 13.352 -24.214 -27.649 1.00 40.16 326 GLY A N 1
ATOM 2455 C CA . GLY A 1 326 ? 12.218 -25.135 -27.866 1.00 40.16 326 GLY A CA 1
ATOM 2456 C C . GLY A 1 326 ? 10.788 -24.768 -27.431 1.00 40.16 326 GLY A C 1
ATOM 2457 O O . GLY A 1 326 ? 9.888 -25.560 -27.684 1.00 40.16 326 GLY A O 1
ATOM 2458 N N . LEU A 1 327 ? 10.536 -23.625 -26.800 1.00 40.88 327 LEU A N 1
ATOM 2459 C CA . LEU A 1 327 ? 9.220 -23.227 -26.299 1.00 40.88 327 LEU A CA 1
ATOM 2460 C C . LEU A 1 327 ? 8.657 -22.147 -27.222 1.00 40.88 327 LEU A C 1
ATOM 2462 O O . LEU A 1 327 ? 9.147 -21.018 -27.261 1.00 40.88 327 LEU A O 1
ATOM 2466 N N . GLY A 1 328 ? 7.676 -22.554 -28.027 1.00 37.22 328 GLY A N 1
ATOM 2467 C CA . GLY A 1 328 ? 7.119 -21.778 -29.125 1.00 37.22 328 GLY A CA 1
ATOM 2468 C C . GLY A 1 328 ? 6.516 -20.427 -28.726 1.00 37.22 328 GLY A C 1
ATOM 2469 O O . GLY A 1 328 ? 5.968 -20.240 -27.645 1.00 37.22 328 GLY A O 1
ATOM 2470 N N . GLY A 1 329 ? 6.584 -19.487 -29.667 1.00 39.03 329 GLY A N 1
ATOM 2471 C CA . GLY A 1 329 ? 5.585 -18.428 -29.836 1.00 39.03 329 GLY A CA 1
ATOM 2472 C C . GLY A 1 329 ? 5.842 -17.067 -29.183 1.00 39.03 329 GLY A C 1
ATOM 2473 O O . GLY A 1 329 ? 5.474 -16.064 -29.784 1.00 39.03 329 GLY A O 1
ATOM 2474 N N . ALA A 1 330 ? 6.497 -16.974 -28.021 1.00 43.03 330 ALA A N 1
ATOM 2475 C CA . ALA A 1 330 ? 6.455 -15.740 -27.209 1.00 43.03 330 ALA A CA 1
ATOM 2476 C C . ALA A 1 330 ? 7.757 -14.900 -27.130 1.00 43.03 330 ALA A C 1
ATOM 2478 O O . ALA A 1 330 ? 7.893 -14.051 -26.254 1.00 43.03 330 ALA A O 1
ATOM 2479 N N . ARG A 1 331 ? 8.761 -15.109 -27.996 1.00 47.53 331 ARG A N 1
ATOM 2480 C CA . ARG A 1 331 ? 10.148 -14.657 -27.715 1.00 47.53 331 ARG A CA 1
ATOM 2481 C C . ARG A 1 331 ? 10.747 -13.622 -28.673 1.00 47.53 331 ARG A C 1
ATOM 2483 O O . ARG A 1 331 ? 11.781 -13.859 -29.292 1.00 47.53 331 ARG A O 1
ATOM 2490 N N . ARG A 1 332 ? 10.164 -12.424 -28.732 1.00 45.03 332 ARG A N 1
ATOM 2491 C CA . ARG A 1 332 ? 10.913 -11.214 -29.150 1.00 45.03 332 ARG A CA 1
ATOM 2492 C C . ARG A 1 332 ? 11.161 -10.227 -28.009 1.00 45.03 332 ARG A C 1
ATOM 2494 O O . ARG A 1 332 ? 12.116 -9.467 -28.083 1.00 45.03 332 ARG A O 1
ATOM 2501 N N . ASP A 1 333 ? 10.399 -10.308 -26.919 1.00 46.88 333 ASP A N 1
ATOM 2502 C CA . ASP A 1 333 ? 10.403 -9.267 -25.883 1.00 46.88 333 ASP A CA 1
ATOM 2503 C C . ASP A 1 333 ? 11.196 -9.590 -24.614 1.00 46.88 333 ASP A C 1
ATOM 2505 O O . ASP A 1 333 ? 11.535 -8.684 -23.852 1.00 46.88 333 ASP A O 1
ATOM 2509 N N . VAL A 1 334 ? 11.645 -10.840 -24.463 1.00 49.03 334 VAL A N 1
ATOM 2510 C CA . VAL A 1 334 ? 12.591 -11.239 -23.405 1.00 49.03 334 VAL A CA 1
ATOM 2511 C C . VAL A 1 334 ? 13.990 -10.646 -23.647 1.00 49.03 334 VAL A C 1
ATOM 2513 O O . VAL A 1 334 ? 14.844 -10.727 -22.775 1.00 49.03 334 VAL A O 1
ATOM 2516 N N . VAL A 1 335 ? 14.244 -10.003 -24.792 1.00 48.38 335 VAL A N 1
ATOM 2517 C CA . VAL A 1 335 ? 15.587 -9.566 -25.199 1.00 48.38 335 VAL A CA 1
ATOM 2518 C C . VAL A 1 335 ? 16.092 -8.335 -24.436 1.00 48.38 335 VAL A C 1
ATOM 2520 O O . VAL A 1 335 ? 17.266 -8.309 -24.077 1.00 48.38 335 VAL A O 1
ATOM 2523 N N . LEU A 1 336 ? 15.252 -7.350 -24.088 1.00 49.06 336 LEU A N 1
ATOM 2524 C CA . LEU A 1 336 ? 15.714 -6.208 -23.269 1.00 49.06 336 LEU A CA 1
ATOM 2525 C C . LEU A 1 336 ? 15.986 -6.620 -21.808 1.00 49.06 336 LEU A C 1
ATOM 2527 O O . LEU A 1 336 ? 17.023 -6.261 -21.255 1.00 49.06 336 LEU A O 1
ATOM 2531 N N . MET A 1 337 ? 15.139 -7.472 -21.218 1.00 48.94 337 MET A N 1
ATOM 2532 C CA . MET A 1 337 ? 15.385 -8.074 -19.892 1.00 48.94 337 MET A CA 1
ATOM 2533 C C . MET A 1 337 ? 16.582 -9.049 -19.916 1.00 48.94 337 MET A C 1
ATOM 2535 O O . MET A 1 337 ? 17.372 -9.123 -18.972 1.00 48.94 337 MET A O 1
ATOM 2539 N N . GLN A 1 338 ? 16.787 -9.767 -21.026 1.00 57.97 338 GLN A N 1
ATOM 2540 C CA . GLN A 1 338 ? 17.973 -10.599 -21.251 1.00 57.97 338 GLN A CA 1
ATOM 2541 C C . GLN A 1 338 ? 19.228 -9.775 -21.504 1.00 57.97 338 GLN A C 1
ATOM 2543 O O . GLN A 1 338 ? 20.302 -10.242 -21.147 1.00 57.97 338 GLN A O 1
ATOM 2548 N N . THR A 1 339 ? 19.126 -8.570 -22.066 1.00 61.66 339 THR A N 1
ATOM 2549 C CA . THR A 1 339 ? 20.267 -7.663 -22.236 1.00 61.66 339 THR A CA 1
ATOM 2550 C C . THR A 1 339 ? 20.810 -7.275 -20.873 1.00 61.66 339 THR A C 1
ATOM 2552 O O . THR A 1 339 ? 22.020 -7.343 -20.681 1.00 61.66 339 THR A O 1
ATOM 2555 N N . GLU A 1 340 ? 19.945 -7.015 -19.889 1.00 62.38 340 GLU A N 1
ATOM 2556 C CA . GLU A 1 340 ? 20.402 -6.792 -18.517 1.00 62.38 340 GLU A CA 1
ATOM 2557 C C . GLU A 1 340 ? 20.897 -8.057 -17.817 1.00 62.38 340 GLU A C 1
ATOM 2559 O O . GLU A 1 340 ? 21.875 -8.010 -17.075 1.00 62.38 340 GLU A O 1
ATOM 2564 N N . ARG A 1 341 ? 20.334 -9.232 -18.112 1.00 63.66 341 ARG A N 1
ATOM 2565 C CA . ARG A 1 341 ? 20.923 -10.502 -17.653 1.00 63.66 341 ARG A CA 1
ATOM 2566 C C . ARG A 1 341 ? 22.318 -10.730 -18.244 1.00 63.66 341 ARG A C 1
ATOM 2568 O O . ARG A 1 341 ? 23.230 -11.110 -17.516 1.00 63.66 341 ARG A O 1
ATOM 2575 N N . VAL A 1 342 ? 22.503 -10.484 -19.540 1.00 69.00 342 VAL A N 1
ATOM 2576 C CA . VAL A 1 342 ? 23.793 -10.563 -20.239 1.00 69.00 342 VAL A CA 1
ATOM 2577 C C . VAL A 1 342 ? 24.752 -9.532 -19.657 1.00 69.00 342 VAL A C 1
ATOM 2579 O O . VAL A 1 342 ? 25.877 -9.887 -19.322 1.00 69.00 342 VAL A O 1
ATOM 2582 N N . ARG A 1 343 ? 24.307 -8.292 -19.443 1.00 71.31 343 ARG A N 1
ATOM 2583 C CA . ARG A 1 343 ? 25.094 -7.234 -18.807 1.00 71.31 343 ARG A CA 1
ATOM 2584 C C . ARG A 1 343 ? 25.503 -7.616 -17.391 1.00 71.31 343 ARG A C 1
ATOM 2586 O O . ARG A 1 343 ? 26.668 -7.463 -17.055 1.00 71.31 343 ARG A O 1
ATOM 2593 N N . ARG A 1 344 ? 24.604 -8.188 -16.587 1.00 68.81 344 ARG A N 1
ATOM 2594 C CA . ARG A 1 344 ? 24.891 -8.676 -15.230 1.00 68.81 344 ARG A CA 1
ATOM 2595 C C . ARG A 1 344 ? 25.903 -9.817 -15.242 1.00 68.81 344 ARG A C 1
ATOM 2597 O O . ARG A 1 344 ? 26.831 -9.804 -14.441 1.00 68.81 344 ARG A O 1
ATOM 2604 N N . VAL A 1 345 ? 25.776 -10.767 -16.170 1.00 73.62 345 VAL A N 1
ATOM 2605 C CA . VAL A 1 345 ? 26.752 -11.855 -16.353 1.00 73.62 345 VAL A CA 1
ATOM 2606 C C . VAL A 1 345 ? 28.118 -11.295 -16.757 1.00 73.62 345 VAL A C 1
ATOM 2608 O O . VAL A 1 345 ? 29.130 -11.662 -16.165 1.00 73.62 345 VAL A O 1
ATOM 2611 N N . LEU A 1 346 ? 28.166 -10.361 -17.705 1.00 74.81 346 LEU A N 1
ATOM 2612 C CA . LEU A 1 346 ? 29.408 -9.703 -18.119 1.00 74.81 346 LEU A CA 1
ATOM 2613 C C . LEU A 1 346 ? 30.024 -8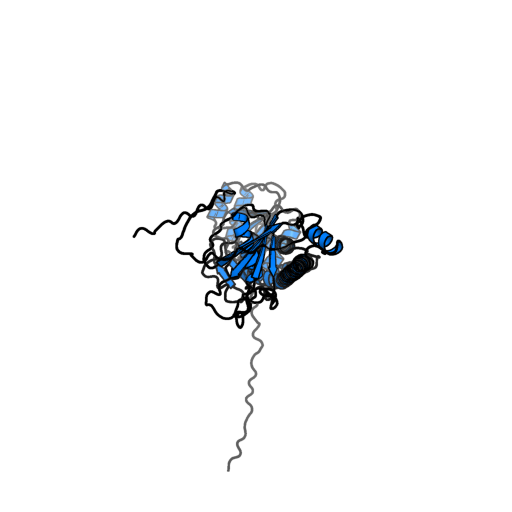.903 -16.968 1.00 74.81 346 LEU A C 1
ATOM 2615 O O . LEU A 1 346 ? 31.207 -9.054 -16.680 1.00 74.81 346 LEU A O 1
ATOM 2619 N N . HIS A 1 347 ? 29.214 -8.142 -16.240 1.00 72.69 347 HIS A N 1
ATOM 2620 C CA . HIS A 1 347 ? 29.653 -7.382 -15.079 1.00 72.69 347 HIS A CA 1
ATOM 2621 C C . HIS A 1 347 ? 30.190 -8.299 -13.973 1.00 72.69 347 HIS A C 1
ATOM 2623 O O . HIS A 1 347 ? 31.241 -8.023 -13.401 1.00 72.69 347 HIS A O 1
ATOM 2629 N N . SER A 1 348 ? 29.536 -9.438 -13.715 1.00 76.50 348 SER A N 1
ATOM 2630 C CA . SER A 1 348 ? 30.036 -10.456 -12.778 1.00 76.50 348 SER A CA 1
ATOM 2631 C C . SER A 1 348 ? 31.368 -11.067 -13.231 1.00 76.50 348 SER A C 1
ATOM 2633 O O . SER A 1 348 ? 32.211 -11.404 -12.404 1.00 76.50 348 SER A O 1
ATOM 2635 N N . ALA A 1 349 ? 31.608 -11.115 -14.543 1.00 77.25 349 ALA A N 1
ATOM 2636 C CA . ALA A 1 349 ? 32.887 -11.488 -15.139 1.00 77.25 349 ALA A CA 1
ATOM 2637 C C . ALA A 1 349 ? 33.896 -10.320 -15.201 1.00 77.25 349 ALA A C 1
ATOM 2639 O O . ALA A 1 349 ? 34.923 -10.441 -15.867 1.00 77.25 349 ALA A O 1
ATOM 2640 N N . LYS A 1 350 ? 33.620 -9.194 -14.521 1.00 77.12 350 LYS A N 1
ATOM 2641 C CA . LYS A 1 350 ? 34.416 -7.949 -14.528 1.00 77.12 350 LYS A CA 1
ATOM 2642 C C . LYS A 1 350 ? 34.604 -7.344 -15.922 1.00 77.12 350 LYS A C 1
ATOM 2644 O O . LYS A 1 350 ? 35.539 -6.587 -16.166 1.00 77.12 350 LYS A O 1
ATOM 2649 N N . LEU A 1 351 ? 33.699 -7.665 -16.839 1.00 73.31 351 LEU A N 1
ATOM 2650 C CA . LEU A 1 351 ? 33.597 -7.043 -18.145 1.00 73.31 351 LEU A CA 1
ATOM 2651 C C . LEU A 1 351 ? 32.644 -5.853 -18.007 1.00 73.31 351 LEU A C 1
ATOM 2653 O O . LEU A 1 351 ? 31.426 -6.006 -18.093 1.00 73.31 351 LEU A O 1
ATOM 2657 N N . THR A 1 352 ? 33.199 -4.665 -17.764 1.00 62.00 352 THR A N 1
ATOM 2658 C CA . THR A 1 352 ? 32.481 -3.377 -17.672 1.00 62.00 352 THR A CA 1
ATOM 2659 C C . THR A 1 352 ? 32.047 -2.878 -19.053 1.00 62.00 352 THR A C 1
ATOM 2661 O O . THR A 1 352 ? 32.284 -1.732 -19.427 1.00 62.00 352 THR A O 1
ATOM 2664 N N . ASN A 1 353 ? 31.483 -3.776 -19.855 1.00 64.62 353 ASN A N 1
ATOM 2665 C CA . ASN A 1 353 ? 31.275 -3.566 -21.276 1.00 64.62 353 ASN A CA 1
ATOM 2666 C C . ASN A 1 353 ? 29.881 -3.028 -21.546 1.00 64.62 353 ASN A C 1
ATOM 2668 O O . ASN A 1 353 ? 28.903 -3.418 -20.901 1.00 64.62 353 ASN A O 1
ATOM 2672 N N . GLU A 1 354 ? 29.787 -2.200 -22.577 1.00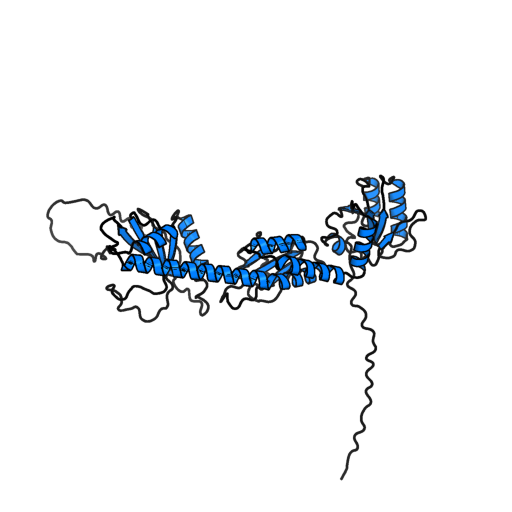 69.12 354 GLU A N 1
ATOM 2673 C CA . GLU A 1 354 ? 28.503 -1.774 -23.097 1.00 69.12 354 GLU A CA 1
ATOM 2674 C C . GLU A 1 354 ? 27.952 -2.836 -24.049 1.00 69.12 354 GLU A C 1
ATOM 2676 O O . GLU A 1 354 ? 28.654 -3.307 -24.951 1.00 69.12 354 GLU A O 1
ATOM 2681 N N . VAL A 1 355 ? 26.706 -3.246 -23.807 1.00 71.00 355 VAL A N 1
ATOM 2682 C CA . VAL A 1 355 ? 25.975 -4.189 -24.654 1.00 71.00 355 VAL A CA 1
ATOM 2683 C C . VAL A 1 355 ? 25.107 -3.375 -25.612 1.00 71.00 355 VAL A C 1
ATOM 2685 O O . VAL A 1 355 ? 24.293 -2.565 -25.169 1.00 71.00 355 VAL A O 1
ATOM 2688 N N . VAL A 1 356 ? 25.273 -3.590 -26.913 1.00 74.44 356 VAL A N 1
ATOM 2689 C CA . VAL A 1 356 ? 24.470 -2.973 -27.973 1.00 74.44 356 VAL A CA 1
ATOM 2690 C C . VAL A 1 356 ? 23.749 -4.083 -28.724 1.00 74.44 356 VAL A C 1
ATOM 2692 O O . VAL A 1 356 ? 24.379 -5.004 -29.241 1.00 74.44 356 VAL A O 1
ATOM 2695 N N . GLU A 1 357 ? 22.425 -4.023 -28.782 1.00 68.25 357 GLU A N 1
ATOM 2696 C CA . GLU A 1 357 ? 21.649 -4.947 -29.607 1.00 68.25 357 GLU A CA 1
ATOM 2697 C C . GLU A 1 357 ? 21.778 -4.532 -31.079 1.00 68.25 357 GLU A C 1
ATOM 2699 O O . GLU A 1 357 ? 21.691 -3.350 -31.398 1.00 68.25 357 GLU A O 1
ATOM 2704 N N . LEU A 1 358 ? 22.003 -5.474 -31.991 1.00 66.50 358 LEU A N 1
ATOM 2705 C CA . LEU A 1 358 ? 21.902 -5.231 -33.428 1.00 66.50 358 LEU A CA 1
ATOM 2706 C C . LEU A 1 358 ? 20.677 -5.978 -33.947 1.00 66.50 358 LEU A C 1
ATOM 2708 O O . LEU A 1 358 ? 20.621 -7.212 -33.888 1.00 66.50 358 LEU A O 1
ATOM 2712 N N . GLN A 1 359 ? 19.713 -5.223 -34.475 1.00 57.12 359 GLN A N 1
ATOM 2713 C CA . GLN A 1 359 ? 18.720 -5.798 -35.368 1.00 57.12 359 GLN A CA 1
ATOM 2714 C C . GLN A 1 359 ? 19.461 -6.176 -36.651 1.00 57.12 359 GLN A C 1
ATOM 2716 O O . GLN A 1 359 ? 20.164 -5.355 -37.227 1.00 57.12 359 GLN A O 1
ATOM 2721 N N . ASP A 1 360 ? 19.343 -7.441 -37.032 1.00 51.53 360 ASP A N 1
ATOM 2722 C CA . ASP A 1 360 ? 19.906 -8.058 -38.231 1.00 51.53 360 ASP A CA 1
ATOM 2723 C C . ASP A 1 360 ? 21.296 -8.697 -38.102 1.00 51.53 360 ASP A C 1
ATOM 2725 O O . ASP A 1 360 ? 22.263 -8.201 -37.518 1.00 51.53 360 ASP A O 1
ATOM 2729 N N . GLY A 1 361 ? 21.353 -9.927 -38.617 1.00 51.59 361 GLY A N 1
ATOM 2730 C CA . GLY A 1 361 ? 22.580 -10.689 -38.761 1.00 51.59 361 GLY A CA 1
ATOM 2731 C C . GLY A 1 361 ? 23.516 -10.044 -39.776 1.00 51.59 361 GLY A C 1
ATOM 2732 O O . GLY A 1 361 ? 23.088 -9.270 -40.617 1.00 51.59 361 GLY A O 1
ATOM 2733 N N . TRP A 1 362 ? 24.794 -10.410 -39.651 1.00 38.78 362 TRP A N 1
ATOM 2734 C CA . TRP A 1 362 ? 25.924 -10.172 -40.557 1.00 38.78 362 TRP A CA 1
ATOM 2735 C C . TRP A 1 362 ? 25.621 -9.358 -41.829 1.00 38.78 362 TRP A C 1
ATOM 2737 O O . TRP A 1 362 ? 24.822 -9.823 -42.645 1.00 38.78 362 TRP A O 1
ATOM 2747 N N . PRO A 1 363 ? 26.355 -8.257 -42.098 1.00 39.22 363 PRO A N 1
ATOM 2748 C CA . PRO A 1 363 ? 26.230 -7.571 -43.376 1.00 39.22 363 PRO A CA 1
ATOM 2749 C C . PRO A 1 363 ? 26.438 -8.565 -44.537 1.00 39.22 363 PRO A C 1
ATOM 2751 O O . PRO A 1 363 ? 27.326 -9.435 -44.459 1.00 39.22 363 PRO A O 1
ATOM 2754 N N . PRO A 1 364 ? 25.619 -8.481 -45.601 1.00 30.53 364 PRO A N 1
ATOM 2755 C CA . PRO A 1 364 ? 25.751 -9.326 -46.778 1.00 30.53 364 PRO A CA 1
ATOM 2756 C C . PRO A 1 364 ? 27.104 -9.032 -47.437 1.00 30.53 364 PRO A C 1
ATOM 2758 O O . PRO A 1 364 ? 27.301 -7.997 -48.057 1.00 30.53 364 PRO A O 1
ATOM 2761 N N . GLY A 1 365 ? 28.073 -9.926 -47.235 1.00 35.34 365 GLY A N 1
ATOM 2762 C CA . GLY A 1 365 ? 29.443 -9.739 -47.725 1.00 35.34 365 GLY A CA 1
ATOM 2763 C C . GLY A 1 365 ? 30.514 -10.529 -46.973 1.00 35.34 365 GLY A C 1
ATOM 2764 O O . GLY A 1 365 ? 31.614 -10.713 -47.490 1.00 35.34 365 GLY A O 1
ATOM 2765 N N . SER A 1 366 ? 30.221 -11.075 -45.785 1.00 39.25 366 SER A N 1
ATOM 2766 C CA . SER A 1 366 ? 31.145 -12.038 -45.171 1.00 39.25 366 SER A CA 1
ATOM 2767 C C . SER A 1 366 ? 31.124 -13.369 -45.951 1.00 39.25 366 SER A C 1
ATOM 2769 O O . SER A 1 366 ? 30.046 -13.799 -46.375 1.00 39.25 366 SER A O 1
ATOM 2771 N N . PRO A 1 367 ? 32.260 -14.081 -46.117 1.00 37.25 367 PRO A N 1
ATOM 2772 C CA . PRO A 1 367 ? 32.369 -15.302 -46.937 1.00 37.25 367 PRO A CA 1
ATOM 2773 C C . PRO A 1 367 ? 31.554 -16.516 -46.432 1.00 37.25 367 PRO A C 1
ATOM 2775 O O . PRO A 1 367 ? 31.785 -17.649 -46.848 1.00 37.25 367 PRO A O 1
ATOM 2778 N N . ARG A 1 368 ? 30.583 -16.310 -45.534 1.00 38.28 368 ARG A N 1
ATOM 2779 C CA . ARG A 1 368 ? 29.663 -17.320 -44.998 1.00 38.28 368 ARG A CA 1
ATOM 2780 C C . ARG A 1 368 ? 28.173 -16.998 -45.176 1.00 38.28 368 ARG A C 1
ATOM 2782 O O . ARG A 1 368 ? 27.353 -17.751 -44.657 1.00 38.28 368 ARG A O 1
ATOM 2789 N N . SER A 1 369 ? 27.795 -15.963 -45.930 1.00 38.34 369 SER A N 1
ATOM 2790 C CA . SER A 1 369 ? 26.382 -15.578 -46.127 1.00 38.34 369 SER A CA 1
ATOM 2791 C C . SER A 1 369 ? 25.514 -16.591 -46.898 1.00 38.34 369 SER A C 1
ATOM 2793 O O . SER A 1 369 ? 24.304 -16.413 -46.967 1.00 38.34 369 SER A O 1
ATOM 2795 N N . ARG A 1 370 ? 26.070 -17.692 -47.425 1.00 34.56 370 ARG A N 1
ATOM 2796 C CA . ARG A 1 370 ? 25.315 -18.642 -48.265 1.00 34.56 370 ARG A CA 1
ATOM 2797 C C . ARG A 1 370 ? 24.359 -19.611 -47.544 1.00 34.56 370 ARG A C 1
ATOM 2799 O O . ARG A 1 370 ? 23.608 -20.276 -48.234 1.00 34.56 370 ARG A O 1
ATOM 2806 N N . ASN A 1 371 ? 24.310 -19.658 -46.205 1.00 35.44 371 ASN A N 1
ATOM 2807 C CA . ASN A 1 371 ? 23.418 -20.579 -45.459 1.00 35.44 371 ASN A CA 1
ATOM 2808 C C . ASN A 1 371 ? 22.527 -19.903 -44.390 1.00 35.44 371 ASN A C 1
ATOM 2810 O O . ASN A 1 371 ? 22.144 -20.540 -43.412 1.00 35.44 371 ASN A O 1
ATOM 2814 N N . ALA A 1 372 ? 22.198 -18.614 -44.531 1.00 35.66 372 ALA A N 1
ATOM 2815 C CA . ALA A 1 372 ? 21.408 -17.865 -43.540 1.00 35.66 372 ALA A CA 1
ATOM 2816 C C . ALA A 1 372 ? 19.942 -17.604 -43.949 1.00 35.66 372 ALA A C 1
ATOM 2818 O O . ALA A 1 372 ? 19.331 -16.652 -43.471 1.00 35.66 372 ALA A O 1
ATOM 2819 N N . ALA A 1 373 ? 19.353 -18.438 -44.807 1.00 34.31 373 ALA A N 1
ATOM 2820 C CA . ALA A 1 373 ? 17.916 -18.384 -45.057 1.00 34.31 373 ALA A CA 1
ATOM 2821 C C . ALA A 1 373 ? 17.177 -19.187 -43.968 1.00 34.31 373 ALA A C 1
ATOM 2823 O O . ALA A 1 373 ? 17.383 -20.390 -43.848 1.00 34.31 373 ALA A O 1
ATOM 2824 N N . ARG A 1 374 ? 16.298 -18.510 -43.212 1.00 32.22 374 ARG A N 1
ATOM 2825 C CA . ARG A 1 374 ? 15.398 -19.028 -42.150 1.00 32.22 374 ARG A CA 1
ATOM 2826 C C . ARG A 1 374 ? 15.998 -19.202 -40.744 1.00 32.22 374 ARG A C 1
ATOM 2828 O O . ARG A 1 374 ? 16.038 -20.295 -40.198 1.00 32.22 374 ARG A O 1
ATOM 2835 N N . SER A 1 375 ? 16.363 -18.099 -40.092 1.00 34.34 375 SER A N 1
ATOM 2836 C CA . SER A 1 375 ? 16.133 -17.953 -38.641 1.00 34.34 375 SER A CA 1
ATOM 2837 C C . SER A 1 375 ? 16.202 -16.477 -38.261 1.00 34.34 375 SER A C 1
ATOM 2839 O O . SER A 1 375 ? 17.259 -15.864 -38.414 1.00 34.34 375 SER A O 1
ATOM 2841 N N . THR A 1 376 ? 15.107 -15.904 -37.769 1.00 35.31 376 THR A N 1
ATOM 2842 C CA . THR A 1 376 ? 15.107 -14.556 -37.190 1.00 35.31 376 THR A CA 1
ATOM 2843 C C . THR A 1 376 ? 15.839 -14.626 -35.848 1.00 35.31 376 THR A C 1
ATOM 2845 O O . THR A 1 376 ? 15.331 -15.221 -34.904 1.00 35.31 376 THR A O 1
ATOM 2848 N N . ARG A 1 377 ? 17.066 -14.100 -35.771 1.00 43.59 377 ARG A N 1
ATOM 2849 C CA . ARG A 1 377 ? 17.890 -14.079 -34.548 1.00 43.59 377 ARG A CA 1
ATOM 2850 C C . ARG A 1 377 ? 18.037 -12.638 -34.074 1.00 43.59 377 ARG A C 1
ATOM 2852 O O . ARG A 1 377 ? 18.409 -11.795 -34.886 1.00 43.59 377 ARG A O 1
ATOM 2859 N N . SER A 1 378 ? 17.787 -12.375 -32.791 1.00 38.81 378 SER A N 1
ATOM 2860 C CA . SER A 1 378 ? 18.301 -11.161 -32.145 1.00 38.81 378 SER A CA 1
ATOM 2861 C C . SER A 1 378 ? 19.760 -11.395 -31.731 1.00 38.81 378 SER A C 1
ATOM 2863 O O . SER A 1 378 ? 20.124 -12.506 -31.326 1.00 38.81 378 SER A O 1
ATOM 2865 N N . ASN A 1 379 ? 20.600 -10.372 -31.907 1.00 48.22 379 ASN A N 1
ATOM 2866 C CA . ASN A 1 379 ? 22.046 -10.437 -31.734 1.00 48.22 379 ASN A CA 1
ATOM 2867 C C . ASN A 1 379 ? 22.508 -9.321 -30.791 1.00 48.22 379 ASN A C 1
ATOM 2869 O O . ASN A 1 379 ? 22.226 -8.152 -31.040 1.00 48.22 379 ASN A O 1
ATOM 2873 N N . CYS A 1 380 ? 23.297 -9.657 -29.769 1.00 43.19 380 CYS A N 1
ATOM 2874 C CA . CYS A 1 380 ? 23.935 -8.657 -28.909 1.00 43.19 380 CYS A CA 1
ATOM 2875 C C . CYS A 1 380 ? 25.432 -8.561 -29.217 1.00 43.19 380 CYS A C 1
ATOM 2877 O O . CYS A 1 380 ? 26.125 -9.584 -29.290 1.00 43.19 380 CYS A O 1
ATOM 2879 N N . TRP A 1 381 ? 25.912 -7.328 -29.374 1.00 43.72 381 TRP A N 1
ATOM 2880 C CA . TRP A 1 381 ? 27.320 -6.958 -29.425 1.00 43.72 381 TRP A CA 1
ATOM 2881 C C . TRP A 1 381 ? 27.775 -6.442 -28.069 1.00 43.72 381 TRP A C 1
ATOM 2883 O O . TRP A 1 381 ? 27.048 -5.716 -27.401 1.00 43.72 381 TRP A O 1
ATOM 2893 N N . THR A 1 382 ? 29.000 -6.766 -27.677 1.00 47.69 382 THR A N 1
ATOM 2894 C CA . THR A 1 382 ? 29.677 -6.072 -26.576 1.00 47.69 382 THR A CA 1
ATOM 2895 C C . THR A 1 382 ? 30.945 -5.417 -27.070 1.00 47.69 382 THR A C 1
ATOM 2897 O O . THR A 1 382 ? 31.699 -6.030 -27.823 1.00 47.69 382 THR A O 1
ATOM 2900 N N . TRP A 1 383 ? 31.169 -4.179 -26.641 1.00 44.91 383 TRP A N 1
ATOM 2901 C CA . TRP A 1 383 ? 32.400 -3.432 -26.881 1.00 44.91 383 TRP A CA 1
ATOM 2902 C C . TRP A 1 383 ? 33.279 -3.501 -25.634 1.00 44.91 383 TRP A C 1
ATOM 2904 O O . TRP A 1 383 ? 32.811 -3.216 -24.532 1.00 44.91 383 TRP A O 1
ATOM 2914 N N . SER A 1 384 ? 34.536 -3.925 -25.789 1.00 50.56 384 SER A N 1
ATOM 2915 C CA . SER A 1 384 ? 35.460 -4.060 -24.658 1.00 50.56 384 SER A CA 1
ATOM 2916 C C . SER A 1 384 ? 36.899 -3.740 -25.013 1.00 50.56 384 SER A C 1
ATOM 2918 O O . SER A 1 384 ? 37.394 -4.159 -26.062 1.00 50.56 384 SER A O 1
ATOM 2920 N N . THR A 1 385 ? 37.597 -3.129 -24.066 1.00 44.09 385 THR A N 1
ATOM 2921 C CA . THR A 1 385 ? 39.053 -2.978 -24.040 1.00 44.09 385 THR A CA 1
ATOM 2922 C C . THR A 1 385 ? 39.701 -4.122 -23.249 1.00 44.09 385 THR A C 1
ATOM 2924 O O . THR A 1 385 ? 40.522 -3.910 -22.363 1.00 44.09 385 THR A O 1
ATOM 2927 N N . ALA A 1 386 ? 39.334 -5.377 -23.533 1.00 38.81 386 ALA A N 1
ATOM 2928 C CA . ALA A 1 386 ? 39.882 -6.537 -22.823 1.00 38.81 386 ALA A CA 1
ATOM 2929 C C . ALA A 1 386 ? 41.047 -7.192 -23.586 1.00 38.81 386 ALA A C 1
ATOM 2931 O O . ALA A 1 386 ? 40.936 -7.501 -24.772 1.00 38.81 386 ALA A O 1
ATOM 2932 N N . ARG A 1 387 ? 42.164 -7.456 -22.887 1.00 36.81 387 ARG A N 1
ATOM 2933 C CA . ARG A 1 387 ? 43.343 -8.153 -23.445 1.00 36.81 387 ARG A CA 1
ATOM 2934 C C . ARG A 1 387 ? 43.222 -9.685 -23.451 1.00 36.81 387 ARG A C 1
ATOM 2936 O O . ARG A 1 387 ? 43.982 -10.333 -24.156 1.00 36.81 387 ARG A O 1
ATOM 2943 N N . SER A 1 388 ? 42.278 -10.268 -22.711 1.00 39.59 388 SER A N 1
ATOM 2944 C CA . SER A 1 388 ? 41.840 -11.670 -22.837 1.00 39.59 388 SER A CA 1
ATOM 2945 C C . SER A 1 388 ? 40.679 -11.937 -21.871 1.00 39.59 388 SER A C 1
ATOM 2947 O O . SER A 1 388 ? 40.730 -11.514 -20.721 1.00 39.59 388 SER A O 1
ATOM 2949 N N . ALA A 1 389 ? 39.624 -12.618 -22.326 1.00 39.22 389 ALA A N 1
ATOM 2950 C CA . ALA A 1 389 ? 38.563 -13.134 -21.460 1.00 39.22 389 ALA A CA 1
ATOM 2951 C C . ALA A 1 389 ? 37.946 -14.391 -22.089 1.00 39.22 389 ALA A C 1
ATOM 2953 O O . ALA A 1 389 ? 37.648 -14.409 -23.284 1.00 39.22 389 ALA A O 1
ATOM 2954 N N . SER A 1 390 ? 37.745 -15.437 -21.285 1.00 40.62 390 SER A N 1
ATOM 2955 C CA . SER A 1 390 ? 36.975 -16.623 -21.668 1.00 40.62 390 SER A CA 1
ATOM 2956 C C . SER A 1 390 ? 35.798 -16.777 -20.710 1.00 40.62 390 SER A C 1
ATOM 2958 O O . SER A 1 390 ? 36.009 -16.873 -19.503 1.00 40.62 390 SER A O 1
ATOM 2960 N N . CYS A 1 391 ? 34.573 -16.826 -21.228 1.00 40.66 391 CYS A N 1
ATOM 2961 C CA . CYS A 1 391 ? 33.373 -17.072 -20.430 1.00 40.66 391 CYS A CA 1
ATOM 2962 C C . CYS A 1 391 ? 32.598 -18.249 -21.033 1.00 40.66 391 CYS A C 1
ATOM 2964 O O . CYS A 1 391 ? 32.376 -18.291 -22.243 1.00 40.66 391 CYS A O 1
ATOM 2966 N N . ARG A 1 392 ? 32.176 -19.206 -20.197 1.00 41.47 392 ARG A N 1
ATOM 2967 C CA . ARG A 1 392 ? 31.210 -20.250 -20.572 1.00 41.47 392 ARG A CA 1
ATOM 2968 C C . ARG A 1 392 ? 29.893 -19.957 -19.863 1.00 41.47 392 ARG A C 1
ATOM 2970 O O . ARG A 1 392 ? 29.869 -19.901 -18.641 1.00 41.47 392 ARG A O 1
ATOM 2977 N N . ALA A 1 393 ? 28.819 -19.793 -20.629 1.00 40.41 393 ALA A N 1
ATOM 2978 C CA . ALA A 1 393 ? 27.453 -19.734 -20.119 1.00 40.41 393 ALA A CA 1
ATOM 2979 C C . ALA A 1 393 ? 26.637 -20.879 -20.754 1.00 40.41 393 ALA A C 1
ATOM 2981 O O . ALA A 1 393 ? 26.745 -21.077 -21.970 1.00 40.41 393 ALA A O 1
ATOM 2982 N N . PRO A 1 394 ? 25.836 -21.641 -19.986 1.00 37.66 394 PRO A N 1
ATOM 2983 C CA . PRO A 1 394 ? 24.970 -22.681 -20.539 1.00 37.66 394 PRO A CA 1
ATOM 2984 C C . PRO A 1 394 ? 23.959 -22.089 -21.538 1.00 37.66 394 PRO A C 1
ATOM 2986 O O . PRO A 1 394 ? 23.306 -21.093 -21.243 1.00 37.66 394 PRO A O 1
ATOM 2989 N N . GLY A 1 395 ? 23.834 -22.683 -22.731 1.00 41.97 395 GLY A N 1
ATOM 2990 C CA . GLY A 1 395 ? 22.834 -22.304 -23.747 1.00 41.97 395 GLY A CA 1
ATOM 2991 C C . GLY A 1 395 ? 23.216 -21.171 -24.720 1.00 41.97 395 GLY A C 1
ATOM 2992 O O . GLY A 1 395 ? 22.534 -20.984 -25.732 1.00 41.97 395 GLY A O 1
ATOM 2993 N N . ALA A 1 396 ? 24.323 -20.458 -24.492 1.00 45.94 396 ALA A N 1
ATOM 2994 C CA . ALA A 1 396 ? 24.781 -19.368 -25.361 1.00 45.94 396 ALA A CA 1
ATOM 2995 C C . ALA A 1 396 ? 25.956 -19.796 -26.260 1.00 45.94 396 ALA A C 1
ATOM 2997 O O . ALA A 1 396 ? 26.904 -20.436 -25.803 1.00 45.94 396 ALA A O 1
ATOM 2998 N N . ARG A 1 397 ? 25.939 -19.404 -27.544 1.00 51.06 397 ARG A N 1
ATOM 2999 C CA . ARG A 1 397 ? 27.120 -19.517 -28.422 1.00 51.06 397 ARG A CA 1
ATOM 3000 C C . ARG A 1 397 ? 27.791 -18.153 -28.541 1.00 51.06 397 ARG A C 1
ATOM 3002 O O . ARG A 1 397 ? 27.194 -17.221 -29.074 1.00 51.06 397 ARG A O 1
ATOM 3009 N N . MET A 1 398 ? 29.043 -18.069 -28.097 1.00 49.97 398 MET A N 1
ATOM 3010 C CA . MET A 1 398 ? 29.851 -16.849 -28.156 1.00 49.97 398 MET A CA 1
ATOM 3011 C C . MET A 1 398 ? 30.886 -16.931 -29.287 1.00 49.97 398 MET A C 1
ATOM 3013 O O . MET A 1 398 ? 31.508 -17.975 -29.502 1.00 49.97 398 MET A O 1
ATOM 3017 N N . ARG A 1 399 ? 31.077 -15.833 -30.024 1.00 59.97 399 ARG A N 1
ATOM 3018 C CA . ARG A 1 399 ? 32.194 -15.643 -30.969 1.00 59.97 399 ARG A CA 1
ATOM 3019 C C . ARG A 1 399 ? 32.848 -14.290 -30.706 1.00 59.97 399 ARG A C 1
ATOM 3021 O O . ARG A 1 399 ? 32.132 -13.343 -30.409 1.00 59.97 399 ARG A O 1
ATOM 3028 N N . ALA A 1 400 ? 34.171 -14.201 -30.837 1.00 52.81 400 ALA A N 1
ATOM 3029 C CA . ALA A 1 400 ? 34.933 -12.982 -30.561 1.00 52.81 400 ALA A CA 1
ATOM 3030 C C . ALA A 1 400 ? 35.775 -12.549 -31.770 1.00 52.81 400 ALA A C 1
ATOM 3032 O O . ALA A 1 400 ? 36.265 -13.393 -32.527 1.00 52.81 400 ALA A O 1
ATOM 3033 N N . SER A 1 401 ? 35.966 -11.239 -31.920 1.00 58.41 401 SER A N 1
ATOM 3034 C CA . SER A 1 401 ? 36.903 -10.628 -32.869 1.00 58.41 401 SER A CA 1
ATOM 3035 C C . SER A 1 401 ? 37.545 -9.379 -32.284 1.00 58.41 401 SER A C 1
ATOM 3037 O O . SER A 1 401 ? 36.842 -8.572 -31.679 1.00 58.41 401 SER A O 1
ATOM 3039 N N . ALA A 1 402 ? 38.846 -9.198 -32.514 1.00 54.09 402 ALA A N 1
ATOM 3040 C CA . ALA A 1 402 ? 39.604 -8.035 -32.058 1.00 54.09 402 ALA A CA 1
ATOM 3041 C C . ALA A 1 402 ? 39.984 -7.119 -33.233 1.00 54.09 402 ALA A C 1
ATOM 3043 O O . ALA A 1 402 ? 40.358 -7.593 -34.311 1.00 54.09 402 ALA A O 1
ATOM 3044 N N . GLY A 1 403 ? 39.918 -5.806 -33.010 1.00 57.47 403 GLY A N 1
ATOM 3045 C CA . GLY A 1 403 ? 40.390 -4.775 -33.935 1.00 57.47 403 GLY A CA 1
ATOM 3046 C C . GLY A 1 403 ? 41.034 -3.607 -33.184 1.00 57.47 403 GLY A C 1
ATOM 3047 O O . GLY A 1 403 ? 40.751 -3.383 -32.006 1.00 57.47 403 GLY A O 1
ATOM 3048 N N . ARG A 1 404 ? 41.920 -2.870 -33.860 1.00 50.97 404 ARG A N 1
ATOM 3049 C CA . ARG A 1 404 ? 42.566 -1.662 -33.324 1.00 50.97 404 ARG A CA 1
ATOM 3050 C C . ARG A 1 404 ? 41.954 -0.433 -33.984 1.00 50.97 404 ARG A C 1
ATOM 3052 O O . ARG A 1 404 ? 41.847 -0.425 -35.207 1.00 50.97 404 ARG A O 1
ATOM 3059 N N . THR A 1 405 ? 41.620 0.593 -33.209 1.00 50.25 405 THR A N 1
ATOM 3060 C CA . THR A 1 405 ? 41.377 1.948 -33.723 1.00 50.25 405 THR A CA 1
ATOM 3061 C C . THR A 1 405 ? 42.603 2.817 -33.434 1.00 50.25 405 THR A C 1
ATOM 3063 O O . THR A 1 405 ? 43.133 2.818 -32.321 1.00 50.25 405 THR A O 1
ATOM 3066 N N . GLY A 1 406 ? 43.118 3.514 -34.449 1.00 40.72 406 GLY A N 1
ATOM 3067 C CA . GLY A 1 406 ? 44.222 4.471 -34.323 1.00 40.72 406 GLY A CA 1
ATOM 3068 C C . GLY A 1 406 ? 43.888 5.781 -35.035 1.00 40.72 406 GLY A C 1
ATOM 3069 O O . GLY A 1 406 ? 43.123 5.775 -35.989 1.00 40.72 406 GLY A O 1
ATOM 3070 N N . ALA A 1 407 ? 44.485 6.894 -34.598 1.00 39.97 407 ALA A N 1
ATOM 3071 C CA . ALA A 1 407 ? 44.166 8.255 -35.058 1.00 39.97 407 ALA A CA 1
ATOM 3072 C C . ALA A 1 407 ? 44.315 8.515 -36.579 1.00 39.97 407 ALA A C 1
ATOM 3074 O O . ALA A 1 407 ? 43.937 9.579 -37.049 1.00 39.97 407 ALA A O 1
ATOM 3075 N N . SER A 1 408 ? 44.851 7.561 -37.347 1.00 37.22 408 SER A N 1
ATOM 3076 C CA . SER A 1 408 ? 44.983 7.624 -38.811 1.00 37.22 408 SER A CA 1
ATOM 3077 C C . SER A 1 408 ? 44.600 6.326 -39.532 1.00 37.22 408 SER A C 1
ATOM 3079 O O . SER A 1 408 ? 44.833 6.201 -40.732 1.00 37.22 408 SER A O 1
ATOM 3081 N N . ARG A 1 409 ? 44.075 5.328 -38.805 1.00 39.91 409 ARG A N 1
ATOM 3082 C CA . ARG A 1 409 ? 43.613 4.048 -39.358 1.00 39.91 409 ARG A CA 1
ATOM 3083 C C . ARG A 1 409 ? 42.397 3.581 -38.569 1.00 39.91 409 ARG A C 1
ATOM 3085 O O . ARG A 1 409 ? 42.496 3.229 -37.391 1.00 39.91 409 ARG A O 1
ATOM 3092 N N . GLY A 1 410 ? 41.257 3.609 -39.219 1.00 42.16 410 GLY A N 1
ATOM 3093 C CA . GLY A 1 410 ? 39.988 3.128 -38.713 1.00 42.16 410 GLY A CA 1
ATOM 3094 C C . GLY A 1 410 ? 39.894 1.611 -38.666 1.00 42.16 410 GLY A C 1
ATOM 3095 O O . GLY A 1 410 ? 40.854 0.851 -38.843 1.00 42.16 410 GLY A O 1
ATOM 3096 N N . TRP A 1 411 ? 38.710 1.169 -38.261 1.00 42.31 411 TRP A N 1
ATOM 3097 C CA . TRP A 1 411 ? 38.508 -0.173 -37.747 1.00 42.31 411 TRP A CA 1
ATOM 3098 C C . TRP A 1 411 ? 38.504 -1.220 -38.869 1.00 42.31 411 TRP A C 1
ATOM 3100 O O . TRP A 1 411 ? 37.574 -1.306 -39.665 1.00 42.31 411 TRP A O 1
ATOM 3110 N N . ARG A 1 412 ? 39.536 -2.074 -38.902 1.00 45.22 412 ARG A N 1
ATOM 3111 C CA . ARG A 1 412 ? 39.595 -3.259 -39.776 1.00 45.22 412 ARG A CA 1
ATOM 3112 C C . ARG A 1 412 ? 39.601 -4.542 -38.940 1.00 45.22 412 ARG A C 1
ATOM 3114 O O . ARG A 1 412 ? 40.629 -4.860 -38.335 1.00 45.22 412 ARG A O 1
ATOM 3121 N N . PRO A 1 413 ? 38.503 -5.317 -38.897 1.00 40.34 413 PRO A N 1
ATOM 3122 C CA . PRO A 1 413 ? 38.492 -6.582 -38.174 1.00 40.34 413 PRO A CA 1
ATOM 3123 C C . PRO A 1 413 ? 39.381 -7.610 -38.891 1.00 40.34 413 PRO A C 1
ATOM 3125 O O . PRO A 1 413 ? 39.180 -7.921 -40.068 1.00 40.34 413 PRO A O 1
ATOM 3128 N N . ARG A 1 414 ? 40.377 -8.159 -38.183 1.00 39.06 414 ARG A N 1
ATOM 3129 C CA . ARG A 1 414 ? 41.271 -9.205 -38.707 1.00 39.06 414 ARG A CA 1
ATOM 3130 C C . ARG A 1 414 ? 40.779 -10.567 -38.220 1.00 39.06 414 ARG A C 1
ATOM 3132 O O . ARG A 1 414 ? 40.962 -10.933 -37.063 1.00 39.06 414 ARG A O 1
ATOM 3139 N N . TRP A 1 415 ? 40.127 -11.320 -39.101 1.00 38.53 415 TRP A N 1
ATOM 3140 C CA . TRP A 1 415 ? 39.560 -12.627 -38.763 1.00 38.53 415 TRP A CA 1
ATOM 3141 C C . TRP A 1 415 ? 40.602 -13.740 -38.925 1.00 38.53 415 TRP A C 1
ATOM 3143 O O . TRP A 1 415 ? 41.163 -13.922 -40.006 1.00 38.53 415 TRP A O 1
ATOM 3153 N N . GLY A 1 416 ? 40.843 -14.518 -37.867 1.00 33.19 416 GLY A N 1
ATOM 3154 C CA . GLY A 1 416 ? 41.678 -15.717 -37.944 1.00 33.19 416 GLY A CA 1
ATOM 3155 C C . GLY A 1 416 ? 41.013 -16.808 -38.792 1.00 33.19 416 GLY A C 1
ATOM 3156 O O . GLY A 1 416 ? 39.876 -17.206 -38.522 1.00 33.19 416 GLY A O 1
ATOM 3157 N N . ARG A 1 417 ? 41.711 -17.314 -39.819 1.00 29.50 417 ARG A N 1
ATOM 3158 C CA . ARG A 1 417 ? 41.308 -18.541 -40.528 1.00 29.50 417 ARG A CA 1
ATOM 3159 C C . ARG A 1 417 ? 41.385 -19.723 -39.556 1.00 29.50 417 ARG A C 1
ATOM 3161 O O . ARG A 1 417 ? 42.368 -19.865 -38.837 1.00 29.50 417 ARG A O 1
ATOM 3168 N N . ARG A 1 418 ? 40.373 -20.600 -39.563 1.00 30.86 418 ARG A N 1
ATOM 3169 C CA . ARG A 1 418 ? 40.494 -21.933 -38.947 1.00 30.86 418 ARG A CA 1
ATOM 3170 C C . ARG A 1 418 ? 41.660 -22.661 -39.617 1.00 30.86 418 ARG A C 1
ATOM 3172 O O . ARG A 1 418 ? 41.620 -22.845 -40.831 1.00 30.86 418 ARG A O 1
ATOM 3179 N N . GLY A 1 419 ? 42.656 -23.070 -38.837 1.00 28.58 419 GLY A N 1
ATOM 3180 C CA . GLY A 1 419 ? 43.674 -24.007 -39.293 1.00 28.58 419 GLY A CA 1
ATOM 3181 C C . GLY A 1 419 ? 43.025 -25.356 -39.587 1.00 28.58 419 GLY A C 1
ATOM 3182 O O . GLY A 1 419 ? 42.469 -25.990 -38.694 1.00 28.58 419 GLY A O 1
ATOM 3183 N N . THR A 1 420 ? 43.045 -25.769 -40.849 1.00 31.86 420 THR A N 1
ATOM 3184 C CA . THR A 1 420 ? 42.925 -27.178 -41.231 1.00 31.86 420 THR A CA 1
ATOM 3185 C C . THR A 1 420 ? 44.248 -27.875 -40.906 1.00 31.86 420 THR A C 1
ATOM 3187 O O . THR A 1 420 ? 45.301 -27.274 -41.138 1.00 31.86 420 THR A O 1
ATOM 3190 N N . PRO A 1 421 ? 44.238 -29.112 -40.386 1.00 29.77 421 PRO A N 1
ATOM 3191 C CA . PRO A 1 421 ? 45.472 -29.819 -40.071 1.00 29.77 421 PRO A CA 1
ATOM 3192 C C . PRO A 1 421 ? 46.216 -30.143 -41.376 1.00 29.77 421 PRO A C 1
ATOM 3194 O O . PRO A 1 421 ? 45.680 -30.837 -42.236 1.00 29.77 421 PRO A O 1
ATOM 3197 N N . ARG A 1 422 ? 47.434 -29.608 -41.546 1.00 29.94 422 ARG A N 1
ATOM 3198 C CA . ARG A 1 422 ? 48.385 -30.075 -42.567 1.00 29.94 422 ARG A CA 1
ATOM 3199 C C . ARG A 1 422 ? 49.226 -31.187 -41.955 1.00 29.94 422 ARG A C 1
ATOM 3201 O O . ARG A 1 422 ? 49.860 -30.992 -40.922 1.00 29.94 422 ARG A O 1
ATOM 3208 N N . THR A 1 423 ? 49.222 -32.334 -42.613 1.00 35.00 423 THR A N 1
ATOM 3209 C CA . THR A 1 423 ? 50.170 -33.426 -42.418 1.00 35.00 423 THR A CA 1
ATOM 3210 C C . THR A 1 423 ? 51.577 -33.000 -42.861 1.00 35.00 423 THR A C 1
ATOM 3212 O O . THR A 1 423 ? 51.746 -32.450 -43.947 1.00 35.00 423 THR A O 1
ATOM 3215 N N . SER A 1 424 ? 52.532 -33.214 -41.951 1.00 36.47 424 SER A N 1
ATOM 3216 C CA . SER A 1 424 ? 53.996 -33.388 -42.064 1.00 36.47 424 SER A CA 1
ATOM 3217 C C . SER A 1 424 ? 54.743 -33.083 -43.378 1.00 36.47 424 SER A C 1
ATOM 3219 O O . SER A 1 424 ? 54.418 -33.644 -44.421 1.00 36.47 424 SER A O 1
ATOM 3221 N N . GLY A 1 425 ? 55.886 -32.381 -43.259 1.00 32.53 425 GLY A N 1
ATOM 3222 C CA . GLY A 1 425 ? 57.036 -32.552 -44.164 1.00 32.53 425 GLY A CA 1
ATOM 3223 C C . GLY A 1 425 ? 58.032 -31.379 -44.257 1.00 32.53 425 GLY A C 1
ATOM 3224 O O . GLY A 1 425 ? 57.798 -30.465 -45.035 1.00 32.53 425 GLY A O 1
ATOM 3225 N N . ALA A 1 426 ? 59.167 -31.507 -43.552 1.00 32.66 426 ALA A N 1
ATOM 3226 C CA . ALA A 1 426 ? 60.479 -30.837 -43.719 1.00 32.66 426 ALA A CA 1
ATOM 3227 C C . ALA A 1 426 ? 60.720 -29.384 -43.195 1.00 32.66 426 ALA A C 1
ATOM 3229 O O . ALA A 1 426 ? 59.806 -28.560 -43.213 1.00 32.66 426 ALA A O 1
ATOM 3230 N N . PRO A 1 427 ? 61.949 -29.059 -42.704 1.00 43.22 427 PRO A N 1
ATOM 3231 C CA . PRO A 1 427 ? 62.234 -27.861 -41.900 1.00 43.22 427 PRO A CA 1
ATOM 3232 C C . PRO A 1 427 ? 62.998 -26.750 -42.651 1.00 43.22 427 PRO A C 1
ATOM 3234 O O . PRO A 1 427 ? 63.803 -27.040 -43.532 1.00 43.22 427 PRO A O 1
ATOM 3237 N N . SER A 1 428 ? 62.795 -25.486 -42.248 1.00 31.27 428 SER A N 1
ATOM 3238 C CA . SER A 1 428 ? 63.664 -24.295 -42.455 1.00 31.27 428 SER A CA 1
ATOM 3239 C C . SER A 1 428 ? 63.119 -23.105 -41.608 1.00 31.27 428 SER A C 1
ATOM 3241 O O . SER A 1 428 ? 61.967 -23.181 -41.179 1.00 31.27 428 SER A O 1
ATOM 3243 N N . PRO A 1 429 ? 63.887 -22.027 -41.322 1.00 35.31 429 PRO A N 1
ATOM 3244 C CA . PRO A 1 429 ? 64.619 -21.736 -40.077 1.00 35.31 429 PRO A CA 1
ATOM 3245 C C . PRO A 1 429 ? 63.956 -20.573 -39.260 1.00 35.31 429 PRO A C 1
ATOM 3247 O O . PRO A 1 429 ? 62.816 -20.211 -39.556 1.00 35.31 429 PRO A O 1
ATOM 3250 N N . PRO A 1 430 ? 64.555 -20.029 -38.172 1.00 41.81 430 PRO A N 1
ATOM 3251 C CA . PRO A 1 430 ? 63.801 -19.454 -37.056 1.00 41.81 430 PRO A CA 1
ATOM 3252 C C . PRO A 1 430 ? 63.335 -18.015 -37.315 1.00 41.81 430 PRO A C 1
ATOM 3254 O O . PRO A 1 430 ? 64.089 -17.173 -37.795 1.00 41.81 430 PRO A O 1
ATOM 3257 N N . GLY A 1 431 ? 62.098 -17.709 -36.919 1.00 30.66 431 GLY A N 1
ATOM 3258 C CA . GLY A 1 431 ? 61.569 -16.350 -36.962 1.00 30.66 431 GLY A CA 1
ATOM 3259 C C . GLY A 1 431 ? 60.277 -16.190 -36.166 1.00 30.66 431 GLY A C 1
ATOM 3260 O O . GLY A 1 431 ? 59.213 -16.592 -36.619 1.00 30.66 431 GLY A O 1
ATOM 3261 N N . ASN A 1 432 ? 60.405 -15.533 -35.011 1.00 29.77 432 ASN A N 1
ATOM 3262 C CA . ASN A 1 432 ? 59.367 -14.910 -34.182 1.00 29.77 432 ASN A CA 1
ATOM 3263 C C . ASN A 1 432 ? 58.339 -15.844 -33.521 1.00 29.77 432 ASN A C 1
ATOM 3265 O O . ASN A 1 432 ? 57.348 -16.272 -34.108 1.00 29.77 432 ASN A O 1
ATOM 3269 N N . GLY A 1 433 ? 58.577 -16.085 -32.228 1.00 27.22 433 GLY A N 1
ATOM 3270 C CA . GLY A 1 433 ? 57.750 -16.897 -31.348 1.00 27.22 433 GLY A CA 1
ATOM 3271 C C . GLY A 1 433 ? 56.305 -16.414 -31.236 1.00 27.22 433 GLY A C 1
ATOM 3272 O O . GLY A 1 433 ? 56.024 -15.249 -30.958 1.00 27.22 433 GLY A O 1
ATOM 3273 N N . TRP A 1 434 ? 55.391 -17.364 -31.408 1.00 26.59 434 TRP A N 1
ATOM 3274 C CA . TRP A 1 434 ? 54.004 -17.284 -30.973 1.00 26.59 434 TRP A CA 1
ATOM 3275 C C . TRP A 1 434 ? 53.815 -18.335 -29.878 1.00 26.59 434 TRP A C 1
ATOM 3277 O O . TRP A 1 434 ? 53.959 -19.529 -30.133 1.00 26.59 434 TRP A O 1
ATOM 3287 N N . CYS A 1 435 ? 53.486 -17.904 -28.659 1.00 23.27 435 CYS A N 1
ATOM 3288 C CA . CYS A 1 435 ? 53.019 -18.807 -27.611 1.00 23.27 435 CYS A CA 1
ATOM 3289 C C . CYS A 1 435 ? 51.545 -19.142 -27.862 1.00 23.27 435 CYS A C 1
ATOM 3291 O O . CYS A 1 435 ? 50.662 -18.324 -27.611 1.00 23.27 435 CYS A O 1
ATOM 3293 N N . THR A 1 436 ? 51.271 -20.357 -28.329 1.00 26.31 436 THR A N 1
ATOM 3294 C CA . THR A 1 436 ? 49.946 -20.981 -28.243 1.00 26.31 436 THR A CA 1
ATOM 3295 C C . THR A 1 436 ? 50.003 -22.084 -27.194 1.00 26.31 436 THR A C 1
ATOM 3297 O O . THR A 1 436 ? 50.517 -23.164 -27.474 1.00 26.31 436 THR A O 1
ATOM 3300 N N . SER A 1 437 ? 49.470 -21.845 -25.995 1.00 22.03 437 SER A N 1
ATOM 3301 C CA . SER A 1 437 ? 49.145 -22.928 -25.065 1.00 22.03 437 SER A CA 1
ATOM 3302 C C . SER A 1 437 ? 47.738 -23.437 -25.383 1.00 22.03 437 SER A C 1
ATOM 3304 O O . SER A 1 437 ? 46.759 -22.695 -25.354 1.00 22.03 437 SER A O 1
ATOM 3306 N N . THR A 1 438 ? 47.639 -24.715 -25.744 1.00 24.64 438 THR A N 1
ATOM 3307 C CA . THR A 1 438 ? 46.361 -25.424 -25.867 1.00 24.64 438 THR A CA 1
ATOM 3308 C C . THR A 1 438 ? 46.405 -26.591 -24.893 1.00 24.64 438 THR A C 1
ATOM 3310 O O . THR A 1 438 ? 47.046 -27.598 -25.174 1.00 24.64 438 THR A O 1
ATOM 3313 N N . THR A 1 439 ? 45.753 -26.460 -23.740 1.00 22.44 439 THR A N 1
ATOM 3314 C CA . THR A 1 439 ? 45.620 -27.563 -22.781 1.00 22.44 439 THR A CA 1
ATOM 3315 C C . THR A 1 439 ? 44.306 -28.289 -23.056 1.00 22.44 439 THR A C 1
ATOM 3317 O O . THR A 1 439 ? 43.228 -27.721 -22.879 1.00 22.44 439 THR A O 1
ATOM 3320 N N . TRP A 1 440 ? 44.391 -29.537 -23.514 1.00 24.62 440 TRP A N 1
ATOM 3321 C CA . TRP A 1 440 ? 43.256 -30.454 -23.617 1.00 24.62 440 TRP A CA 1
ATOM 3322 C C . TRP A 1 440 ? 43.243 -31.357 -22.383 1.00 24.62 440 TRP A C 1
ATOM 3324 O O . TRP A 1 440 ? 44.184 -32.114 -22.169 1.00 24.62 440 TRP A O 1
ATOM 3334 N N . ALA A 1 441 ? 42.173 -31.299 -21.590 1.00 23.55 441 ALA A N 1
ATOM 3335 C CA . ALA A 1 441 ? 41.882 -32.311 -20.581 1.00 23.55 441 ALA A CA 1
ATOM 3336 C C . ALA A 1 441 ? 40.934 -33.354 -21.193 1.00 23.55 441 ALA A C 1
ATOM 3338 O O . ALA A 1 441 ? 39.854 -33.010 -21.681 1.00 23.55 441 ALA A O 1
ATOM 3339 N N . ARG A 1 442 ? 41.367 -34.620 -21.198 1.00 24.34 442 ARG A N 1
ATOM 3340 C CA . ARG A 1 442 ? 40.515 -35.790 -21.453 1.00 24.34 442 ARG A CA 1
ATOM 3341 C C . ARG A 1 442 ? 39.521 -35.962 -20.293 1.00 24.34 442 ARG A C 1
ATOM 3343 O O . ARG A 1 442 ? 39.901 -35.688 -19.156 1.00 24.34 442 ARG A O 1
ATOM 3350 N N . PRO A 1 443 ? 38.293 -36.443 -20.544 1.00 28.48 443 PRO A N 1
ATOM 3351 C CA . PRO A 1 443 ? 37.401 -36.849 -19.470 1.00 28.48 443 PRO A CA 1
ATOM 3352 C C . PRO A 1 443 ? 37.890 -38.182 -18.889 1.00 28.48 443 PRO A C 1
ATOM 3354 O O . PRO A 1 443 ? 38.179 -39.114 -19.643 1.00 28.48 443 PRO A O 1
ATOM 3357 N N . ALA A 1 444 ? 38.005 -38.252 -17.565 1.00 28.30 444 ALA A N 1
ATOM 3358 C CA . ALA A 1 444 ? 38.011 -39.520 -16.852 1.00 28.30 444 ALA A CA 1
ATOM 3359 C C . ALA A 1 444 ? 36.553 -39.941 -16.614 1.00 28.30 444 ALA A C 1
ATOM 3361 O O . ALA A 1 444 ? 35.696 -39.089 -16.369 1.00 28.30 444 ALA A O 1
ATOM 3362 N N . SER A 1 445 ? 36.330 -41.241 -16.785 1.00 39.88 445 SER A N 1
ATOM 3363 C CA . SER A 1 445 ? 35.126 -42.023 -16.489 1.00 39.88 445 SER A CA 1
ATOM 3364 C C . SER A 1 445 ? 34.573 -41.806 -15.091 1.00 39.88 445 SER A C 1
ATOM 3366 O O . SER A 1 445 ? 35.419 -41.743 -14.167 1.00 39.88 445 SER A O 1
#

Sequence (445 aa):
MSTAMIEPADDEGDIDSPMAPIGHLVTIRDLIATPQFRDVVVFAGQSCSDNVVEEVVWWNEHGVGACDGALVILESREPVPAYRLEAGLHAAKSGGAAAVLLLGSAGRPVVSTTRLADRLGLPLLSVDHPDPRSFSHSLAVAIRSPEVGRARQLRSLVRALRARHRTGESVLRTFAQVTGLRATVVAGDGSLLIGEPVDIPRAARLDHQVPQQIPVEQGVLVLHPVQTKALRGGEVWLVAVVPAATRPWIDSTSDLLTILEPTIAAWLVDERLGAERNSRFRSRLLTELISGGDDTSQKIAQQAVAAGWQLLGWHTGFFVGMSDSGLGGARRDVVLMQTERVRRVLHSAKLTNEVVELQDGWPPGSPRSRNAARSTRSNCWTWSTARSASCRAPGARMRASAGRTGASRGWRPRWGRRGTPRTSGAPSPPGNGWCTSTTWARPAS

Secondary structure (DSSP, 8-state):
------PPP---------------PEEHHHHHHSGGGTTPEEEE-GGGTT-EE-EEEE-BTTB----TTEEEEEE-SS---HHHHHHHHHHHHHTT-SEEEEESSPPPPPHHHHHHHHHHT--EEEE--S-HHHHHHHHHHHHH-HHHHHHHHHHHHHHHHTS---SHHHHHHHHHHHHS--EEEEETT--EEESS-----TT--TTS-S-EEEEETTEEEEEEE---TTSTT--EEEEEEESS--HHHHHHHHHHHHHHHHHHHHHHHHHHHHHHHHHHHHHHHHHHHHHHGGG--HHHHHHHHHTT---SEEEEEEEEEEP--S--S--STHHHHHHHHHHHHHHHTT--PEEEEESSSS-TTSTTGGG-SS----EEEEEE--S------TTEEEEEEEEEEBTTB-----PPPP-PPPP----------------PPPPP-

Radius of gyration: 35.41 Å; chains: 1; bounding box: 127×60×89 Å

Foldseek 3Di:
DDDDDDDDDPPPPDPPPPPPPPQDFAFLLNQCLFPLNVQKDWLALPVLRRQTAQAEAEADPVAGAQAANHAYEDEDAEQDDLVVLLVNLVRCLVSNYSAYEYEADHPDRDPVSRVSCNVSSHTYMYGHDPDRVVSRVVVRCCRNPVVVVLVVLLVQLLVLLVPDDDAPQSLQVSLCVSGVWGKFKAKLVRHGDDGDRDDDDPVDRLVDQDWDWDQDPQGIKTKHWQDAPLQQPITMIMIIHRRSHDPVSSVSVNVSVVSSRVSSNVNVNVVVVVLVVLLVLQQVLVVQQVVCFLNRDPVSVVVCVVNVDDLAAKKKKKKKWFDPPDDDDRPPNCVSVVQVVVCVVCVVQVFPWDKHKHQDDDDPPPPPPPPPPDDRIIIIITIGNDPDDDDDDPRIDMDMWMFHDDNRGGT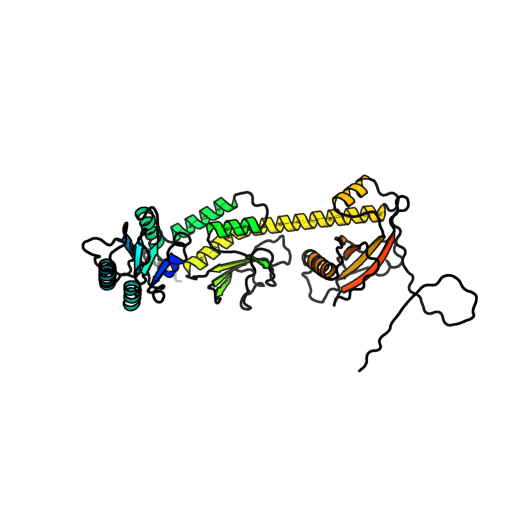DTDDDDPDDDDDDDDDDDDDDDDDDDDDDDDDDD

pLDDT: mean 74.24, std 22.62, range [22.03, 97.81]